Protein AF-A0AAD8YA93-F1 (afdb_monomer_lite)

Structure (mmCIF, N/CA/C/O backbone):
data_AF-A0AAD8YA93-F1
#
_entry.id   AF-A0AAD8YA93-F1
#
loop_
_atom_site.group_PDB
_atom_site.id
_atom_site.type_symbol
_atom_site.label_atom_id
_atom_site.label_alt_id
_atom_site.label_comp_id
_atom_site.label_asym_id
_atom_site.label_entity_id
_atom_site.label_seq_id
_atom_site.pdbx_PDB_ins_code
_atom_site.Cartn_x
_atom_site.Cartn_y
_atom_site.Cartn_z
_atom_site.occupancy
_atom_site.B_iso_or_equiv
_atom_site.auth_seq_id
_atom_site.auth_comp_id
_atom_site.auth_asym_id
_atom_site.auth_atom_id
_atom_site.pdbx_PDB_model_num
ATOM 1 N N . MET A 1 1 ? 34.749 14.451 62.183 1.00 48.16 1 MET A N 1
ATOM 2 C CA . MET A 1 1 ? 35.062 13.237 61.402 1.00 48.16 1 MET A CA 1
ATOM 3 C C . MET A 1 1 ? 34.647 13.497 59.965 1.00 48.16 1 MET A C 1
ATOM 5 O O . MET A 1 1 ? 33.471 13.397 59.648 1.00 48.16 1 MET A O 1
ATOM 9 N N . SER A 1 2 ? 35.586 13.964 59.143 1.00 39.59 2 SER A N 1
ATOM 10 C CA . SER A 1 2 ? 35.341 14.299 57.736 1.00 39.59 2 SER A CA 1
ATOM 11 C C . SER A 1 2 ? 35.401 13.023 56.903 1.00 39.59 2 SER A C 1
ATOM 13 O O . SER A 1 2 ? 36.435 12.362 56.870 1.00 39.59 2 SER A O 1
ATOM 15 N N . SER A 1 3 ? 34.284 12.655 56.278 1.00 48.72 3 SER A N 1
ATOM 16 C CA . SER A 1 3 ? 34.197 11.494 55.391 1.00 48.72 3 SER A CA 1
ATOM 17 C C . SER A 1 3 ? 34.572 11.928 53.973 1.00 48.72 3 SER A C 1
ATOM 19 O O . SER A 1 3 ? 33.834 12.672 53.328 1.00 48.72 3 SER A O 1
ATOM 21 N N . SER A 1 4 ? 35.762 11.520 53.527 1.00 51.19 4 SER A N 1
ATOM 22 C CA . SER A 1 4 ? 36.229 11.693 52.149 1.00 51.19 4 SER A CA 1
ATOM 23 C C . SER A 1 4 ? 35.486 10.737 51.223 1.00 51.19 4 SER A C 1
ATOM 25 O O . SER A 1 4 ? 35.558 9.520 51.386 1.00 51.19 4 SER A O 1
ATOM 27 N N . VAL A 1 5 ? 34.813 11.299 50.224 1.00 60.41 5 VAL A N 1
ATOM 28 C CA . VAL A 1 5 ? 34.250 10.566 49.086 1.00 60.41 5 VAL A CA 1
ATOM 29 C C . VAL A 1 5 ? 35.399 10.174 48.143 1.00 60.41 5 VAL A C 1
ATOM 31 O O . VAL A 1 5 ? 36.191 11.049 47.783 1.00 60.41 5 VAL A O 1
ATOM 34 N N . PRO A 1 6 ? 35.527 8.901 47.726 1.00 54.75 6 PRO A N 1
ATOM 35 C CA . PRO A 1 6 ? 36.576 8.494 46.803 1.00 54.75 6 PRO A CA 1
ATOM 36 C C . PRO A 1 6 ? 36.223 8.924 45.375 1.00 54.75 6 PRO A C 1
ATOM 38 O O . PRO A 1 6 ? 35.122 8.666 44.887 1.00 54.75 6 PRO A O 1
ATOM 41 N N . GLN A 1 7 ? 37.166 9.589 44.705 1.00 62.09 7 GLN A N 1
ATOM 42 C CA . GLN A 1 7 ? 37.051 9.904 43.283 1.00 62.09 7 GLN A CA 1
ATOM 43 C C . GLN A 1 7 ? 37.221 8.647 42.413 1.00 62.09 7 GLN A C 1
ATOM 45 O O . GLN A 1 7 ? 38.011 7.766 42.758 1.00 62.09 7 GLN A O 1
ATOM 50 N N . PRO A 1 8 ? 36.512 8.559 41.273 1.00 59.69 8 PRO A N 1
ATOM 51 C CA . PRO A 1 8 ? 36.650 7.450 40.342 1.00 59.69 8 PRO A CA 1
ATOM 52 C C . PRO A 1 8 ? 37.959 7.552 39.548 1.00 59.69 8 PRO A C 1
ATOM 54 O O . PRO A 1 8 ? 38.313 8.614 39.035 1.00 59.69 8 PRO A O 1
ATOM 57 N N . ASN A 1 9 ? 38.659 6.422 39.429 1.00 64.06 9 ASN A N 1
ATOM 58 C CA . ASN A 1 9 ? 39.886 6.303 38.645 1.00 64.06 9 ASN A CA 1
ATOM 59 C C . ASN A 1 9 ? 39.631 6.604 37.154 1.00 64.06 9 ASN A C 1
ATOM 61 O O . ASN A 1 9 ? 38.652 6.100 36.593 1.00 64.06 9 ASN A O 1
ATOM 65 N N . PRO A 1 10 ? 40.514 7.367 36.487 1.00 63.31 10 PRO A N 1
ATOM 66 C CA . PRO A 1 10 ? 40.422 7.601 35.053 1.00 63.31 10 PRO A CA 1
ATOM 67 C C . PRO A 1 10 ? 40.722 6.316 34.267 1.00 63.31 10 PRO A C 1
ATOM 69 O O . PRO A 1 10 ? 41.635 5.558 34.597 1.00 63.31 10 PRO A O 1
ATOM 72 N N . LEU A 1 11 ? 39.929 6.080 33.219 1.00 66.50 11 LEU A N 1
ATOM 73 C CA . LEU A 1 11 ? 40.090 4.955 32.297 1.00 66.50 11 LEU A CA 1
ATOM 74 C C . LEU A 1 11 ? 41.409 5.066 31.505 1.00 66.50 11 LEU A C 1
ATOM 76 O O . LEU A 1 11 ? 41.793 6.174 31.121 1.00 66.50 11 LEU A O 1
ATOM 80 N N . PRO A 1 12 ? 42.084 3.937 31.218 1.00 71.69 12 PRO A N 1
ATOM 81 C CA . PRO A 1 12 ? 43.308 3.932 30.426 1.00 71.69 12 PRO A CA 1
ATOM 82 C C . PRO A 1 12 ? 43.032 4.285 28.951 1.00 71.69 12 PRO A C 1
ATOM 84 O O . PRO A 1 12 ? 41.958 3.966 28.429 1.00 71.69 12 PRO A O 1
ATOM 87 N N . PRO A 1 13 ? 43.991 4.928 28.259 1.00 66.50 13 PRO A N 1
ATOM 88 C CA . PRO A 1 13 ? 43.839 5.310 26.861 1.00 66.50 13 PRO A CA 1
ATOM 89 C C . PRO A 1 13 ? 43.839 4.082 25.943 1.00 66.50 13 PRO A C 1
ATOM 91 O O . PRO A 1 13 ? 44.609 3.139 26.132 1.00 66.50 13 PRO A O 1
ATOM 94 N N . LEU A 1 14 ? 42.968 4.113 24.932 1.00 65.06 14 LEU A N 1
ATOM 95 C CA . LEU A 1 14 ? 42.901 3.098 23.882 1.00 65.06 14 LEU A CA 1
ATOM 96 C C . LEU A 1 14 ? 44.194 3.095 23.044 1.00 65.06 14 LEU A C 1
ATOM 98 O O . LEU A 1 14 ? 44.736 4.169 22.767 1.00 65.06 14 LEU A O 1
ATOM 102 N N . PRO A 1 15 ? 44.680 1.915 22.616 1.00 65.94 15 PRO A N 1
ATOM 103 C CA . PRO A 1 15 ? 45.866 1.817 21.776 1.00 65.94 15 PRO A CA 1
ATOM 104 C C . PRO A 1 15 ? 45.620 2.425 20.383 1.00 65.94 15 PRO A C 1
ATOM 106 O O . PRO A 1 15 ? 44.488 2.393 19.886 1.00 65.94 15 PRO A O 1
ATOM 109 N N . PRO A 1 16 ? 46.667 2.966 19.734 1.00 61.97 16 PRO A N 1
ATOM 110 C CA . PRO A 1 16 ? 46.553 3.551 18.407 1.00 61.97 16 PRO A CA 1
ATOM 111 C C . PRO A 1 16 ? 46.228 2.470 17.372 1.00 61.97 16 PRO A C 1
ATOM 113 O O . PRO A 1 16 ? 46.814 1.386 17.370 1.00 61.97 16 PRO A O 1
ATOM 116 N N . ILE A 1 17 ? 45.285 2.787 16.487 1.00 56.44 17 ILE A N 1
ATOM 117 C CA . ILE A 1 17 ? 44.934 1.975 15.321 1.00 56.44 17 ILE A CA 1
ATOM 118 C C . ILE A 1 17 ? 46.128 2.033 14.365 1.00 56.44 17 ILE A C 1
ATOM 120 O O . ILE A 1 17 ? 46.312 3.017 13.654 1.00 56.44 17 ILE A O 1
ATOM 124 N N . GLY A 1 18 ? 46.976 1.007 14.428 1.00 48.16 18 GLY A N 1
ATOM 125 C CA . GLY A 1 18 ? 48.058 0.786 13.477 1.00 48.16 18 GLY A CA 1
ATOM 126 C C . GLY A 1 18 ? 47.514 0.268 12.148 1.00 48.16 18 GLY A C 1
ATOM 127 O O . GLY A 1 18 ? 46.623 -0.584 12.123 1.00 48.16 18 GLY A O 1
ATOM 128 N N . ASP A 1 19 ? 48.066 0.812 11.068 1.00 52.47 19 ASP A N 1
ATOM 129 C CA . ASP A 1 19 ? 47.800 0.466 9.677 1.00 52.47 19 ASP A CA 1
ATOM 130 C C . ASP A 1 19 ? 47.866 -1.048 9.430 1.00 52.47 19 ASP A C 1
ATOM 132 O O . ASP A 1 19 ? 48.888 -1.700 9.658 1.00 52.47 19 ASP A O 1
ATOM 136 N N . LEU A 1 20 ? 46.762 -1.607 8.932 1.00 47.78 20 LEU A N 1
ATOM 137 C CA . LEU A 1 20 ? 46.720 -2.971 8.415 1.00 47.78 20 LEU A CA 1
ATOM 138 C C . LEU A 1 20 ? 47.219 -2.980 6.960 1.00 47.78 20 LEU A C 1
ATOM 140 O O . LEU A 1 20 ? 46.726 -2.191 6.149 1.00 47.78 20 LEU A O 1
ATOM 144 N N . PRO A 1 21 ? 48.155 -3.876 6.601 1.00 53.06 21 PRO A N 1
ATOM 145 C CA . PRO A 1 21 ? 48.673 -3.973 5.247 1.00 53.06 21 PRO A CA 1
ATOM 146 C C . PRO A 1 21 ? 47.636 -4.616 4.318 1.00 53.06 21 PRO A C 1
ATOM 148 O O . PRO A 1 21 ? 47.008 -5.624 4.649 1.00 53.06 21 PRO A O 1
ATOM 151 N N . MET A 1 22 ? 47.477 -4.029 3.133 1.00 52.06 22 MET A N 1
ATOM 152 C CA . MET A 1 22 ? 46.731 -4.611 2.016 1.00 52.06 22 MET A CA 1
ATOM 153 C C . MET A 1 22 ? 47.487 -5.837 1.481 1.00 52.06 22 MET A C 1
ATOM 155 O O . MET A 1 22 ? 48.681 -5.712 1.202 1.00 52.06 22 MET A O 1
ATOM 159 N N . PRO A 1 23 ? 46.843 -7.004 1.300 1.00 60.12 23 PRO A N 1
ATOM 160 C CA . PRO A 1 23 ? 47.469 -8.109 0.595 1.00 60.12 23 PRO A CA 1
ATOM 161 C C . PRO A 1 23 ? 47.441 -7.842 -0.912 1.00 60.12 23 PRO A C 1
ATOM 163 O O . PRO A 1 23 ? 46.383 -7.787 -1.544 1.00 60.12 23 PRO A O 1
ATOM 166 N N . ASP A 1 24 ? 48.640 -7.665 -1.451 1.00 44.91 24 ASP A N 1
ATOM 167 C CA . ASP A 1 24 ? 48.944 -7.629 -2.870 1.00 44.91 24 ASP A CA 1
ATOM 168 C C . ASP A 1 24 ? 48.951 -9.053 -3.455 1.00 44.91 24 ASP A C 1
ATOM 170 O O . ASP A 1 24 ? 49.469 -9.983 -2.845 1.00 44.91 24 ASP A O 1
ATOM 174 N N . SER A 1 25 ? 48.433 -9.166 -4.679 1.00 47.25 25 SER A N 1
ATOM 175 C CA . SER A 1 25 ? 48.810 -10.143 -5.712 1.00 47.25 25 SER A CA 1
ATOM 176 C C . SER A 1 25 ? 48.592 -11.660 -5.500 1.00 47.25 25 SER A C 1
ATOM 178 O O . SER A 1 25 ? 49.333 -12.355 -4.821 1.00 47.25 25 SER A O 1
ATOM 180 N N . LEU A 1 26 ? 47.611 -12.164 -6.263 1.00 48.44 26 LEU A N 1
ATOM 181 C CA . LEU A 1 26 ? 47.709 -13.280 -7.225 1.00 48.44 26 LEU A CA 1
ATOM 182 C C . LEU A 1 26 ? 48.516 -14.536 -6.834 1.00 48.44 26 LEU A C 1
ATOM 184 O O . LEU A 1 26 ? 49.726 -14.580 -7.028 1.00 48.44 26 LEU A O 1
ATOM 188 N N . GLU A 1 27 ? 47.802 -15.635 -6.569 1.00 43.59 27 GLU A N 1
ATOM 189 C CA . GLU A 1 27 ? 48.263 -16.969 -6.967 1.00 43.59 27 GLU A CA 1
ATOM 190 C C . GLU A 1 27 ? 47.240 -17.651 -7.881 1.00 43.59 27 GLU A C 1
ATOM 192 O O . GLU A 1 27 ? 46.066 -17.847 -7.562 1.00 43.59 27 GLU A O 1
ATOM 197 N N . VAL A 1 28 ? 47.737 -17.966 -9.073 1.00 52.00 28 VAL A N 1
ATOM 198 C CA . VAL A 1 28 ? 47.119 -18.769 -10.118 1.00 52.00 28 VAL A CA 1
ATOM 199 C C . VAL A 1 28 ? 47.397 -20.227 -9.763 1.00 52.00 28 VAL A C 1
ATOM 201 O O . VAL A 1 28 ? 48.546 -20.650 -9.842 1.00 52.00 28 VAL A O 1
ATOM 204 N N . MET A 1 29 ? 46.375 -21.007 -9.399 1.00 39.12 29 MET A N 1
ATOM 205 C CA . MET A 1 29 ? 46.500 -22.468 -9.371 1.00 39.12 29 MET A CA 1
ATOM 206 C C . MET A 1 29 ? 45.799 -23.090 -10.574 1.00 39.12 29 MET A C 1
ATOM 208 O O . MET A 1 29 ? 44.627 -22.851 -10.867 1.00 39.12 29 MET A O 1
ATOM 212 N N . THR A 1 30 ? 46.615 -23.850 -11.287 1.00 44.31 30 THR A N 1
ATOM 213 C CA . THR A 1 30 ? 46.387 -24.586 -12.517 1.00 44.31 30 THR A CA 1
ATOM 214 C C . THR A 1 30 ? 45.496 -25.810 -12.312 1.00 44.31 30 THR A C 1
ATOM 216 O O . THR A 1 30 ? 45.482 -26.444 -11.261 1.00 44.31 30 THR A O 1
ATOM 219 N N . VAL A 1 31 ? 44.758 -26.136 -13.373 1.00 49.53 31 VAL A N 1
ATOM 220 C CA . VAL A 1 31 ? 43.902 -27.317 -13.539 1.00 49.53 31 VAL A CA 1
ATOM 221 C C . VAL A 1 31 ? 44.705 -28.449 -14.189 1.00 49.53 31 VAL A C 1
ATOM 223 O O . VAL A 1 31 ? 45.409 -28.197 -15.164 1.00 49.53 31 VAL A O 1
ATOM 226 N N . THR A 1 32 ? 44.579 -29.677 -13.679 1.00 41.88 32 THR A N 1
ATOM 227 C CA . THR A 1 32 ? 44.842 -31.002 -14.312 1.00 41.88 32 THR A CA 1
ATOM 228 C C . THR A 1 32 ? 44.486 -32.050 -13.235 1.00 41.88 32 THR A C 1
ATOM 230 O O . THR A 1 32 ? 44.840 -31.830 -12.085 1.00 41.88 32 THR A O 1
ATOM 233 N N . GLU A 1 33 ? 43.749 -33.154 -13.393 1.00 40.31 33 GLU A N 1
ATOM 234 C CA . GLU A 1 33 ? 43.174 -33.966 -14.482 1.00 40.31 33 GLU A CA 1
ATOM 235 C C . GLU A 1 33 ? 41.968 -34.794 -13.910 1.00 40.31 33 GLU A C 1
ATOM 237 O O . GLU A 1 33 ? 41.704 -34.699 -12.708 1.00 40.31 33 GLU A O 1
ATOM 242 N N . PRO A 1 34 ? 41.221 -35.586 -14.720 1.00 57.91 34 PRO A N 1
ATOM 243 C CA . PRO A 1 34 ? 39.923 -36.183 -14.353 1.00 57.91 34 PRO A CA 1
ATOM 244 C C . PRO A 1 34 ? 39.851 -37.738 -14.258 1.00 57.91 34 PRO A C 1
ATOM 246 O O . PRO A 1 34 ? 40.729 -38.438 -14.748 1.00 57.91 34 PRO A O 1
ATOM 249 N N . VAL A 1 35 ? 38.682 -38.229 -13.779 1.00 38.72 35 VAL A N 1
ATOM 250 C CA . VAL A 1 35 ? 38.064 -39.597 -13.887 1.00 38.72 35 VAL A CA 1
ATOM 251 C C . VAL A 1 35 ? 38.726 -40.681 -12.990 1.00 38.72 35 VAL A C 1
ATOM 253 O O . VAL A 1 35 ? 39.940 -40.735 -12.909 1.00 38.72 35 VAL A O 1
ATOM 256 N N . ALA A 1 36 ? 38.068 -41.572 -12.226 1.00 37.66 36 ALA A N 1
ATOM 257 C CA . ALA A 1 36 ? 36.810 -42.323 -12.355 1.00 37.66 36 ALA A CA 1
ATOM 258 C C . ALA A 1 36 ? 36.316 -42.883 -10.988 1.00 37.66 36 ALA A C 1
ATOM 260 O O . ALA A 1 36 ? 37.048 -42.803 -10.004 1.00 37.66 36 ALA A O 1
ATOM 261 N N . LEU A 1 37 ? 35.163 -43.581 -11.023 1.00 34.81 37 LEU A N 1
ATOM 262 C CA . LEU A 1 37 ? 34.477 -44.426 -10.008 1.00 34.81 37 LEU A CA 1
ATOM 263 C C . LEU A 1 37 ? 33.315 -43.708 -9.293 1.00 34.81 37 LEU A C 1
ATOM 265 O O . LEU A 1 37 ? 33.528 -42.823 -8.476 1.00 34.81 37 LEU A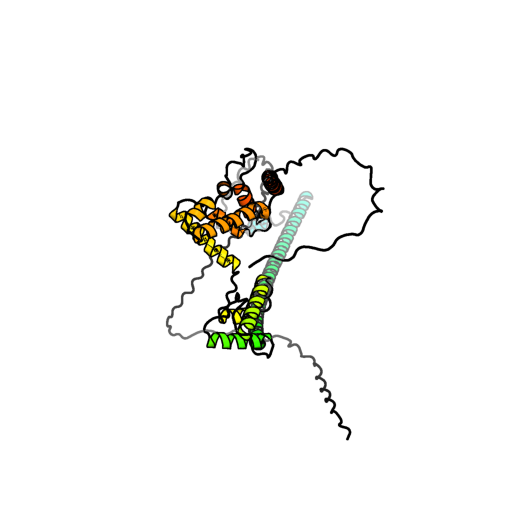 O 1
ATOM 269 N N . ASP A 1 38 ? 32.064 -43.853 -9.735 1.00 33.56 38 ASP A N 1
ATOM 270 C CA . ASP A 1 38 ? 31.166 -45.030 -9.742 1.00 33.56 38 ASP A CA 1
ATOM 271 C C . ASP A 1 38 ? 30.600 -45.379 -8.352 1.00 33.56 38 ASP A C 1
ATOM 273 O O . ASP A 1 38 ? 31.342 -45.754 -7.447 1.00 33.56 38 ASP A O 1
ATOM 277 N N . ALA A 1 39 ? 29.272 -45.225 -8.241 1.00 34.59 39 ALA A N 1
ATOM 278 C CA . ALA A 1 39 ? 28.306 -46.073 -7.530 1.00 34.59 39 ALA A CA 1
ATOM 279 C C . ALA A 1 39 ? 27.231 -45.291 -6.741 1.00 34.59 39 ALA A C 1
ATOM 281 O O . ALA A 1 39 ? 27.483 -44.691 -5.701 1.00 34.59 39 ALA A O 1
ATOM 282 N N . SER A 1 40 ? 25.998 -45.456 -7.230 1.00 36.34 40 SER A N 1
ATOM 283 C CA . SER A 1 40 ? 24.782 -45.763 -6.459 1.00 36.34 40 SER A CA 1
ATOM 284 C C . SER A 1 40 ? 24.068 -44.671 -5.642 1.00 36.34 40 SER A C 1
ATOM 286 O O . SER A 1 40 ? 24.546 -44.148 -4.642 1.00 36.34 40 SER A O 1
ATOM 288 N N . ALA A 1 41 ? 22.825 -44.432 -6.075 1.00 39.12 41 ALA A N 1
ATOM 289 C CA . ALA A 1 41 ? 21.753 -43.660 -5.442 1.00 39.12 41 ALA A CA 1
ATOM 290 C C . ALA A 1 41 ? 21.291 -44.261 -4.083 1.00 39.12 41 ALA A C 1
ATOM 292 O O . ALA A 1 41 ? 21.691 -45.381 -3.756 1.00 39.12 41 ALA A O 1
ATOM 293 N N . PRO A 1 42 ? 20.421 -43.576 -3.304 1.00 51.25 42 PRO A N 1
ATOM 294 C CA . PRO A 1 42 ? 18.991 -43.563 -3.638 1.00 51.25 42 PRO A CA 1
ATOM 295 C C . PRO A 1 42 ? 18.247 -42.222 -3.452 1.00 51.25 42 PRO A C 1
ATOM 297 O O . PRO A 1 42 ? 18.606 -41.344 -2.676 1.00 51.25 42 PRO A O 1
ATOM 300 N N . THR A 1 43 ? 17.165 -42.156 -4.224 1.00 40.12 43 THR A N 1
ATOM 301 C CA . THR A 1 43 ? 15.890 -41.431 -4.095 1.00 40.12 43 THR A CA 1
ATOM 302 C C . THR A 1 43 ? 15.469 -40.941 -2.705 1.00 40.12 43 THR A C 1
ATOM 304 O O . THR A 1 43 ? 15.309 -41.786 -1.839 1.00 40.12 43 THR A O 1
ATOM 307 N N . GLU A 1 44 ? 15.136 -39.645 -2.589 1.00 38.91 44 GLU A N 1
ATOM 308 C CA . GLU A 1 44 ? 13.892 -39.014 -2.063 1.00 38.91 44 GLU A CA 1
ATOM 309 C C . GLU A 1 44 ? 13.921 -37.551 -2.597 1.00 38.91 44 GLU A C 1
ATOM 311 O O . GLU A 1 44 ? 14.985 -36.953 -2.681 1.00 38.91 44 GLU A O 1
ATOM 316 N N . GLY A 1 45 ? 12.885 -36.881 -3.099 1.00 40.91 45 GLY A N 1
ATOM 317 C CA . GLY A 1 45 ? 11.458 -37.048 -2.888 1.00 40.91 45 GLY A CA 1
ATOM 318 C C . GLY A 1 45 ? 10.787 -35.767 -2.368 1.00 40.91 45 GLY A C 1
ATOM 319 O O . GLY A 1 45 ? 9.828 -35.900 -1.627 1.00 40.91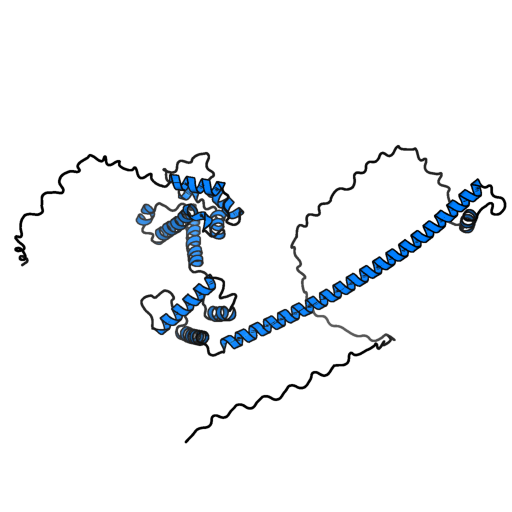 45 GLY A O 1
ATOM 320 N N . GLU A 1 46 ? 11.235 -34.546 -2.712 1.00 36.75 46 GLU A N 1
ATOM 321 C CA . GLU A 1 46 ? 10.508 -33.317 -2.338 1.00 36.75 46 GLU A CA 1
ATOM 322 C C . GLU A 1 46 ? 10.278 -32.364 -3.519 1.00 36.75 46 GLU A C 1
ATOM 324 O O . GLU A 1 46 ? 11.175 -31.725 -4.069 1.00 36.75 46 GLU A O 1
ATOM 329 N N . SER A 1 47 ? 9.004 -32.290 -3.897 1.00 40.34 47 SER A N 1
ATOM 330 C CA . SER A 1 47 ? 8.412 -31.381 -4.864 1.00 40.34 47 SER A CA 1
ATOM 331 C C . SER A 1 47 ? 8.216 -29.989 -4.255 1.00 40.34 47 SER A C 1
ATOM 333 O O . SER A 1 47 ? 7.344 -29.811 -3.400 1.00 40.34 47 SER A O 1
ATOM 335 N N . LEU A 1 48 ? 8.947 -28.985 -4.743 1.00 42.25 48 LEU A N 1
ATOM 336 C CA . LEU A 1 48 ? 8.603 -27.582 -4.516 1.00 42.25 48 LEU A CA 1
ATOM 337 C C . LEU A 1 48 ? 8.019 -26.989 -5.800 1.00 42.25 48 LEU A C 1
ATOM 339 O O . LEU A 1 48 ? 8.703 -26.774 -6.798 1.00 42.25 48 LEU A O 1
ATOM 343 N N . VAL A 1 49 ? 6.708 -26.789 -5.750 1.00 42.34 49 VAL A N 1
ATOM 344 C CA . VAL A 1 49 ? 5.865 -26.196 -6.785 1.00 42.34 49 VAL A CA 1
ATOM 345 C C . VAL A 1 49 ? 6.146 -24.694 -6.831 1.00 42.34 49 VAL A C 1
ATOM 347 O O . VAL A 1 49 ? 5.896 -23.986 -5.856 1.00 42.34 49 VAL A O 1
ATOM 350 N N . ASP A 1 50 ? 6.677 -24.207 -7.950 1.00 33.50 50 ASP A N 1
ATOM 351 C CA . ASP A 1 50 ? 6.919 -22.782 -8.177 1.00 33.50 50 ASP A CA 1
ATOM 352 C C . ASP A 1 50 ? 5.623 -22.132 -8.707 1.00 33.50 50 ASP A C 1
ATOM 354 O O . ASP A 1 50 ? 5.315 -22.157 -9.902 1.00 33.50 50 ASP A O 1
ATOM 358 N N . ASP A 1 51 ? 4.810 -21.600 -7.790 1.00 42.84 51 ASP A N 1
ATOM 359 C CA . ASP A 1 51 ? 3.628 -20.787 -8.090 1.00 42.84 51 ASP A CA 1
ATOM 360 C C . ASP A 1 51 ? 4.050 -19.332 -8.338 1.00 42.84 51 ASP A C 1
ATOM 362 O O . ASP A 1 51 ? 4.225 -18.529 -7.420 1.00 42.84 51 ASP A O 1
ATOM 366 N N . SER A 1 52 ? 4.216 -18.981 -9.613 1.00 36.47 52 SER A N 1
ATOM 367 C CA . SER A 1 52 ? 4.379 -17.597 -10.062 1.00 36.47 52 SER A CA 1
ATOM 368 C C . SER A 1 52 ? 3.200 -17.164 -10.934 1.00 36.47 52 SER A C 1
ATOM 370 O O . SER A 1 52 ? 3.334 -16.859 -12.121 1.00 36.47 52 SER A O 1
ATOM 372 N N . SER A 1 53 ? 2.013 -17.081 -10.327 1.00 39.66 53 SER A N 1
ATOM 373 C CA . SER A 1 53 ? 0.878 -16.353 -10.898 1.00 39.66 53 SER A CA 1
ATOM 374 C C . SER A 1 53 ? 0.994 -14.832 -10.708 1.00 39.66 53 SER A C 1
ATOM 376 O O . SER A 1 53 ? 0.838 -14.276 -9.625 1.00 39.66 53 SER A O 1
ATOM 378 N N . LYS A 1 54 ? 1.156 -14.151 -11.847 1.00 46.97 54 LYS A N 1
ATOM 379 C CA . LYS A 1 54 ? 0.413 -12.942 -12.252 1.00 46.97 54 LYS A CA 1
ATOM 380 C C . LYS A 1 54 ? 0.394 -11.755 -11.271 1.00 46.97 54 LYS A C 1
ATOM 382 O O . LYS A 1 54 ? -0.551 -11.553 -10.514 1.00 46.97 54 LYS A O 1
ATOM 387 N N . ARG A 1 55 ? 1.295 -10.793 -11.504 1.00 40.25 55 ARG A N 1
ATOM 388 C CA . ARG A 1 55 ? 0.938 -9.361 -11.429 1.00 40.25 55 ARG A CA 1
ATOM 389 C C . ARG A 1 55 ? 1.321 -8.662 -12.724 1.00 40.25 55 ARG A C 1
ATOM 391 O O . ARG A 1 55 ? 2.455 -8.245 -12.930 1.00 40.25 55 ARG A O 1
ATOM 398 N N . GLY A 1 56 ? 0.327 -8.559 -13.604 1.00 40.41 56 GLY A N 1
ATOM 399 C CA . GLY A 1 56 ? 0.386 -7.768 -14.821 1.00 40.41 56 GLY A CA 1
ATOM 400 C C . GLY A 1 56 ? 0.478 -6.284 -14.487 1.00 40.41 56 GLY A C 1
ATOM 401 O O . GLY A 1 56 ? -0.523 -5.641 -14.182 1.00 40.41 56 GLY A O 1
ATOM 402 N N . VAL A 1 57 ? 1.684 -5.732 -14.584 1.00 39.75 57 VAL A N 1
ATOM 403 C CA . VAL A 1 57 ? 1.882 -4.290 -14.720 1.00 39.75 57 VAL A CA 1
ATOM 404 C C . VAL A 1 57 ? 1.775 -3.970 -16.204 1.00 39.75 57 VAL A C 1
ATOM 406 O O . VAL A 1 57 ? 2.668 -4.252 -17.002 1.00 39.75 57 VAL A O 1
ATOM 409 N N . LYS A 1 58 ? 0.621 -3.410 -16.566 1.00 45.69 58 LYS A N 1
ATOM 410 C CA . LYS A 1 58 ? 0.240 -2.950 -17.901 1.00 45.69 58 LYS A CA 1
ATOM 411 C C . LYS A 1 58 ? 1.123 -1.754 -18.290 1.00 45.69 58 LYS A C 1
ATOM 413 O O . LYS A 1 58 ? 0.722 -0.601 -18.165 1.00 45.69 58 LYS A O 1
ATOM 418 N N . ARG A 1 59 ? 2.357 -2.018 -18.729 1.00 38.62 59 ARG A N 1
ATOM 419 C CA . ARG A 1 59 ? 3.209 -1.015 -19.379 1.00 38.62 59 ARG A CA 1
ATOM 420 C C . ARG A 1 59 ? 2.657 -0.769 -20.783 1.00 38.62 59 ARG A C 1
ATOM 422 O O . ARG A 1 59 ? 2.879 -1.559 -21.694 1.00 38.62 59 ARG A O 1
ATOM 429 N N . ARG A 1 60 ? 1.915 0.333 -20.931 1.00 41.81 60 ARG A N 1
ATOM 430 C CA . ARG A 1 60 ? 1.645 0.982 -22.219 1.00 41.81 60 ARG A CA 1
ATOM 431 C C . ARG A 1 60 ? 2.992 1.252 -22.899 1.00 41.81 60 ARG A C 1
ATOM 433 O O . ARG A 1 60 ? 3.688 2.189 -22.525 1.00 41.81 60 ARG A O 1
ATOM 440 N N . ARG A 1 61 ? 3.369 0.407 -23.861 1.00 37.50 61 ARG A N 1
ATOM 441 C CA . ARG A 1 61 ? 4.294 0.786 -24.930 1.00 37.50 61 ARG A CA 1
ATOM 442 C C . ARG A 1 61 ? 3.471 1.593 -25.925 1.00 37.50 61 ARG A C 1
ATOM 444 O O . ARG A 1 61 ? 2.620 1.034 -26.610 1.00 37.50 61 ARG A O 1
ATOM 451 N N . SER A 1 62 ? 3.680 2.902 -25.938 1.00 40.06 62 SER A N 1
ATOM 452 C CA . SER A 1 62 ? 3.430 3.726 -27.113 1.00 40.06 62 SER A CA 1
ATOM 453 C C . SER A 1 62 ? 4.318 3.175 -28.225 1.00 40.06 62 SER A C 1
ATOM 455 O O . SER A 1 62 ? 5.528 3.378 -28.240 1.00 40.06 62 SER A O 1
ATOM 457 N N . ASN A 1 63 ? 3.710 2.366 -29.085 1.00 38.69 63 ASN A N 1
ATOM 458 C CA . ASN A 1 63 ? 4.274 2.005 -30.370 1.00 38.69 63 ASN A CA 1
ATOM 459 C C . ASN A 1 63 ? 4.037 3.232 -31.256 1.00 38.69 63 ASN A C 1
ATOM 461 O O . ASN A 1 63 ? 2.984 3.360 -31.877 1.00 38.69 63 ASN A O 1
ATOM 465 N N . GLU A 1 64 ? 4.942 4.207 -31.179 1.00 40.31 64 GLU A N 1
ATOM 466 C CA . GLU A 1 64 ? 4.954 5.306 -32.134 1.00 40.31 64 GLU A CA 1
ATOM 467 C C . GLU A 1 64 ? 5.398 4.740 -33.478 1.00 40.31 64 GLU A C 1
ATOM 469 O O . GLU A 1 64 ? 6.563 4.422 -33.713 1.00 40.31 64 GLU A O 1
ATOM 474 N N . ASN A 1 65 ? 4.382 4.552 -34.317 1.00 44.25 65 ASN A N 1
ATOM 475 C CA . ASN A 1 65 ? 4.433 4.567 -35.765 1.00 44.25 65 ASN A CA 1
ATOM 476 C C . ASN A 1 65 ? 5.488 5.557 -36.281 1.00 44.25 65 ASN A C 1
ATOM 478 O O . ASN A 1 65 ? 5.236 6.755 -36.371 1.00 44.25 65 ASN A O 1
ATOM 482 N N . LEU A 1 66 ? 6.631 5.022 -36.695 1.00 44.75 66 LEU A N 1
ATOM 483 C CA . LEU A 1 66 ? 7.535 5.634 -37.666 1.00 44.75 66 LEU A CA 1
ATOM 484 C C . LEU A 1 66 ? 7.809 4.613 -38.775 1.00 44.75 66 LEU A C 1
ATOM 486 O O . LEU A 1 66 ? 8.926 4.163 -38.999 1.00 44.75 66 LEU A O 1
ATOM 490 N N . SER A 1 67 ? 6.735 4.222 -39.453 1.00 41.44 67 SER A N 1
ATOM 491 C CA . SER A 1 67 ? 6.773 3.611 -40.779 1.00 41.44 67 SER A CA 1
ATOM 492 C C . SER A 1 67 ? 5.740 4.329 -41.641 1.00 41.44 67 SER A C 1
ATOM 494 O O . SER A 1 67 ? 4.632 3.842 -41.824 1.00 41.44 67 SER A O 1
ATOM 496 N N . ASN A 1 68 ? 6.075 5.545 -42.066 1.00 44.44 68 ASN A N 1
ATOM 497 C CA . ASN A 1 68 ? 5.432 6.210 -43.195 1.00 44.44 68 ASN A CA 1
ATOM 498 C C . ASN A 1 68 ? 6.430 7.221 -43.768 1.00 44.44 68 ASN A C 1
ATOM 500 O O . ASN A 1 68 ? 6.380 8.416 -43.495 1.00 44.44 68 ASN A O 1
ATOM 504 N N . ILE A 1 69 ? 7.398 6.698 -44.518 1.00 46.78 69 ILE A N 1
ATOM 505 C CA . ILE A 1 69 ? 8.036 7.437 -45.606 1.00 46.78 69 ILE A CA 1
ATOM 506 C C . ILE A 1 69 ? 7.655 6.660 -46.865 1.00 46.78 69 ILE A C 1
ATOM 508 O O . ILE A 1 69 ? 8.395 5.807 -47.344 1.00 46.78 69 ILE A O 1
ATOM 512 N N . GLU A 1 70 ? 6.431 6.902 -47.330 1.00 48.62 70 GLU A N 1
ATOM 513 C CA . GLU A 1 70 ? 6.041 6.661 -48.715 1.00 48.62 70 GLU A CA 1
ATOM 514 C C . GLU A 1 70 ? 6.740 7.736 -49.557 1.00 48.62 70 GLU A C 1
ATOM 516 O O . GLU A 1 70 ? 6.264 8.861 -49.693 1.00 48.62 70 GLU A O 1
ATOM 521 N N . GLY A 1 71 ? 7.939 7.418 -50.045 1.00 41.84 71 GLY A N 1
ATOM 522 C CA . GLY A 1 71 ? 8.603 8.150 -51.119 1.00 41.84 71 GLY A CA 1
ATOM 523 C C . GLY A 1 71 ? 8.502 7.301 -52.378 1.00 41.84 71 GLY A C 1
ATOM 524 O O . GLY A 1 71 ? 9.040 6.198 -52.403 1.00 41.84 71 GLY A O 1
ATOM 525 N N . GLY A 1 72 ? 7.750 7.783 -53.369 1.00 44.94 72 GLY A N 1
ATOM 526 C CA . GLY A 1 72 ? 7.361 7.047 -54.569 1.00 44.94 72 GLY A CA 1
ATOM 527 C C . GLY A 1 72 ? 8.513 6.335 -55.280 1.00 44.94 72 GLY A C 1
ATOM 528 O O . GLY A 1 72 ? 9.487 6.958 -55.695 1.00 44.94 72 GLY A O 1
ATOM 529 N N . GLN A 1 73 ? 8.356 5.022 -55.456 1.00 42.03 73 GLN A N 1
ATOM 530 C CA . GLN A 1 73 ? 9.072 4.262 -56.472 1.00 42.03 73 GLN A CA 1
ATOM 531 C C . GLN A 1 73 ? 8.381 4.510 -57.815 1.00 42.03 73 GLN A C 1
ATOM 533 O O . GLN A 1 73 ? 7.343 3.919 -58.107 1.00 42.03 73 GLN A O 1
ATOM 538 N N . GLU A 1 74 ? 8.973 5.370 -58.641 1.00 47.41 74 GLU A N 1
ATOM 539 C CA . GLU A 1 74 ? 8.889 5.185 -60.087 1.00 47.41 74 GLU A CA 1
ATOM 540 C C . GLU A 1 74 ? 9.444 3.788 -60.389 1.00 47.41 74 GLU A C 1
ATOM 542 O O . GLU A 1 74 ? 10.615 3.491 -60.139 1.00 47.41 74 GLU A O 1
ATOM 547 N N . SER A 1 75 ? 8.571 2.899 -60.857 1.00 49.09 75 SER A N 1
ATOM 548 C CA . SER A 1 75 ? 8.921 1.568 -61.330 1.00 49.09 75 SER A CA 1
ATOM 549 C C . SER A 1 75 ? 9.704 1.697 -62.636 1.00 49.09 75 SER A C 1
ATOM 551 O O . SER A 1 75 ? 9.148 1.570 -63.726 1.00 49.09 75 SER A O 1
ATOM 553 N N . ALA A 1 76 ? 11.001 1.982 -62.526 1.00 50.62 76 ALA A N 1
ATOM 554 C CA . ALA A 1 76 ? 11.939 1.607 -63.567 1.00 50.62 76 ALA A CA 1
ATOM 555 C C . ALA A 1 76 ? 11.904 0.078 -63.653 1.00 50.62 76 ALA A C 1
ATOM 557 O O . ALA A 1 76 ? 12.165 -0.608 -62.662 1.00 50.62 76 ALA A O 1
ATOM 558 N N . ASP A 1 77 ? 11.509 -0.423 -64.817 1.00 55.34 77 ASP A N 1
ATOM 559 C CA . ASP A 1 77 ? 11.471 -1.830 -65.191 1.00 55.34 77 ASP A CA 1
ATOM 560 C C . ASP A 1 77 ? 12.898 -2.403 -65.127 1.00 55.34 77 ASP A C 1
ATOM 562 O O . ASP A 1 77 ? 13.644 -2.426 -66.106 1.00 55.34 77 ASP A O 1
ATOM 566 N N . TYR A 1 78 ? 13.335 -2.767 -63.919 1.00 50.03 78 TYR A N 1
ATOM 567 C CA . TYR A 1 78 ? 14.547 -3.541 -63.704 1.00 50.03 78 TYR A CA 1
ATOM 568 C C . TYR A 1 78 ? 14.224 -4.963 -64.145 1.00 50.03 78 TYR A C 1
ATOM 570 O O . TYR A 1 78 ? 13.804 -5.797 -63.347 1.00 50.03 78 TYR A O 1
ATOM 578 N N . SER A 1 79 ? 14.407 -5.222 -65.439 1.00 67.62 79 SER A N 1
ATOM 579 C CA . SER A 1 79 ? 14.583 -6.583 -65.930 1.00 67.62 79 SER A CA 1
ATOM 580 C C . SER A 1 79 ? 15.620 -7.258 -65.037 1.00 67.62 79 SER A C 1
ATOM 582 O O . SER A 1 79 ? 16.730 -6.732 -64.896 1.00 67.62 79 SER A O 1
ATOM 584 N N . ASP A 1 80 ? 15.236 -8.367 -64.398 1.00 58.69 80 ASP A N 1
ATOM 585 C CA . ASP A 1 80 ? 16.145 -9.156 -63.573 1.00 58.69 80 ASP A CA 1
ATOM 586 C C . ASP A 1 80 ? 17.439 -9.360 -64.372 1.00 58.69 80 ASP A C 1
ATOM 588 O O . ASP A 1 80 ? 17.375 -9.823 -65.521 1.00 58.69 80 ASP A O 1
ATOM 592 N N . PRO A 1 81 ? 18.605 -8.946 -63.838 1.00 63.03 81 PRO A N 1
ATOM 593 C CA . PRO A 1 81 ? 19.852 -9.099 -64.561 1.00 63.03 81 PRO A CA 1
ATOM 594 C C . PRO A 1 81 ? 19.989 -10.575 -64.942 1.00 63.03 81 PRO A C 1
ATOM 596 O O . PRO A 1 81 ? 19.674 -11.436 -64.116 1.00 63.03 81 PRO A O 1
ATOM 599 N N . PRO A 1 82 ? 20.406 -10.879 -66.185 1.00 68.56 82 PRO A N 1
ATOM 600 C CA . PRO A 1 82 ? 20.416 -12.239 -66.696 1.00 68.56 82 PRO A CA 1
ATOM 601 C C . PRO A 1 82 ? 21.128 -13.138 -65.692 1.00 68.56 82 PRO A C 1
ATOM 603 O O . PRO A 1 82 ? 22.296 -12.911 -65.365 1.00 68.56 82 PRO A O 1
ATOM 606 N N . VAL A 1 83 ? 20.392 -14.118 -65.164 1.00 61.34 83 VAL A N 1
ATOM 607 C CA . VAL A 1 83 ? 20.914 -15.099 -64.216 1.00 61.34 83 VAL A CA 1
ATOM 608 C C . VAL A 1 83 ? 21.904 -15.957 -64.989 1.00 61.34 83 VAL A C 1
ATOM 610 O O . VAL A 1 83 ? 21.543 -16.935 -65.639 1.00 61.34 83 VAL A O 1
ATOM 613 N N . VAL A 1 84 ? 23.166 -15.535 -64.992 1.00 72.75 84 VAL A N 1
ATOM 614 C CA . VAL A 1 84 ? 24.266 -16.344 -65.502 1.00 72.75 84 VAL A CA 1
ATOM 615 C C . VAL A 1 84 ? 24.339 -17.556 -64.583 1.00 72.75 84 VAL A C 1
ATOM 617 O O . VAL A 1 84 ? 24.555 -17.401 -63.382 1.00 72.75 84 VAL A O 1
ATOM 620 N N . ALA A 1 85 ? 24.097 -18.749 -65.126 1.00 68.00 85 ALA A N 1
ATOM 621 C CA . ALA A 1 85 ? 24.282 -19.999 -64.404 1.00 68.00 85 ALA A CA 1
ATOM 622 C C . ALA A 1 85 ? 25.776 -20.137 -64.088 1.00 68.00 85 ALA A C 1
ATOM 624 O O . ALA A 1 85 ? 26.571 -20.518 -64.944 1.00 68.00 85 ALA A O 1
ATOM 625 N N . ILE A 1 86 ? 26.164 -19.720 -62.885 1.00 73.56 86 ILE A N 1
ATOM 626 C CA . ILE A 1 86 ? 27.524 -19.888 -62.386 1.00 73.56 86 ILE A CA 1
ATOM 627 C C . ILE A 1 86 ? 27.643 -21.353 -61.984 1.00 73.56 86 ILE A C 1
ATOM 629 O O . ILE A 1 86 ? 26.903 -21.821 -61.121 1.00 73.56 86 ILE A O 1
ATOM 633 N N . ASP A 1 87 ? 28.554 -22.071 -62.631 1.00 78.50 87 ASP A N 1
ATOM 634 C CA . ASP A 1 87 ? 28.928 -23.415 -62.216 1.00 78.50 87 ASP A CA 1
ATOM 635 C C . ASP A 1 87 ? 29.618 -23.326 -60.846 1.00 78.50 87 ASP A C 1
ATOM 637 O O . ASP A 1 87 ? 30.715 -22.774 -60.719 1.00 78.50 87 ASP A O 1
ATOM 641 N N . GLU A 1 88 ? 28.935 -23.814 -59.806 1.00 80.88 88 GLU A N 1
ATOM 642 C CA . GLU A 1 88 ? 29.410 -23.797 -58.417 1.00 80.88 88 GLU A CA 1
ATOM 643 C C . GLU A 1 88 ? 30.600 -24.748 -58.185 1.00 80.88 88 GLU A C 1
ATOM 645 O O . GLU A 1 88 ? 31.203 -24.716 -57.111 1.00 80.88 88 GLU A O 1
ATOM 650 N N . SER A 1 89 ? 30.951 -25.588 -59.168 1.00 84.88 89 SER A N 1
ATOM 651 C CA . SER A 1 89 ? 32.052 -26.549 -59.058 1.00 84.88 89 SER A CA 1
ATOM 652 C C . SER A 1 89 ? 33.435 -25.980 -59.411 1.00 84.88 89 SER A C 1
ATOM 654 O O . SER A 1 89 ? 34.446 -26.581 -59.041 1.00 84.88 89 SER A O 1
ATOM 656 N N . GLU A 1 90 ? 33.509 -24.810 -60.059 1.00 84.50 90 GLU A N 1
ATOM 657 C CA . GLU A 1 90 ? 34.771 -24.171 -60.454 1.00 84.50 90 GLU A CA 1
ATOM 658 C C . GLU A 1 90 ? 35.194 -23.039 -59.495 1.00 84.50 90 GLU A C 1
ATOM 660 O O . GLU A 1 90 ? 34.408 -22.169 -59.116 1.00 84.50 90 GLU A O 1
ATOM 665 N N . ASP A 1 91 ? 36.476 -23.013 -59.107 1.00 82.88 91 ASP A N 1
ATOM 666 C CA . ASP A 1 91 ? 37.032 -21.964 -58.243 1.00 82.88 91 ASP A CA 1
ATOM 667 C C . ASP A 1 91 ? 37.315 -20.669 -59.030 1.00 82.88 91 ASP A C 1
ATOM 669 O O . ASP A 1 91 ? 38.398 -20.446 -59.580 1.00 82.88 91 ASP A O 1
ATOM 673 N N . HIS A 1 92 ? 36.336 -19.764 -59.039 1.00 83.12 92 HIS A N 1
ATOM 674 C CA . HIS A 1 92 ? 36.419 -18.454 -59.702 1.00 83.12 92 HIS A CA 1
ATOM 675 C C . HIS A 1 92 ? 37.279 -17.412 -58.955 1.00 83.12 92 HIS A C 1
ATOM 677 O O . HIS A 1 92 ? 37.306 -16.233 -59.332 1.00 83.12 92 HIS A O 1
ATOM 683 N N . SER A 1 93 ? 38.008 -17.795 -57.898 1.00 82.44 93 SER A N 1
ATOM 684 C CA . SER A 1 93 ? 38.797 -16.862 -57.075 1.00 82.44 93 SER A CA 1
ATOM 685 C C . SER A 1 93 ? 39.880 -16.121 -57.867 1.00 82.44 93 SER A C 1
ATOM 687 O O . SER A 1 93 ? 40.093 -14.922 -57.651 1.00 82.44 93 SER A O 1
ATOM 689 N N . ASN A 1 94 ? 40.525 -16.795 -58.825 1.00 82.06 94 ASN A N 1
ATOM 690 C CA . ASN A 1 94 ? 41.554 -16.198 -59.684 1.00 82.06 94 ASN A CA 1
ATOM 691 C C . ASN A 1 94 ? 40.971 -15.146 -60.633 1.00 82.06 94 ASN A C 1
ATOM 693 O O . ASN A 1 94 ? 41.538 -14.061 -60.786 1.00 82.06 94 ASN A O 1
ATOM 697 N N . LEU A 1 95 ? 39.799 -15.425 -61.208 1.00 78.56 95 LEU A N 1
ATOM 698 C CA . LEU A 1 95 ? 39.092 -14.495 -62.082 1.00 78.56 95 LEU A CA 1
ATOM 699 C C . LEU A 1 95 ? 38.638 -13.254 -61.297 1.00 78.56 95 LEU A C 1
ATOM 701 O O . LEU A 1 95 ? 38.892 -12.119 -61.702 1.00 78.56 95 LEU A O 1
ATOM 705 N N . ALA A 1 96 ? 38.071 -13.450 -60.105 1.00 77.25 96 ALA A N 1
ATOM 706 C CA . ALA A 1 96 ? 37.699 -12.355 -59.212 1.00 77.25 96 ALA A CA 1
ATOM 707 C C . ALA A 1 96 ? 38.909 -11.522 -58.741 1.00 77.25 96 ALA A C 1
ATOM 709 O O . ALA A 1 96 ? 38.765 -10.333 -58.442 1.00 77.25 96 ALA A O 1
ATOM 710 N N . HIS A 1 97 ? 40.101 -12.120 -58.648 1.00 79.94 97 HIS A N 1
ATOM 711 C CA . HIS A 1 97 ? 41.339 -11.402 -58.351 1.00 79.94 97 HIS A CA 1
ATOM 712 C C . HIS A 1 97 ? 41.829 -10.582 -59.555 1.00 79.94 97 HIS A C 1
ATOM 714 O O . HIS A 1 97 ? 42.230 -9.429 -59.378 1.00 79.94 97 HIS A O 1
ATOM 720 N N . ALA A 1 98 ? 41.719 -11.124 -60.771 1.00 81.38 98 ALA A N 1
ATOM 721 C CA . ALA A 1 98 ? 42.069 -10.424 -62.006 1.00 81.38 98 ALA A CA 1
ATOM 722 C C . ALA A 1 98 ? 41.251 -9.130 -62.187 1.00 81.38 98 ALA A C 1
ATOM 724 O O . ALA A 1 98 ? 41.821 -8.082 -62.481 1.00 81.38 98 ALA A O 1
ATOM 725 N N . PHE A 1 99 ? 39.948 -9.149 -61.878 1.00 76.81 99 PHE A N 1
ATOM 726 C CA . PHE A 1 99 ? 39.096 -7.948 -61.932 1.00 76.81 99 PHE A CA 1
ATOM 727 C C . PHE A 1 99 ? 39.392 -6.899 -60.843 1.00 76.81 99 PHE A C 1
ATOM 729 O O . PHE A 1 99 ? 38.992 -5.738 -60.964 1.00 76.81 99 PHE A O 1
ATOM 736 N N . LYS A 1 100 ? 40.103 -7.269 -59.770 1.00 80.38 100 LYS A N 1
ATOM 737 C CA . LYS A 1 100 ? 40.540 -6.318 -58.729 1.00 80.38 100 LYS A CA 1
ATOM 738 C C . LYS A 1 100 ? 41.826 -5.596 -59.124 1.00 80.38 100 LYS A C 1
ATOM 740 O O . LYS A 1 100 ? 42.038 -4.453 -58.707 1.00 80.38 100 LYS A O 1
ATOM 745 N N . GLN A 1 101 ? 42.671 -6.227 -59.935 1.00 85.44 101 GLN A N 1
ATOM 746 C CA . GLN A 1 101 ? 43.877 -5.594 -60.453 1.00 85.44 101 GLN A CA 1
ATOM 747 C C . GLN A 1 101 ? 43.519 -4.509 -61.480 1.00 85.44 101 GLN A C 1
ATOM 749 O O . GLN A 1 101 ? 42.450 -4.518 -62.090 1.00 85.44 101 GLN A O 1
ATOM 754 N N . ARG A 1 102 ? 44.375 -3.491 -61.605 1.00 88.38 102 ARG A N 1
ATOM 755 C CA . ARG A 1 102 ? 44.211 -2.469 -62.646 1.00 88.38 102 ARG A CA 1
ATOM 756 C C . ARG A 1 102 ? 44.572 -3.124 -63.982 1.00 88.38 102 ARG A C 1
ATOM 758 O O . ARG A 1 102 ? 45.676 -3.644 -64.103 1.00 88.38 102 ARG A O 1
ATOM 765 N N . LEU A 1 103 ? 43.663 -3.099 -64.956 1.00 88.38 103 LEU A N 1
ATOM 766 C CA . LEU A 1 103 ? 43.867 -3.732 -66.268 1.00 88.38 103 LEU A CA 1
ATOM 767 C C . LEU A 1 103 ? 44.966 -3.030 -67.084 1.00 88.38 103 LEU A C 1
ATOM 769 O O . LEU A 1 103 ? 45.680 -3.684 -67.835 1.00 88.38 103 LEU A O 1
ATOM 773 N N . PHE A 1 104 ? 45.150 -1.719 -66.883 1.00 88.94 104 PHE A N 1
ATOM 774 C CA . PHE A 1 104 ? 46.169 -0.911 -67.562 1.00 88.94 104 PHE A CA 1
ATOM 775 C C . PHE A 1 104 ? 47.005 -0.122 -66.540 1.00 88.94 104 PHE A C 1
ATOM 777 O O . PHE A 1 104 ? 46.694 1.029 -66.247 1.00 88.94 104 PHE A O 1
ATOM 784 N N . PRO A 1 105 ? 48.036 -0.727 -65.925 1.00 80.50 105 PRO A N 1
ATOM 785 C CA . PRO A 1 105 ? 48.794 -0.078 -64.855 1.00 80.50 105 PRO A CA 1
ATOM 786 C C . PRO A 1 105 ? 49.846 0.932 -65.339 1.00 80.50 105 PRO A C 1
ATOM 788 O O . PRO A 1 105 ? 50.268 1.758 -64.534 1.00 80.50 105 PRO A O 1
ATOM 791 N N . LYS A 1 106 ? 50.294 0.858 -66.602 1.00 85.88 106 LYS A N 1
ATOM 792 C CA . LYS A 1 106 ? 51.404 1.678 -67.128 1.00 85.88 106 LYS A CA 1
ATOM 793 C C . LYS A 1 106 ? 50.961 2.766 -68.116 1.00 85.88 106 LYS A C 1
ATOM 795 O O . LYS A 1 106 ? 51.437 3.884 -67.992 1.00 85.88 106 LYS A O 1
ATOM 800 N N . ASP A 1 107 ? 49.988 2.476 -68.984 1.00 86.25 107 ASP A N 1
ATOM 801 C CA . ASP A 1 107 ? 49.577 3.369 -70.084 1.00 86.25 107 ASP A CA 1
ATOM 802 C C . ASP A 1 107 ? 48.066 3.673 -70.046 1.00 86.25 107 ASP A C 1
ATOM 804 O O . ASP A 1 107 ? 47.342 3.489 -71.023 1.00 86.25 107 ASP A O 1
ATOM 808 N N . CYS A 1 108 ? 47.545 4.063 -68.879 1.00 87.62 108 CYS A N 1
ATOM 809 C CA . CYS A 1 108 ? 46.135 4.440 -68.746 1.00 87.62 108 CYS A CA 1
ATOM 810 C C . CYS A 1 108 ? 45.904 5.917 -69.099 1.00 87.62 108 CYS A C 1
ATOM 812 O O . CYS A 1 108 ? 46.719 6.772 -68.768 1.00 87.62 108 CYS A O 1
ATOM 814 N N . SER A 1 109 ? 44.773 6.220 -69.744 1.00 94.25 109 SER A N 1
ATOM 815 C CA . SER A 1 109 ? 44.337 7.603 -69.970 1.00 94.25 109 SER A CA 1
ATOM 816 C C . SER A 1 109 ? 44.061 8.325 -68.644 1.00 94.25 109 SER A C 1
ATOM 818 O O . SER A 1 109 ? 43.698 7.684 -67.654 1.00 94.25 109 SER A O 1
ATOM 820 N N . ASP A 1 110 ? 44.157 9.658 -68.618 1.00 91.94 110 ASP A N 1
ATOM 821 C CA . ASP A 1 110 ? 43.914 10.470 -67.408 1.00 91.94 110 ASP A CA 1
ATOM 822 C C . ASP A 1 110 ? 42.549 10.186 -66.760 1.00 91.94 110 ASP A C 1
ATOM 824 O O . ASP A 1 110 ? 42.424 10.075 -65.534 1.00 91.94 110 ASP A O 1
ATOM 828 N N . THR A 1 111 ? 41.522 9.988 -67.590 1.00 92.81 111 THR A N 1
ATOM 829 C CA . THR A 1 111 ? 40.178 9.601 -67.148 1.00 92.81 111 THR A CA 1
ATOM 830 C C . THR A 1 111 ? 40.187 8.250 -66.430 1.00 92.81 111 THR A C 1
ATOM 832 O O . THR A 1 111 ? 39.585 8.114 -65.363 1.00 92.81 111 THR A O 1
ATOM 835 N N . LEU A 1 112 ? 40.899 7.255 -66.970 1.00 89.69 112 LEU A N 1
ATOM 836 C CA . LEU A 1 112 ? 40.993 5.925 -66.369 1.00 89.69 112 LEU A CA 1
ATOM 837 C C . LEU A 1 112 ? 41.858 5.933 -65.097 1.00 89.69 112 LEU A C 1
ATOM 839 O O . LEU A 1 112 ? 41.531 5.245 -64.131 1.00 89.69 112 LEU A O 1
ATOM 843 N N . SER A 1 113 ? 42.909 6.757 -65.054 1.00 90.44 113 SER A N 1
ATOM 844 C CA . SER A 1 113 ? 43.733 6.980 -63.859 1.00 90.44 113 SER A CA 1
ATOM 845 C C . SER A 1 113 ? 42.908 7.564 -62.707 1.00 90.44 113 SER A C 1
ATOM 847 O O . SER A 1 113 ? 42.935 7.040 -61.590 1.00 90.44 113 SER A O 1
ATOM 849 N N . THR A 1 114 ? 42.082 8.577 -62.992 1.00 91.50 114 THR A N 1
ATOM 850 C CA . THR A 1 114 ? 41.164 9.170 -62.005 1.00 91.50 114 THR A CA 1
ATOM 851 C C . THR A 1 114 ? 40.129 8.152 -61.527 1.00 91.50 114 THR A C 1
ATOM 853 O O . THR A 1 114 ? 39.888 8.039 -60.323 1.00 91.50 114 THR A O 1
ATOM 856 N N . ALA A 1 115 ? 39.568 7.348 -62.436 1.00 90.94 115 ALA A N 1
ATOM 857 C CA . ALA A 1 115 ? 38.633 6.284 -62.075 1.00 90.94 115 ALA A CA 1
ATOM 858 C C . ALA A 1 115 ? 39.284 5.214 -61.177 1.00 90.94 115 ALA A C 1
ATOM 860 O O . ALA A 1 115 ? 38.698 4.814 -60.168 1.00 90.94 115 ALA A O 1
ATOM 861 N N . TYR A 1 116 ? 40.515 4.779 -61.477 1.00 91.50 116 TYR A N 1
ATOM 862 C CA . TYR A 1 116 ? 41.253 3.854 -60.611 1.00 91.50 116 TYR A CA 1
ATOM 863 C C . TYR A 1 116 ? 41.579 4.463 -59.249 1.00 91.50 116 TYR A C 1
ATOM 865 O O . TYR A 1 116 ? 41.462 3.767 -58.241 1.00 91.50 116 TYR A O 1
ATOM 873 N N . PHE A 1 117 ? 41.944 5.744 -59.193 1.00 92.75 117 PHE A N 1
ATOM 874 C CA . PHE A 1 117 ? 42.178 6.439 -57.930 1.00 92.75 117 PHE A CA 1
ATOM 875 C C . PHE A 1 117 ? 40.913 6.473 -57.060 1.00 92.75 117 PHE A C 1
ATOM 877 O O . PHE A 1 117 ? 40.968 6.092 -55.893 1.00 92.75 117 PHE A O 1
ATOM 884 N N . GLN A 1 118 ? 39.758 6.840 -57.628 1.00 94.44 118 GLN A N 1
ATOM 885 C CA . GLN A 1 118 ? 38.475 6.834 -56.913 1.00 94.44 118 GLN A CA 1
ATOM 886 C C . GLN A 1 118 ? 38.068 5.424 -56.461 1.00 94.44 118 GLN A C 1
ATOM 888 O O . GLN A 1 118 ? 37.627 5.228 -55.326 1.00 94.44 118 GLN A O 1
ATOM 893 N N . ARG A 1 119 ? 38.262 4.410 -57.313 1.00 92.56 119 ARG A N 1
ATOM 894 C CA . ARG A 1 119 ? 38.025 3.004 -56.957 1.00 92.56 119 ARG A CA 1
ATOM 895 C C . ARG A 1 119 ? 38.904 2.568 -55.785 1.00 92.56 119 ARG A C 1
ATOM 897 O O . ARG A 1 119 ? 38.421 1.954 -54.841 1.00 92.56 119 ARG A O 1
ATOM 904 N N . ASP A 1 120 ? 40.192 2.881 -55.818 1.00 91.06 120 ASP A N 1
ATOM 905 C CA . ASP A 1 120 ? 41.104 2.467 -54.756 1.00 91.06 120 ASP A CA 1
ATOM 906 C C . ASP A 1 120 ? 40.826 3.245 -53.454 1.00 91.06 120 ASP A C 1
ATOM 908 O O . ASP A 1 120 ? 40.846 2.648 -52.376 1.00 91.06 120 ASP A O 1
ATOM 912 N N . ALA A 1 121 ? 40.456 4.529 -53.541 1.00 95.44 121 ALA A N 1
ATOM 913 C CA . ALA A 1 121 ? 40.003 5.329 -52.401 1.00 95.44 121 ALA A CA 1
ATOM 914 C C . ALA A 1 121 ? 38.744 4.735 -51.742 1.00 95.44 121 ALA A C 1
ATOM 916 O O . ALA A 1 121 ? 38.736 4.505 -50.532 1.00 95.44 121 ALA A O 1
ATOM 917 N N . THR A 1 122 ? 37.721 4.387 -52.531 1.00 94.31 122 THR A N 1
ATOM 918 C CA . THR A 1 122 ? 36.495 3.737 -52.023 1.00 94.31 122 THR A CA 1
ATOM 919 C C . THR A 1 122 ? 36.772 2.348 -51.431 1.00 94.31 122 THR A C 1
ATOM 921 O O . THR A 1 122 ? 36.173 1.962 -50.424 1.00 94.31 122 THR A O 1
ATOM 924 N N . VAL A 1 123 ? 37.728 1.590 -51.984 1.00 92.75 123 VAL A N 1
ATOM 925 C CA . VAL A 1 123 ? 38.184 0.317 -51.396 1.00 92.75 123 VAL A CA 1
ATOM 926 C C . VAL A 1 123 ? 38.853 0.534 -50.034 1.00 92.75 123 VAL A C 1
ATOM 928 O O . VAL A 1 123 ? 38.569 -0.223 -49.097 1.00 92.75 123 VAL A O 1
ATOM 931 N N . GLN A 1 124 ? 39.709 1.551 -49.888 1.00 95.56 124 GLN A N 1
ATOM 932 C CA . GLN A 1 124 ? 40.334 1.880 -48.601 1.00 95.56 124 GLN A CA 1
ATOM 933 C C . GLN A 1 124 ? 39.308 2.365 -47.574 1.00 95.56 124 GLN A C 1
ATOM 935 O O . GLN A 1 124 ? 39.324 1.888 -46.440 1.00 95.56 124 GLN A O 1
ATOM 940 N N . GLU A 1 125 ? 38.368 3.223 -47.968 1.00 96.94 125 GLU A N 1
ATOM 941 C CA . GLU A 1 125 ? 37.271 3.668 -47.104 1.00 96.94 125 GLU A CA 1
ATOM 942 C C . GLU A 1 125 ? 36.443 2.472 -46.611 1.00 96.94 125 GLU A C 1
ATOM 944 O O . GLU A 1 125 ? 36.216 2.301 -45.412 1.00 96.94 125 GLU A O 1
ATOM 949 N N . ARG A 1 126 ? 36.084 1.544 -47.508 1.00 96.25 126 ARG A N 1
ATOM 950 C CA . ARG A 1 126 ? 35.380 0.311 -47.131 1.00 96.25 126 ARG A CA 1
ATOM 951 C C . ARG A 1 126 ? 36.192 -0.543 -46.156 1.00 96.25 126 ARG A C 1
ATOM 953 O O . ARG A 1 126 ? 35.617 -1.177 -45.265 1.00 96.25 126 ARG A O 1
ATOM 960 N N . LYS A 1 127 ? 37.518 -0.597 -46.310 1.00 97.00 127 LYS A N 1
ATOM 961 C CA . LYS A 1 127 ? 38.415 -1.300 -45.381 1.00 97.00 127 LYS A CA 1
ATOM 962 C C . LYS A 1 127 ? 38.420 -0.627 -44.005 1.00 97.00 127 LYS A C 1
ATOM 964 O O . LYS A 1 127 ? 38.273 -1.339 -43.010 1.00 97.00 127 LYS A O 1
ATOM 969 N N . GLN A 1 128 ? 38.503 0.702 -43.950 1.00 97.62 128 GLN A N 1
ATOM 970 C CA . GLN A 1 128 ? 38.422 1.481 -42.710 1.00 97.62 128 GLN A CA 1
ATOM 971 C C . GLN A 1 128 ? 37.066 1.296 -42.018 1.00 97.62 128 GLN A C 1
ATOM 973 O O . GLN A 1 128 ? 37.021 0.953 -40.841 1.00 97.62 128 GLN A O 1
ATOM 978 N N . LEU A 1 129 ? 35.950 1.384 -42.749 1.00 97.25 129 LEU A N 1
ATOM 979 C CA . LEU A 1 129 ? 34.609 1.139 -42.205 1.00 97.25 129 LEU A CA 1
ATOM 980 C C . LEU A 1 129 ? 34.464 -0.273 -41.624 1.00 97.25 129 LEU A C 1
ATOM 982 O O . LEU A 1 129 ? 33.867 -0.456 -40.563 1.00 97.25 129 LEU A O 1
ATOM 986 N N . ARG A 1 130 ? 35.043 -1.291 -42.277 1.00 97.06 130 ARG A N 1
ATOM 987 C CA . ARG A 1 130 ? 35.071 -2.664 -41.743 1.00 97.06 130 ARG A CA 1
ATOM 988 C C . ARG A 1 130 ? 35.887 -2.765 -40.454 1.00 97.06 130 ARG A C 1
ATOM 990 O O . ARG A 1 130 ? 35.480 -3.502 -39.559 1.00 97.06 130 ARG A O 1
ATOM 997 N N . GLN A 1 131 ? 37.012 -2.059 -40.354 1.00 97.94 131 GLN A N 1
ATOM 998 C CA . GLN A 1 131 ? 37.815 -2.004 -39.130 1.00 97.94 131 GLN A CA 1
ATOM 999 C C . GLN A 1 131 ? 37.057 -1.289 -38.007 1.00 97.94 131 GLN A C 1
ATOM 1001 O O . GLN A 1 131 ? 36.891 -1.873 -36.939 1.00 97.94 131 GLN A O 1
ATOM 1006 N N . ASN A 1 132 ? 36.486 -0.114 -38.278 1.00 97.56 132 ASN A N 1
ATOM 1007 C CA . ASN A 1 132 ? 35.675 0.642 -37.322 1.00 97.56 132 ASN A CA 1
ATOM 1008 C C . ASN A 1 132 ? 34.487 -0.184 -36.822 1.00 97.56 132 ASN A C 1
ATOM 1010 O O . ASN A 1 132 ? 34.255 -0.272 -35.621 1.00 97.56 132 ASN A O 1
ATOM 1014 N N . LYS A 1 133 ? 33.787 -0.887 -37.722 1.00 98.06 133 LYS A N 1
ATOM 1015 C CA . LYS A 1 133 ? 32.715 -1.816 -37.343 1.00 98.06 133 LYS A CA 1
ATOM 1016 C C . LYS A 1 133 ? 33.209 -2.896 -36.377 1.00 98.06 133 LYS A C 1
ATOM 1018 O O . LYS A 1 133 ? 32.514 -3.201 -35.415 1.00 98.06 133 LYS A O 1
ATOM 1023 N N . ARG A 1 134 ? 34.380 -3.499 -36.621 1.00 98.19 134 ARG A N 1
ATOM 1024 C CA . ARG A 1 134 ? 34.947 -4.527 -35.727 1.00 98.19 134 ARG A CA 1
ATOM 1025 C C . ARG A 1 134 ? 35.293 -3.955 -34.354 1.00 98.19 134 ARG A C 1
ATOM 1027 O O . ARG A 1 134 ? 34.983 -4.606 -33.363 1.00 98.19 134 ARG A O 1
ATOM 1034 N N . ILE A 1 135 ? 35.879 -2.757 -34.309 1.00 98.19 135 ILE A N 1
ATOM 1035 C CA . ILE A 1 135 ? 36.196 -2.049 -33.060 1.00 98.19 135 ILE A CA 1
ATOM 1036 C C . ILE A 1 135 ? 34.909 -1.808 -32.268 1.00 98.19 135 ILE A C 1
ATOM 1038 O O . ILE A 1 135 ? 34.776 -2.305 -31.158 1.00 98.19 135 ILE A O 1
ATOM 1042 N N . VAL A 1 136 ? 33.901 -1.190 -32.890 1.00 97.81 136 VAL A N 1
ATOM 1043 C CA . VAL A 1 136 ? 32.610 -0.905 -32.241 1.00 97.81 136 VAL A CA 1
ATOM 1044 C C . VAL A 1 136 ? 31.916 -2.180 -31.746 1.00 97.81 136 VAL A C 1
ATOM 1046 O O . VAL A 1 136 ? 31.336 -2.191 -30.662 1.00 97.81 136 VAL A O 1
ATOM 1049 N N . LEU A 1 137 ? 31.973 -3.279 -32.505 1.00 98.00 137 LEU A N 1
ATOM 1050 C CA . LEU A 1 137 ? 31.415 -4.563 -32.064 1.00 98.00 137 LEU A CA 1
ATOM 1051 C C . LEU A 1 137 ? 32.166 -5.145 -30.858 1.00 98.00 137 LEU A C 1
ATOM 1053 O O . LEU A 1 137 ? 31.532 -5.723 -29.972 1.00 98.00 137 LEU A O 1
ATOM 1057 N N . SER A 1 138 ? 33.490 -4.992 -30.816 1.00 98.38 138 SER A N 1
ATOM 1058 C CA . SER A 1 138 ? 34.311 -5.380 -29.668 1.00 98.38 138 SER A CA 1
ATOM 1059 C C . SER A 1 138 ? 33.965 -4.544 -28.433 1.00 98.38 138 SER A C 1
ATOM 1061 O O . SER A 1 138 ? 33.731 -5.105 -27.363 1.00 98.38 138 SER A O 1
ATOM 1063 N N . ASP A 1 139 ? 33.832 -3.227 -28.592 1.00 98.12 139 ASP A N 1
ATOM 1064 C CA . ASP A 1 139 ? 33.477 -2.306 -27.509 1.00 98.12 139 ASP A CA 1
ATOM 1065 C C . ASP A 1 139 ? 32.081 -2.601 -26.950 1.00 98.12 139 ASP A C 1
ATOM 1067 O O . ASP A 1 139 ? 31.885 -2.647 -25.736 1.00 98.12 139 ASP A O 1
ATOM 1071 N N . LEU A 1 140 ? 31.107 -2.886 -27.823 1.00 98.31 140 LEU A N 1
ATOM 1072 C CA . LEU A 1 140 ? 29.760 -3.298 -27.416 1.00 98.31 140 LEU A CA 1
ATOM 1073 C C . LEU A 1 140 ? 29.815 -4.581 -26.579 1.00 98.31 140 LEU A C 1
ATOM 1075 O O . LEU A 1 140 ? 29.161 -4.675 -25.537 1.00 98.31 140 LEU A O 1
ATOM 1079 N N . LYS A 1 141 ? 30.613 -5.567 -27.004 1.00 98.44 141 LYS A N 1
ATOM 1080 C CA . LYS A 1 141 ? 30.795 -6.812 -26.251 1.00 98.44 141 LYS A CA 1
ATOM 1081 C C . LYS A 1 141 ? 31.393 -6.539 -24.866 1.00 98.44 141 LYS A C 1
ATOM 1083 O O . LYS A 1 141 ? 30.835 -7.017 -23.879 1.00 98.44 141 LYS A O 1
ATOM 1088 N N . ALA A 1 142 ? 32.439 -5.716 -24.782 1.00 98.25 142 ALA A N 1
ATOM 1089 C CA . ALA A 1 142 ? 33.063 -5.332 -23.516 1.00 98.25 142 ALA A CA 1
ATOM 1090 C C . ALA A 1 142 ? 32.082 -4.596 -22.583 1.00 98.25 142 ALA A C 1
ATOM 1092 O O . ALA A 1 142 ? 31.958 -4.940 -21.408 1.00 98.25 142 ALA A O 1
ATOM 1093 N N . LEU A 1 143 ? 31.307 -3.641 -23.108 1.00 98.44 143 LEU A N 1
ATOM 1094 C CA . LEU A 1 143 ? 30.259 -2.935 -22.359 1.00 98.44 143 LEU A CA 1
ATOM 1095 C C . LEU A 1 143 ? 29.188 -3.890 -21.823 1.00 98.44 143 LEU A C 1
ATOM 1097 O O . LEU A 1 143 ? 28.731 -3.756 -20.686 1.00 98.44 143 LEU A O 1
ATOM 1101 N N . ARG A 1 144 ? 28.790 -4.884 -22.621 1.00 98.38 144 ARG A N 1
ATOM 1102 C CA . ARG A 1 144 ? 27.815 -5.895 -22.205 1.00 98.38 144 ARG A CA 1
ATOM 1103 C C . ARG A 1 144 ? 28.355 -6.764 -21.067 1.00 98.38 144 ARG A C 1
ATOM 1105 O O . ARG A 1 144 ? 27.618 -7.049 -20.123 1.00 98.38 144 ARG A O 1
ATOM 1112 N N . GLU A 1 145 ? 29.620 -7.160 -21.131 1.00 98.50 145 GLU A N 1
ATOM 1113 C CA . GLU A 1 145 ? 30.288 -7.914 -20.065 1.00 98.50 145 GLU A CA 1
ATOM 1114 C C . GLU A 1 145 ? 30.394 -7.089 -18.775 1.00 98.50 145 GLU A C 1
ATOM 1116 O O . GLU A 1 145 ? 30.005 -7.572 -17.708 1.00 98.50 145 GLU A O 1
ATOM 1121 N N . GLN A 1 146 ? 30.794 -5.816 -18.871 1.00 98.31 146 GLN A N 1
ATOM 1122 C CA . GLN A 1 146 ? 30.818 -4.891 -17.731 1.00 98.31 146 GLN A CA 1
ATOM 1123 C C . GLN A 1 146 ? 29.432 -4.717 -17.099 1.00 98.31 146 GLN A C 1
ATOM 1125 O O . GLN A 1 146 ? 29.292 -4.756 -15.874 1.00 98.31 146 GLN A O 1
ATOM 1130 N N . PHE A 1 147 ? 28.386 -4.581 -17.919 1.00 98.69 147 PHE A N 1
ATOM 1131 C CA . PHE A 1 147 ? 27.011 -4.498 -17.433 1.00 98.69 147 PHE A CA 1
ATOM 1132 C C . PHE A 1 147 ? 26.607 -5.753 -16.649 1.00 98.69 147 PHE A C 1
ATOM 1134 O O . PHE A 1 147 ? 26.034 -5.647 -15.562 1.00 98.69 147 PHE A O 1
ATOM 1141 N N . TYR A 1 148 ? 26.921 -6.950 -17.155 1.00 98.50 148 TYR A N 1
ATOM 1142 C CA . TYR A 1 148 ? 26.626 -8.191 -16.437 1.00 98.50 148 TYR A CA 1
ATOM 1143 C C . TYR A 1 148 ? 27.440 -8.334 -15.148 1.00 98.50 148 TYR A C 1
ATOM 1145 O O . TYR A 1 148 ? 26.885 -8.778 -14.140 1.00 98.50 148 TYR A O 1
ATOM 1153 N N . ALA A 1 149 ? 28.705 -7.909 -15.143 1.00 98.56 149 ALA A N 1
ATOM 1154 C CA . ALA A 1 149 ? 29.530 -7.880 -13.940 1.00 98.56 149 ALA A CA 1
ATOM 1155 C C . ALA A 1 149 ? 28.912 -6.971 -12.865 1.00 98.56 149 ALA A C 1
ATOM 1157 O O . ALA A 1 149 ? 28.670 -7.419 -11.742 1.00 98.56 149 ALA A O 1
ATOM 1158 N N . LYS A 1 150 ? 28.531 -5.738 -13.229 1.00 98.50 150 LYS A N 1
ATOM 1159 C CA . LYS A 1 150 ? 27.864 -4.794 -12.316 1.00 98.50 150 LYS A CA 1
ATOM 1160 C C . LYS A 1 150 ? 26.502 -5.294 -11.842 1.00 98.50 150 LYS A C 1
ATOM 1162 O O . LYS A 1 150 ? 26.153 -5.143 -10.673 1.00 98.50 150 LYS A O 1
ATOM 1167 N N . LYS A 1 151 ? 25.740 -5.958 -12.713 1.00 98.50 151 LYS A N 1
ATOM 1168 C CA . LYS A 1 151 ? 24.482 -6.609 -12.331 1.00 98.50 151 LYS A CA 1
ATOM 1169 C C . LYS A 1 151 ? 24.708 -7.707 -11.285 1.00 98.50 151 LYS A C 1
ATOM 1171 O O . LYS A 1 151 ? 23.933 -7.798 -10.335 1.00 98.50 151 LYS A O 1
ATOM 1176 N N . LYS A 1 152 ? 25.751 -8.530 -11.436 1.00 98.62 152 LYS A N 1
ATOM 1177 C CA . LYS A 1 152 ? 26.109 -9.577 -10.464 1.00 98.62 152 LYS A CA 1
ATOM 1178 C C . LYS A 1 152 ? 26.525 -8.970 -9.121 1.00 98.62 152 LYS A C 1
ATOM 1180 O O . LYS A 1 152 ? 26.053 -9.428 -8.085 1.00 98.62 152 LYS A O 1
ATOM 1185 N N . GLU A 1 153 ? 27.325 -7.907 -9.143 1.00 98.44 153 GLU A N 1
ATOM 1186 C CA . GLU A 1 153 ? 27.730 -7.151 -7.950 1.00 98.44 153 GLU A CA 1
ATOM 1187 C C . GLU A 1 153 ? 26.510 -6.615 -7.175 1.00 98.44 153 GLU A C 1
ATOM 1189 O O . GLU A 1 153 ? 26.381 -6.835 -5.971 1.00 98.44 153 GLU A O 1
ATOM 1194 N N . LEU A 1 154 ? 25.545 -6.011 -7.879 1.00 98.44 154 LEU A N 1
ATOM 1195 C CA . LEU A 1 154 ? 24.285 -5.539 -7.290 1.00 98.44 154 LEU A CA 1
ATOM 1196 C C . LEU A 1 154 ? 23.462 -6.660 -6.649 1.00 98.44 154 LEU A C 1
ATOM 1198 O O . LEU A 1 154 ? 22.862 -6.455 -5.593 1.00 98.44 154 LEU A O 1
ATOM 1202 N N . LEU A 1 155 ? 23.425 -7.846 -7.261 1.00 98.19 155 LEU A N 1
ATOM 1203 C CA . LEU A 1 155 ? 22.725 -8.996 -6.685 1.00 98.19 155 LEU A CA 1
ATOM 1204 C C . LEU A 1 155 ? 23.373 -9.453 -5.374 1.00 98.19 155 LEU A C 1
ATOM 1206 O O . LEU A 1 155 ? 22.657 -9.712 -4.407 1.00 98.19 155 LEU A O 1
ATOM 1210 N N . VAL A 1 156 ? 24.706 -9.494 -5.314 1.00 98.38 156 VAL A N 1
ATOM 1211 C CA . VAL A 1 156 ? 25.445 -9.829 -4.086 1.00 98.38 156 VAL A CA 1
ATOM 1212 C C . VAL A 1 156 ? 25.183 -8.789 -2.994 1.00 98.38 156 VAL A C 1
ATOM 1214 O O . VAL A 1 156 ? 24.838 -9.156 -1.868 1.00 98.38 156 VAL A O 1
ATOM 1217 N N . MET A 1 157 ? 25.250 -7.495 -3.327 1.00 98.19 157 MET A N 1
ATOM 1218 C CA . MET A 1 157 ? 24.941 -6.416 -2.382 1.00 98.19 157 MET A CA 1
ATOM 1219 C C . MET A 1 157 ? 23.507 -6.504 -1.847 1.00 98.19 157 MET A C 1
ATOM 1221 O O . MET A 1 157 ? 23.286 -6.360 -0.646 1.00 98.19 157 MET A O 1
ATOM 1225 N N . ASN A 1 158 ? 22.525 -6.800 -2.702 1.00 98.12 158 ASN A N 1
ATOM 1226 C CA . ASN A 1 158 ? 21.131 -6.949 -2.283 1.00 98.12 158 ASN A CA 1
ATOM 1227 C C . ASN A 1 158 ? 20.946 -8.141 -1.328 1.00 98.12 158 ASN A C 1
ATOM 1229 O O . ASN A 1 158 ? 20.280 -8.020 -0.300 1.00 98.12 158 ASN A O 1
ATOM 1233 N N . SER A 1 159 ? 21.587 -9.277 -1.610 1.00 98.12 159 SER A N 1
ATOM 1234 C CA . SER A 1 159 ? 21.588 -10.429 -0.701 1.00 98.12 159 SER A CA 1
ATOM 1235 C C . SER A 1 159 ? 22.198 -10.084 0.662 1.00 98.12 159 SER A C 1
ATOM 1237 O O . SER A 1 159 ? 21.623 -10.434 1.694 1.00 98.12 159 SER A O 1
ATOM 1239 N N . SER A 1 160 ? 23.300 -9.326 0.681 1.00 98.19 160 SER A N 1
ATOM 1240 C CA . SER A 1 160 ? 23.916 -8.827 1.919 1.00 98.19 160 SER A CA 1
ATOM 1241 C C . SER A 1 160 ? 22.986 -7.881 2.692 1.00 98.19 160 SER A C 1
ATOM 1243 O O . SER A 1 160 ? 22.774 -8.057 3.893 1.00 98.19 160 SER A O 1
ATOM 1245 N N . LEU A 1 161 ? 22.329 -6.936 2.009 1.00 97.94 161 LEU A N 1
ATOM 1246 C CA . LEU A 1 161 ? 21.348 -6.033 2.623 1.00 97.94 161 LEU A CA 1
ATOM 1247 C C . LEU A 1 161 ? 20.161 -6.788 3.228 1.00 97.94 161 LEU A C 1
ATOM 1249 O O . LEU A 1 161 ? 19.742 -6.473 4.342 1.00 97.94 161 LEU A O 1
ATOM 1253 N N . LYS A 1 162 ? 19.644 -7.814 2.546 1.00 97.75 162 LYS A N 1
ATOM 1254 C CA . LYS A 1 162 ? 18.582 -8.676 3.087 1.00 97.75 162 LYS A CA 1
ATOM 1255 C C . LYS A 1 162 ? 19.043 -9.433 4.330 1.00 97.75 162 LYS A C 1
ATOM 1257 O O . LYS A 1 162 ? 18.309 -9.484 5.316 1.00 97.75 162 LYS A O 1
ATOM 1262 N N . ALA A 1 163 ? 20.258 -9.982 4.314 1.00 97.44 163 ALA A N 1
ATOM 1263 C CA . ALA A 1 163 ? 20.831 -10.660 5.473 1.00 97.44 163 ALA A CA 1
ATOM 1264 C C . ALA A 1 163 ? 20.996 -9.700 6.664 1.00 97.44 163 ALA A C 1
ATOM 1266 O O . ALA A 1 163 ? 20.610 -10.036 7.784 1.00 97.44 163 ALA A O 1
ATOM 1267 N N . ASN A 1 164 ? 21.487 -8.483 6.425 1.00 97.69 164 ASN A N 1
ATOM 1268 C CA . ASN A 1 164 ? 21.626 -7.452 7.454 1.00 97.69 164 ASN A CA 1
ATOM 1269 C C . ASN A 1 164 ? 20.272 -6.969 7.977 1.00 97.69 164 ASN A C 1
ATOM 1271 O O . ASN A 1 164 ? 20.107 -6.827 9.184 1.00 97.69 164 ASN A O 1
ATOM 1275 N N . SER A 1 165 ? 19.277 -6.793 7.106 1.00 96.81 165 SER A N 1
ATOM 1276 C CA . SER A 1 165 ? 17.906 -6.469 7.509 1.00 96.81 165 SER A CA 1
ATOM 1277 C C . SER A 1 165 ? 17.307 -7.562 8.400 1.00 96.81 165 SER A C 1
ATOM 1279 O O . SER A 1 165 ? 16.716 -7.254 9.434 1.00 96.81 165 SER A O 1
ATOM 1281 N N . LYS A 1 166 ? 17.538 -8.843 8.077 1.00 96.88 166 LYS A N 1
ATOM 1282 C CA . LYS A 1 166 ? 17.126 -9.973 8.924 1.00 96.88 166 LYS A CA 1
ATOM 1283 C C . LYS A 1 166 ? 17.835 -9.955 10.281 1.00 96.88 166 LYS A C 1
ATOM 1285 O O . LYS A 1 166 ? 17.175 -10.126 11.304 1.00 96.88 166 LYS A O 1
ATOM 1290 N N . LYS A 1 167 ? 19.153 -9.715 10.305 1.00 97.44 167 LYS A N 1
ATOM 1291 C CA . LYS A 1 167 ? 19.925 -9.568 11.552 1.00 97.44 167 LYS A CA 1
ATOM 1292 C C . LYS A 1 167 ? 19.385 -8.419 12.402 1.00 97.44 167 LYS A C 1
ATOM 1294 O O . LYS A 1 167 ? 19.139 -8.616 13.585 1.00 97.44 167 LYS A O 1
ATOM 1299 N N . LEU A 1 168 ? 19.147 -7.255 11.798 1.00 96.12 168 LEU A N 1
ATOM 1300 C CA . LEU A 1 168 ? 18.573 -6.090 12.470 1.00 96.12 168 LEU A CA 1
ATOM 1301 C C . LEU A 1 168 ? 17.180 -6.397 13.028 1.00 96.12 168 LEU A C 1
ATOM 1303 O O . LEU A 1 168 ? 16.898 -6.066 14.171 1.00 96.12 168 LEU A O 1
ATOM 1307 N N . GLY A 1 169 ? 16.329 -7.087 12.265 1.00 93.56 169 GLY A N 1
ATOM 1308 C CA . GLY A 1 169 ? 15.027 -7.553 12.745 1.00 93.56 169 GLY A CA 1
ATOM 1309 C C . GLY A 1 169 ? 15.140 -8.485 13.957 1.00 93.56 169 GLY A C 1
ATOM 1310 O O . GLY A 1 169 ? 14.383 -8.336 14.915 1.00 93.56 169 GLY A O 1
ATOM 1311 N N . GLY A 1 170 ? 16.116 -9.399 13.952 1.00 94.31 170 GLY A N 1
ATOM 1312 C CA . GLY A 1 170 ? 16.418 -10.267 15.093 1.00 94.31 170 GLY A CA 1
ATOM 1313 C C . GLY A 1 170 ? 16.884 -9.489 16.327 1.00 94.31 170 GLY A C 1
ATOM 1314 O O . GLY A 1 170 ? 16.372 -9.713 17.422 1.00 94.31 170 GLY A O 1
ATOM 1315 N N . TRP A 1 171 ? 17.796 -8.529 16.151 1.00 96.19 171 TRP A N 1
ATOM 1316 C CA . TRP A 1 171 ? 18.253 -7.656 17.235 1.00 96.19 171 TRP A CA 1
ATOM 1317 C C . TRP A 1 171 ? 17.137 -6.770 17.779 1.00 96.19 171 TRP A C 1
ATOM 1319 O O . TRP A 1 171 ? 17.000 -6.674 18.991 1.00 96.19 171 TRP A O 1
ATOM 1329 N N . ASN A 1 172 ? 16.293 -6.195 16.921 1.00 93.25 172 ASN A N 1
ATOM 1330 C CA . ASN A 1 172 ? 15.132 -5.414 17.348 1.00 93.25 172 ASN A CA 1
ATOM 1331 C C . ASN A 1 172 ? 14.189 -6.251 18.216 1.00 93.25 172 ASN A C 1
ATOM 1333 O O . ASN A 1 172 ? 13.721 -5.773 19.244 1.00 93.25 172 ASN A O 1
ATOM 1337 N N . ARG A 1 173 ? 13.947 -7.515 17.844 1.00 92.81 173 ARG A N 1
ATOM 1338 C CA . ARG A 1 173 ? 13.149 -8.431 18.666 1.00 92.81 173 ARG A CA 1
ATOM 1339 C C . ARG A 1 173 ? 13.810 -8.696 20.018 1.00 92.81 173 ARG A C 1
ATOM 1341 O O . ARG A 1 173 ? 13.144 -8.578 21.034 1.00 92.81 173 ARG A O 1
ATOM 1348 N N . LYS A 1 174 ? 15.122 -8.941 20.039 1.00 94.75 174 LYS A N 1
ATOM 1349 C CA . LYS A 1 174 ? 15.868 -9.134 21.289 1.00 94.75 174 LYS A CA 1
ATOM 1350 C C . LYS A 1 174 ? 15.841 -7.895 22.189 1.00 94.75 174 LYS A C 1
ATOM 1352 O O . LYS A 1 174 ? 15.662 -8.027 23.391 1.00 94.75 174 LYS A O 1
ATOM 1357 N N . VAL A 1 175 ? 15.987 -6.698 21.619 1.00 94.19 175 VAL A N 1
ATOM 1358 C CA . VAL A 1 175 ? 15.852 -5.430 22.355 1.00 94.19 175 VAL A CA 1
ATOM 1359 C C . VAL A 1 175 ? 14.451 -5.305 22.940 1.00 94.19 175 VAL A C 1
ATOM 1361 O O . VAL A 1 175 ? 14.313 -4.939 24.098 1.00 94.19 175 VAL A O 1
ATOM 1364 N N . PHE A 1 176 ? 13.414 -5.656 22.183 1.00 93.50 176 PHE A N 1
ATOM 1365 C CA . PHE A 1 176 ? 12.045 -5.645 22.687 1.00 93.50 176 PHE A CA 1
ATOM 1366 C C . PHE A 1 176 ? 11.803 -6.641 23.825 1.00 93.50 176 PHE A C 1
ATOM 1368 O O . PHE A 1 176 ? 11.097 -6.304 24.772 1.00 93.50 176 PHE A O 1
ATOM 1375 N N . ASP A 1 177 ? 12.387 -7.836 23.750 1.00 92.06 177 ASP A N 1
ATOM 1376 C CA . ASP A 1 177 ? 12.298 -8.831 24.821 1.00 92.06 177 ASP A CA 1
ATOM 1377 C C . ASP A 1 177 ? 12.988 -8.316 26.097 1.00 92.06 177 ASP A C 1
ATOM 1379 O O . ASP A 1 177 ? 12.432 -8.429 27.187 1.00 92.06 177 ASP A O 1
ATOM 1383 N N . LEU A 1 178 ? 14.154 -7.671 25.957 1.00 94.19 178 LEU A N 1
ATOM 1384 C CA . LEU A 1 178 ? 14.849 -7.009 27.067 1.00 94.19 178 LEU A CA 1
ATOM 1385 C C . LEU A 1 178 ? 14.035 -5.833 27.627 1.00 94.19 178 LEU A C 1
ATOM 1387 O O . LEU A 1 178 ? 13.868 -5.725 28.837 1.00 94.19 178 LEU A O 1
ATOM 1391 N N . GLU A 1 179 ? 13.445 -4.995 26.770 1.00 93.38 179 GLU A N 1
ATOM 1392 C CA . GLU A 1 179 ? 12.578 -3.888 27.195 1.00 93.38 179 GLU A CA 1
ATOM 1393 C C . GLU A 1 179 ? 11.371 -4.355 28.018 1.00 93.38 179 GLU A C 1
ATOM 1395 O O . GLU A 1 179 ? 10.867 -3.576 28.826 1.00 93.38 179 GLU A O 1
ATOM 1400 N N . LEU A 1 180 ? 10.882 -5.584 27.817 1.00 92.06 180 LEU A N 1
ATOM 1401 C CA . LEU A 1 180 ? 9.803 -6.173 28.616 1.00 92.06 180 LEU A CA 1
ATOM 1402 C C . LEU A 1 180 ? 10.282 -6.721 29.969 1.00 92.06 180 LEU A C 1
ATOM 1404 O O . LEU A 1 180 ? 9.464 -6.857 30.876 1.00 92.06 180 LEU A O 1
ATOM 1408 N N . GLN A 1 181 ? 11.575 -7.017 30.107 1.00 91.25 181 GLN A N 1
ATOM 1409 C CA . GLN A 1 181 ? 12.192 -7.496 31.351 1.00 91.25 181 GLN A CA 1
ATOM 1410 C C . GLN A 1 181 ? 12.654 -6.351 32.258 1.00 91.25 181 GLN A C 1
ATOM 1412 O O . GLN A 1 181 ? 12.731 -6.522 33.471 1.00 91.25 181 GLN A O 1
ATOM 1417 N N . GLU A 1 182 ? 12.951 -5.184 31.684 1.00 93.56 182 GLU A N 1
ATOM 1418 C CA . GLU A 1 182 ? 13.396 -4.012 32.436 1.00 93.56 182 GLU A CA 1
ATOM 1419 C C . GLU A 1 182 ? 12.368 -3.555 33.482 1.00 93.56 182 GLU A C 1
ATOM 1421 O O . GLU A 1 182 ? 11.156 -3.543 33.245 1.00 93.56 182 GLU A O 1
ATOM 1426 N N . SER A 1 183 ? 12.849 -3.100 34.637 1.00 92.19 183 SER A N 1
ATOM 1427 C CA . SER A 1 183 ? 11.977 -2.541 35.671 1.00 92.19 183 SER A CA 1
ATOM 1428 C C . SER A 1 183 ? 11.481 -1.166 35.228 1.00 92.19 183 SER A C 1
ATOM 1430 O O . SER A 1 183 ? 12.232 -0.189 35.180 1.00 92.19 183 SER A O 1
ATOM 1432 N N . CYS A 1 184 ? 10.209 -1.075 34.836 1.00 92.19 184 CYS A N 1
ATOM 1433 C CA . CYS A 1 184 ? 9.601 0.200 34.486 1.00 92.19 184 CYS A CA 1
ATOM 1434 C C . CYS A 1 184 ? 8.104 0.234 34.820 1.00 92.19 184 CYS A C 1
ATOM 1436 O O . CYS A 1 184 ? 7.428 -0.792 34.721 1.00 92.19 184 CYS A O 1
ATOM 1438 N N . PRO A 1 185 ? 7.518 1.429 35.050 1.00 93.06 185 PRO A N 1
ATOM 1439 C CA . PRO A 1 185 ? 6.115 1.554 35.462 1.00 93.06 185 PRO A CA 1
ATOM 1440 C C . PRO A 1 185 ? 5.090 0.956 34.488 1.00 93.06 185 PRO A C 1
ATOM 1442 O O . PRO A 1 185 ? 3.923 0.783 34.840 1.00 93.06 185 PRO A O 1
ATOM 1445 N N . TRP A 1 186 ? 5.473 0.730 33.226 1.00 92.81 186 TRP A N 1
ATOM 1446 C CA . TRP A 1 186 ? 4.617 0.058 32.249 1.00 92.81 186 TRP A CA 1
ATOM 1447 C C . TRP A 1 186 ? 4.686 -1.467 32.406 1.00 92.81 186 TRP A C 1
ATOM 1449 O O . TRP A 1 186 ? 3.631 -2.096 32.397 1.00 92.81 186 TRP A O 1
ATOM 1459 N N . ASN A 1 187 ? 5.884 -2.034 32.593 1.00 93.75 187 ASN A N 1
ATOM 1460 C CA . ASN A 1 187 ? 6.076 -3.468 32.822 1.00 93.75 187 ASN A CA 1
ATOM 1461 C C . ASN A 1 187 ? 5.490 -3.886 34.176 1.00 93.75 187 ASN A C 1
ATOM 1463 O O . ASN A 1 187 ? 4.812 -4.902 34.234 1.00 93.75 187 ASN A O 1
ATOM 1467 N N . ASP A 1 188 ? 5.594 -3.048 35.214 1.00 93.94 188 ASP A N 1
ATOM 1468 C CA . ASP A 1 188 ? 4.962 -3.312 36.517 1.00 93.94 188 ASP A CA 1
ATOM 1469 C C . ASP A 1 188 ? 3.435 -3.436 36.395 1.00 93.94 188 ASP A C 1
ATOM 1471 O O . ASP A 1 188 ? 2.804 -4.303 36.997 1.00 93.94 188 ASP A O 1
ATOM 1475 N N . LYS A 1 189 ? 2.812 -2.564 35.588 1.00 93.38 189 LYS A N 1
ATOM 1476 C CA . LYS A 1 189 ? 1.366 -2.613 35.313 1.00 93.38 189 LYS A CA 1
ATOM 1477 C C . LYS A 1 189 ? 0.991 -3.799 34.437 1.00 93.38 189 LYS A C 1
ATOM 1479 O O . LYS A 1 189 ? -0.088 -4.354 34.624 1.00 93.38 189 LYS A O 1
ATOM 1484 N N . LEU A 1 190 ? 1.851 -4.166 33.486 1.00 92.94 190 LEU A N 1
ATOM 1485 C CA . LEU A 1 190 ? 1.667 -5.372 32.688 1.00 92.94 190 LEU A CA 1
ATOM 1486 C C . LEU A 1 190 ? 1.723 -6.611 33.585 1.00 92.94 190 LEU A C 1
ATOM 1488 O O . LEU A 1 190 ? 0.848 -7.455 33.459 1.00 92.94 190 LEU A O 1
ATOM 1492 N N . GLN A 1 191 ? 2.683 -6.697 34.508 1.00 92.94 191 GLN A N 1
ATOM 1493 C CA . GLN A 1 191 ? 2.805 -7.824 35.430 1.00 92.94 191 GLN A CA 1
ATOM 1494 C C . GLN A 1 191 ? 1.569 -7.941 36.323 1.00 92.94 191 GLN A C 1
ATOM 1496 O O . GLN A 1 191 ? 0.922 -8.979 36.318 1.00 92.94 191 GLN A O 1
ATOM 1501 N N . LYS A 1 192 ? 1.135 -6.837 36.944 1.00 93.06 192 LYS A N 1
ATOM 1502 C CA . LYS A 1 192 ? -0.124 -6.804 37.709 1.00 93.06 192 LYS A CA 1
ATOM 1503 C C . LYS A 1 192 ? -1.338 -7.225 36.880 1.00 93.06 192 LYS A C 1
ATOM 1505 O O . LYS A 1 192 ? -2.263 -7.838 37.402 1.00 93.06 192 LYS A O 1
ATOM 1510 N N . LEU A 1 193 ? -1.359 -6.888 35.587 1.00 91.50 193 LEU A N 1
ATOM 1511 C CA . LEU A 1 193 ? -2.408 -7.348 34.681 1.00 91.50 193 LEU A CA 1
ATOM 1512 C C . LEU A 1 193 ? -2.309 -8.855 34.411 1.00 91.50 193 LEU A C 1
ATOM 1514 O O . LEU A 1 193 ? -3.348 -9.506 34.365 1.00 91.50 193 LEU A O 1
ATOM 1518 N N . ARG A 1 194 ? -1.100 -9.410 34.240 1.00 92.38 194 ARG A N 1
ATOM 1519 C CA . ARG A 1 194 ? -0.883 -10.860 34.098 1.00 92.38 194 ARG A CA 1
ATOM 1520 C C . ARG A 1 194 ? -1.380 -11.601 35.336 1.00 92.38 194 ARG A C 1
ATOM 1522 O O . ARG A 1 194 ? -2.136 -12.554 35.184 1.00 92.38 194 ARG A O 1
ATOM 1529 N N . ASP A 1 195 ? -1.028 -11.112 36.520 1.00 92.69 195 ASP A N 1
ATOM 1530 C CA . ASP A 1 195 ? -1.437 -11.698 37.799 1.00 92.69 195 ASP A CA 1
ATOM 1531 C C . ASP A 1 195 ? -2.971 -11.664 37.938 1.00 92.69 195 ASP A C 1
ATOM 1533 O O . ASP A 1 195 ? -3.605 -12.696 38.144 1.00 92.69 195 ASP A O 1
ATOM 1537 N N . TYR A 1 196 ? -3.594 -10.508 37.672 1.00 90.69 196 TYR A N 1
ATOM 1538 C CA . TYR A 1 196 ? -5.054 -10.360 37.696 1.00 90.69 196 TYR A CA 1
ATOM 1539 C C . TYR A 1 196 ? -5.771 -11.293 36.708 1.00 90.69 196 TYR A C 1
ATOM 1541 O O . TYR A 1 196 ? -6.811 -11.866 37.040 1.00 90.69 196 TYR A O 1
ATOM 1549 N N . VAL A 1 197 ? -5.254 -11.430 35.480 1.00 91.38 197 VAL A N 1
ATOM 1550 C CA . VAL A 1 197 ? -5.823 -12.330 34.463 1.00 91.38 197 VAL A CA 1
ATOM 1551 C C . VAL A 1 197 ? -5.639 -13.793 34.869 1.00 91.38 197 VAL A C 1
ATOM 1553 O O . VAL A 1 197 ? -6.538 -14.591 34.618 1.00 91.38 197 VAL A O 1
ATOM 1556 N N . GLY A 1 198 ? -4.529 -14.137 35.527 1.00 89.94 198 GLY A N 1
ATOM 1557 C CA . GLY A 1 198 ? -4.298 -15.465 36.095 1.00 89.94 198 GLY A CA 1
ATOM 1558 C C . GLY A 1 198 ? -5.300 -15.824 37.195 1.00 89.94 198 GLY A C 1
ATOM 1559 O O . GLY A 1 198 ? -5.822 -16.934 37.202 1.00 89.94 198 GLY A O 1
ATOM 1560 N N . GLU A 1 199 ? -5.623 -14.876 38.076 1.00 90.12 199 GLU A N 1
ATOM 1561 C CA . GLU A 1 199 ? -6.566 -15.085 39.183 1.00 90.12 199 GLU A CA 1
ATOM 1562 C C . GLU A 1 199 ? -8.036 -15.094 38.735 1.00 90.12 199 GLU A C 1
ATOM 1564 O O . GLU A 1 199 ? -8.822 -15.930 39.177 1.00 90.12 199 GLU A O 1
ATOM 1569 N N . ASN A 1 200 ? -8.429 -14.169 37.853 1.00 84.69 200 ASN A N 1
ATOM 1570 C CA . ASN A 1 200 ? -9.837 -13.957 37.487 1.00 84.69 200 ASN A CA 1
ATOM 1571 C C . ASN A 1 200 ? -10.241 -14.636 36.167 1.00 84.69 200 ASN A C 1
ATOM 1573 O O . ASN A 1 200 ? -11.428 -14.696 35.834 1.00 84.69 200 ASN A O 1
ATOM 1577 N N . GLY A 1 201 ? -9.271 -15.092 35.368 1.00 83.31 201 GLY A N 1
ATOM 1578 C CA . GLY A 1 201 ? -9.481 -15.707 34.053 1.00 83.31 201 GLY A CA 1
ATOM 1579 C C . GLY A 1 201 ? -10.049 -14.767 32.979 1.00 83.31 201 GLY A C 1
ATOM 1580 O O . GLY A 1 201 ? -10.344 -15.206 31.867 1.00 83.31 201 GLY A O 1
ATOM 1581 N N . LYS A 1 202 ? -10.251 -13.481 33.292 1.00 82.62 202 LYS A N 1
ATOM 1582 C CA . LYS A 1 202 ? -10.833 -12.468 32.400 1.00 82.62 202 LYS A CA 1
ATOM 1583 C C . LYS A 1 202 ? -10.120 -11.132 32.560 1.00 82.62 202 LYS A C 1
ATOM 1585 O O . LYS A 1 202 ? -9.589 -10.812 33.620 1.00 82.62 202 LYS A O 1
ATOM 1590 N N . LEU A 1 203 ? -10.146 -10.333 31.495 1.00 83.69 203 LEU A N 1
ATOM 1591 C CA . LEU A 1 203 ? -9.640 -8.964 31.529 1.00 83.69 203 LEU A CA 1
ATOM 1592 C C . LEU A 1 203 ? -10.552 -8.048 32.362 1.00 83.69 203 LEU A C 1
ATOM 1594 O O . LEU A 1 203 ? -11.773 -8.221 32.314 1.00 83.69 203 LEU A O 1
ATOM 1598 N N . PRO A 1 204 ? -9.983 -7.029 33.038 1.00 81.00 204 PRO A N 1
ATOM 1599 C CA . PRO A 1 204 ? -10.754 -6.011 33.741 1.00 81.00 204 PRO A CA 1
ATOM 1600 C C . PRO A 1 204 ? -11.795 -5.353 32.831 1.00 81.00 204 PRO A C 1
ATOM 1602 O O . PRO A 1 204 ? -11.498 -4.959 31.695 1.00 81.00 204 PRO A O 1
ATOM 1605 N N . GLU A 1 205 ? -13.015 -5.185 33.334 1.00 73.69 205 GLU A N 1
ATOM 1606 C CA . GLU A 1 205 ? -14.083 -4.563 32.560 1.00 73.69 205 GLU A CA 1
ATOM 1607 C C . GLU A 1 205 ? -13.846 -3.054 32.385 1.00 73.69 205 GLU A C 1
ATOM 1609 O O . GLU A 1 205 ? -13.854 -2.265 33.328 1.00 73.69 205 GLU A O 1
ATOM 1614 N N . LEU A 1 206 ? -13.705 -2.615 31.132 1.00 68.19 206 LEU A N 1
ATOM 1615 C CA . LEU A 1 206 ? -13.368 -1.228 30.776 1.00 68.19 206 LEU A CA 1
ATOM 1616 C C . LEU A 1 206 ? -14.453 -0.185 31.119 1.00 68.19 206 LEU A C 1
ATOM 1618 O O . LEU A 1 206 ? -14.171 1.012 31.108 1.00 68.19 206 LEU A O 1
ATOM 1622 N N . ASN A 1 207 ? -15.692 -0.605 31.402 1.00 59.38 207 ASN A N 1
ATOM 1623 C CA . ASN A 1 207 ? -16.865 0.282 31.449 1.00 59.38 207 ASN A CA 1
ATOM 1624 C C . ASN A 1 207 ? -17.417 0.574 32.856 1.00 59.38 207 ASN A C 1
ATOM 1626 O O . ASN A 1 207 ? -18.445 1.246 32.991 1.00 59.38 207 ASN A O 1
ATOM 1630 N N . GLN A 1 208 ? -16.759 0.128 33.925 1.00 55.56 208 GLN A N 1
ATOM 1631 C CA . GLN A 1 208 ? -17.331 0.228 35.268 1.00 55.56 208 GLN A CA 1
ATOM 1632 C C . GLN A 1 208 ? -16.955 1.541 35.971 1.00 55.56 208 GLN A C 1
ATOM 1634 O O . GLN A 1 208 ? -16.056 1.614 36.804 1.00 55.56 208 GLN A O 1
ATOM 1639 N N . ARG A 1 209 ? -17.733 2.603 35.714 1.00 52.62 209 ARG A N 1
ATOM 1640 C CA . ARG A 1 209 ? -17.696 3.836 36.527 1.00 52.62 209 ARG A CA 1
ATOM 1641 C C . ARG A 1 209 ? -18.115 3.628 37.996 1.00 52.62 209 ARG A C 1
ATOM 1643 O O . ARG A 1 209 ? -18.030 4.591 38.753 1.00 52.62 209 ARG A O 1
ATOM 1650 N N . LYS A 1 210 ? -18.589 2.446 38.431 1.00 53.09 210 LYS A N 1
ATOM 1651 C CA . LYS A 1 210 ? -19.207 2.304 39.769 1.00 53.09 210 LYS A CA 1
ATOM 1652 C C . LYS A 1 210 ? -18.952 1.032 40.598 1.00 53.09 210 LYS A C 1
ATOM 1654 O O . LYS A 1 210 ? -19.290 1.084 41.775 1.00 53.09 210 LYS A O 1
ATOM 1659 N N . ARG A 1 211 ? -18.327 -0.049 40.118 1.00 52.97 211 ARG A N 1
ATOM 1660 C CA . ARG A 1 211 ? -17.955 -1.192 40.985 1.00 52.97 211 ARG A CA 1
ATOM 1661 C C . ARG A 1 211 ? -16.631 -1.799 40.528 1.00 52.97 211 ARG A C 1
ATOM 1663 O O . ARG A 1 211 ? -16.465 -2.058 39.351 1.00 52.97 211 ARG A O 1
ATOM 1670 N N . GLY A 1 212 ? -15.687 -1.927 41.451 1.00 60.00 212 GLY A N 1
ATOM 1671 C CA . GLY A 1 212 ? -14.370 -2.509 41.200 1.00 60.00 212 GLY A CA 1
ATOM 1672 C C . GLY A 1 212 ? -13.362 -2.072 42.258 1.00 60.00 212 GLY A C 1
ATOM 1673 O O . GLY A 1 212 ? -13.434 -0.932 42.746 1.00 60.00 212 GLY A O 1
ATOM 1674 N N . SER A 1 213 ? -12.449 -2.982 42.609 1.00 69.44 213 SER A N 1
ATOM 1675 C CA . SER A 1 213 ? -11.301 -2.703 43.483 1.00 69.44 213 SER A CA 1
ATOM 1676 C C . SER A 1 213 ? -10.452 -1.565 42.894 1.00 69.44 213 SER A C 1
ATOM 1678 O O . SER A 1 213 ? -10.474 -1.316 41.684 1.00 69.44 213 SER A O 1
ATOM 1680 N N . GLY A 1 214 ? -9.709 -0.833 43.732 1.00 80.88 214 GLY A N 1
ATOM 1681 C CA . GLY A 1 214 ? -8.835 0.254 43.268 1.00 80.88 214 GLY A CA 1
ATOM 1682 C C . GLY A 1 214 ? -7.843 -0.204 42.189 1.00 80.88 214 GLY A C 1
ATOM 1683 O O . GLY A 1 214 ? -7.569 0.534 41.241 1.00 80.88 214 GLY A O 1
ATOM 1684 N N . GLU A 1 215 ? -7.382 -1.450 42.288 1.00 82.38 215 GLU A N 1
ATOM 1685 C CA . GLU A 1 215 ? -6.454 -2.075 41.343 1.00 82.38 215 GLU A CA 1
ATOM 1686 C C . GLU A 1 215 ? -7.112 -2.393 39.998 1.00 82.38 215 GLU A C 1
ATOM 1688 O O . GLU A 1 215 ? -6.583 -2.025 38.951 1.00 82.38 215 GLU A O 1
ATOM 1693 N N . GLU A 1 216 ? -8.318 -2.962 40.009 1.00 84.69 216 GLU A N 1
ATOM 1694 C CA . GLU A 1 216 ? -9.087 -3.255 38.794 1.00 84.69 216 GLU A CA 1
ATOM 1695 C C . GLU A 1 216 ? -9.346 -1.981 37.975 1.00 84.69 216 GLU A C 1
ATOM 1697 O O . GLU A 1 216 ? -9.150 -1.954 36.759 1.00 84.69 216 GLU A O 1
ATOM 1702 N N . LYS A 1 217 ? -9.689 -0.873 38.648 1.00 84.69 217 LYS A N 1
ATOM 1703 C CA . LYS A 1 217 ? -9.871 0.437 37.999 1.00 84.69 217 LYS A CA 1
ATOM 1704 C C . LYS A 1 217 ? -8.580 0.960 37.375 1.00 84.69 217 LYS A C 1
ATOM 1706 O O . LYS A 1 217 ? -8.614 1.548 36.288 1.00 84.69 217 LYS A O 1
ATOM 1711 N N . MET A 1 218 ? -7.444 0.762 38.044 1.00 88.31 218 MET A N 1
ATOM 1712 C CA . MET A 1 218 ? -6.134 1.149 37.522 1.00 88.31 218 MET A CA 1
ATOM 1713 C C . MET A 1 218 ? -5.795 0.356 36.253 1.00 88.31 218 MET A C 1
ATOM 1715 O O . MET A 1 218 ? -5.392 0.955 35.251 1.00 88.31 218 MET A O 1
ATOM 1719 N N . LEU A 1 219 ? -6.003 -0.963 36.272 1.00 89.69 219 LEU A N 1
ATOM 1720 C CA . LEU A 1 219 ? -5.740 -1.852 35.140 1.00 89.69 219 LEU A CA 1
ATOM 1721 C C . LEU A 1 219 ? -6.691 -1.585 33.962 1.00 89.69 219 LEU A C 1
ATOM 1723 O O . LEU A 1 219 ? -6.243 -1.474 32.819 1.00 89.69 219 LEU A O 1
ATOM 1727 N N . ALA A 1 220 ? -7.980 -1.363 34.225 1.00 87.50 220 ALA A N 1
ATOM 1728 C CA . ALA A 1 220 ? -8.946 -0.964 33.202 1.00 87.50 220 ALA A CA 1
ATOM 1729 C C . ALA A 1 220 ? -8.549 0.370 32.540 1.00 87.50 220 ALA A C 1
ATOM 1731 O O . ALA A 1 220 ? -8.528 0.490 31.313 1.00 87.50 220 ALA A O 1
ATOM 1732 N N . THR A 1 221 ? -8.144 1.366 33.335 1.00 88.69 221 THR A N 1
ATOM 1733 C CA . THR A 1 221 ? -7.668 2.662 32.816 1.00 88.69 221 THR A CA 1
ATOM 1734 C C . THR A 1 221 ? -6.390 2.505 31.987 1.00 88.69 221 THR A C 1
ATOM 1736 O O . THR A 1 221 ? -6.223 3.166 30.958 1.00 88.69 221 THR A O 1
ATOM 1739 N N . PHE A 1 222 ? -5.492 1.609 32.400 1.00 90.25 222 PHE A N 1
ATOM 1740 C CA . PHE A 1 222 ? -4.271 1.285 31.668 1.00 90.25 222 PHE A CA 1
ATOM 1741 C C . PHE A 1 222 ? -4.568 0.697 30.280 1.00 90.25 222 PHE A C 1
ATOM 1743 O O . PHE A 1 222 ? -4.050 1.211 29.283 1.00 90.25 222 PHE A O 1
ATOM 1750 N N . ILE A 1 223 ? -5.462 -0.295 30.193 1.00 88.94 223 ILE A N 1
ATOM 17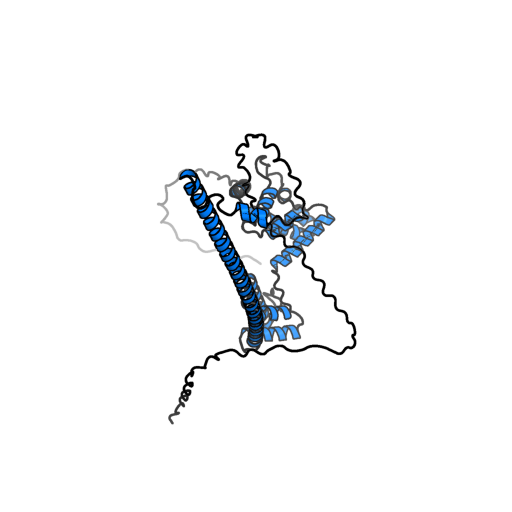51 C CA . ILE A 1 223 ? -5.894 -0.891 28.918 1.00 88.94 223 ILE A CA 1
ATOM 1752 C C . ILE A 1 223 ? -6.608 0.154 28.046 1.00 88.94 223 ILE A C 1
ATOM 1754 O O . ILE A 1 223 ? -6.310 0.267 26.855 1.00 88.94 223 ILE A O 1
ATOM 1758 N N . ALA A 1 224 ? -7.498 0.971 28.620 1.00 86.06 224 ALA A N 1
ATOM 1759 C CA . ALA A 1 224 ? -8.187 2.042 27.893 1.00 86.06 224 ALA A CA 1
ATOM 1760 C C . ALA A 1 224 ? -7.202 3.065 27.297 1.00 86.06 224 ALA A C 1
ATOM 1762 O O . ALA A 1 224 ? -7.331 3.471 26.139 1.00 86.06 224 ALA A O 1
ATOM 1763 N N . SER A 1 225 ? -6.175 3.453 28.062 1.00 87.31 225 SER A N 1
ATOM 1764 C CA . SER A 1 225 ? -5.106 4.338 27.586 1.00 87.31 225 SER A CA 1
ATOM 1765 C C . SER A 1 225 ? -4.322 3.706 26.434 1.00 87.31 225 SER A C 1
ATOM 1767 O O . SER A 1 225 ? -4.050 4.379 25.438 1.00 87.31 225 SER A O 1
ATOM 1769 N N . ALA A 1 226 ? -3.985 2.416 26.535 1.00 86.88 226 ALA A N 1
ATOM 1770 C CA . ALA A 1 226 ? -3.301 1.684 25.471 1.00 86.88 226 ALA A CA 1
ATOM 1771 C C . ALA A 1 226 ? -4.150 1.621 24.188 1.00 86.88 226 ALA A C 1
ATOM 1773 O O . ALA A 1 226 ? -3.658 1.988 23.120 1.00 86.88 226 ALA A O 1
ATOM 1774 N N . LYS A 1 227 ? -5.441 1.275 24.300 1.00 84.50 227 LYS A N 1
ATOM 1775 C CA . LYS A 1 227 ? -6.402 1.274 23.182 1.00 84.50 227 LYS A CA 1
ATOM 1776 C C . LYS A 1 227 ? -6.491 2.639 22.493 1.00 84.50 227 LYS A C 1
ATOM 1778 O O . LYS A 1 227 ? -6.357 2.720 21.275 1.00 84.50 227 LYS A O 1
ATOM 1783 N N . ASN A 1 228 ? -6.620 3.728 23.252 1.00 82.00 228 ASN A N 1
ATOM 1784 C CA . ASN A 1 228 ? -6.659 5.081 22.682 1.00 82.00 228 ASN A CA 1
ATOM 1785 C C . ASN A 1 228 ? -5.374 5.431 21.911 1.00 82.00 228 ASN A C 1
ATOM 1787 O O . ASN A 1 228 ? -5.433 6.049 20.849 1.00 82.00 228 ASN A O 1
ATOM 1791 N N . LYS A 1 229 ? -4.203 5.010 22.405 1.00 82.62 229 LYS A N 1
ATOM 1792 C CA . LYS A 1 229 ? -2.923 5.250 21.719 1.00 82.62 229 LYS A CA 1
ATOM 1793 C C . LYS A 1 229 ? -2.763 4.410 20.444 1.00 82.62 229 LYS A C 1
ATOM 1795 O O . LYS A 1 229 ? -2.105 4.869 19.508 1.00 82.62 229 LYS A O 1
ATOM 1800 N N . VAL A 1 230 ? -3.347 3.210 20.393 1.00 81.00 230 VAL A N 1
ATOM 1801 C CA . VAL A 1 230 ? -3.400 2.376 19.176 1.00 81.00 230 VAL A CA 1
ATOM 1802 C C . VAL A 1 230 ? -4.342 2.979 18.139 1.00 81.00 230 VAL A C 1
ATOM 1804 O O . VAL A 1 230 ? -3.960 3.080 16.976 1.00 81.00 230 VAL A O 1
ATOM 1807 N N . ASN A 1 231 ? -5.505 3.479 18.560 1.00 73.44 231 ASN A N 1
ATOM 1808 C CA . ASN A 1 231 ? -6.459 4.149 17.670 1.00 73.44 231 ASN A CA 1
ATOM 1809 C C . ASN A 1 231 ? -5.885 5.434 17.053 1.00 73.44 231 ASN A C 1
ATOM 1811 O O . ASN A 1 231 ? -6.212 5.772 15.922 1.00 73.44 231 ASN A O 1
ATOM 1815 N N . ASN A 1 232 ? -4.960 6.101 17.749 1.00 73.75 232 ASN A N 1
ATOM 1816 C CA . ASN A 1 232 ? -4.189 7.230 17.216 1.00 73.75 232 ASN A CA 1
ATOM 1817 C C . ASN A 1 232 ? -2.982 6.791 16.347 1.00 73.75 232 ASN A C 1
ATOM 1819 O O . ASN A 1 232 ? -2.053 7.571 16.142 1.00 73.75 232 ASN A O 1
ATOM 1823 N N . HIS A 1 233 ? -2.966 5.538 15.871 1.00 66.00 233 HIS A N 1
ATOM 1824 C CA . HIS A 1 233 ? -2.024 4.932 14.912 1.00 66.00 233 HIS A CA 1
ATOM 1825 C C . HIS A 1 233 ? -0.524 4.970 15.265 1.00 66.00 233 HIS A C 1
ATOM 1827 O O . HIS A 1 233 ? 0.322 4.658 14.426 1.00 66.00 233 HIS A O 1
ATOM 1833 N N . ASN A 1 234 ? -0.160 5.300 16.506 1.00 72.94 234 ASN A N 1
ATOM 1834 C CA . ASN A 1 234 ? 1.242 5.511 16.881 1.00 72.94 234 ASN A CA 1
ATOM 1835 C C . ASN A 1 234 ? 1.809 4.394 17.769 1.00 72.94 234 ASN A C 1
ATOM 1837 O O . ASN A 1 234 ? 3.004 4.113 17.737 1.00 72.94 234 ASN A O 1
ATOM 1841 N N . PHE A 1 235 ? 0.966 3.752 18.580 1.00 78.06 235 PHE A N 1
ATOM 1842 C CA . PHE A 1 235 ? 1.435 2.826 19.614 1.00 78.06 235 PHE A CA 1
ATOM 1843 C C . PHE A 1 235 ? 1.893 1.476 19.064 1.00 78.06 235 PHE A C 1
ATOM 1845 O O . PHE A 1 235 ? 3.018 1.075 19.340 1.00 78.06 235 PHE A O 1
ATOM 1852 N N . ALA A 1 236 ? 1.064 0.813 18.253 1.00 78.00 236 ALA A N 1
ATOM 1853 C CA . ALA A 1 236 ? 1.401 -0.491 17.677 1.00 78.00 236 ALA A CA 1
ATOM 1854 C C . ALA A 1 236 ? 2.621 -0.414 16.741 1.00 78.00 236 ALA A C 1
ATOM 1856 O O . ALA A 1 236 ? 3.429 -1.333 16.706 1.00 78.00 236 ALA A O 1
ATOM 1857 N N . ASN A 1 237 ? 2.804 0.719 16.054 1.00 79.88 237 ASN A N 1
ATOM 1858 C CA . ASN A 1 237 ? 3.940 0.932 15.157 1.00 79.88 237 ASN A CA 1
ATOM 1859 C C . ASN A 1 237 ? 5.244 1.228 15.911 1.00 79.88 237 ASN A C 1
ATOM 1861 O O . ASN A 1 237 ? 6.297 0.726 15.532 1.00 79.88 237 ASN A O 1
ATOM 1865 N N . LYS A 1 238 ? 5.196 2.040 16.977 1.00 83.94 238 LYS A N 1
ATOM 1866 C CA . LYS A 1 238 ? 6.400 2.404 17.745 1.00 83.94 238 LYS A CA 1
ATOM 1867 C C . LYS A 1 238 ? 6.810 1.354 18.768 1.00 83.94 238 LYS A C 1
ATOM 1869 O O . LYS A 1 238 ? 7.992 1.228 19.062 1.00 83.94 238 LYS A O 1
ATOM 1874 N N . LYS A 1 239 ? 5.841 0.664 19.369 1.00 87.19 239 LYS A N 1
ATOM 1875 C CA . LYS A 1 239 ? 6.056 -0.305 20.451 1.00 87.19 239 LYS A CA 1
ATOM 1876 C C . LYS A 1 239 ? 5.259 -1.585 20.180 1.00 87.19 239 LYS A C 1
ATOM 1878 O O . LYS A 1 239 ? 4.354 -1.911 20.952 1.00 87.19 239 LYS A O 1
ATOM 1883 N N . PRO A 1 240 ? 5.577 -2.306 19.089 1.00 88.62 240 PRO A N 1
ATOM 1884 C CA . PRO A 1 240 ? 4.831 -3.498 18.687 1.00 88.62 240 PRO A CA 1
ATOM 1885 C C . PRO A 1 240 ? 4.856 -4.581 19.767 1.00 88.62 240 PRO A C 1
ATOM 1887 O O . PRO A 1 240 ? 3.833 -5.194 20.039 1.00 88.62 240 PRO A O 1
ATOM 1890 N N . HIS A 1 241 ? 5.979 -4.743 20.468 1.00 89.94 241 HIS A N 1
ATOM 1891 C CA . HIS A 1 241 ? 6.129 -5.726 21.542 1.00 89.94 241 HIS A CA 1
ATOM 1892 C C . HIS A 1 241 ? 5.156 -5.507 22.710 1.00 89.94 241 HIS A C 1
ATOM 1894 O O . HIS A 1 241 ? 4.605 -6.461 23.248 1.00 89.94 241 HIS A O 1
ATOM 1900 N N . ARG A 1 242 ? 4.866 -4.246 23.059 1.00 91.06 242 ARG A N 1
ATOM 1901 C CA . ARG A 1 242 ? 3.889 -3.904 24.107 1.00 91.06 242 ARG A CA 1
ATOM 1902 C C . ARG A 1 242 ? 2.461 -4.195 23.679 1.00 91.06 242 ARG A C 1
ATOM 1904 O O . ARG A 1 242 ? 1.637 -4.555 24.512 1.00 91.06 242 ARG A O 1
ATOM 1911 N N . ALA A 1 243 ? 2.167 -4.004 22.394 1.00 89.69 243 ALA A N 1
ATOM 1912 C CA . ALA A 1 243 ? 0.879 -4.382 21.834 1.00 89.69 243 ALA A CA 1
ATOM 1913 C C . ALA A 1 243 ? 0.731 -5.913 21.809 1.00 89.69 243 ALA A C 1
ATOM 1915 O O . ALA A 1 243 ? -0.264 -6.429 22.299 1.00 89.69 243 ALA A O 1
ATOM 1916 N N . MET A 1 244 ? 1.750 -6.646 21.357 1.00 88.94 244 MET A N 1
ATOM 1917 C CA . MET A 1 244 ? 1.736 -8.114 21.363 1.00 88.94 244 MET A CA 1
ATOM 1918 C C . MET A 1 244 ? 1.571 -8.693 22.774 1.00 88.94 244 MET A C 1
ATOM 1920 O O . MET A 1 244 ? 0.759 -9.588 22.967 1.00 88.94 244 MET A O 1
ATOM 1924 N N . ALA A 1 245 ? 2.269 -8.146 23.775 1.00 91.50 245 ALA A N 1
ATOM 1925 C CA . ALA A 1 245 ? 2.145 -8.599 25.163 1.00 91.50 245 ALA A CA 1
ATOM 1926 C C . ALA A 1 245 ? 0.731 -8.400 25.740 1.00 91.50 245 ALA A C 1
ATOM 1928 O O . ALA A 1 245 ? 0.268 -9.203 26.539 1.00 91.50 245 ALA A O 1
ATOM 1929 N N . LEU A 1 246 ? 0.031 -7.333 25.345 1.00 91.38 246 LEU A N 1
ATOM 1930 C CA . LEU A 1 246 ? -1.363 -7.114 25.743 1.00 91.38 246 LEU A CA 1
ATOM 1931 C C . LEU A 1 246 ? -2.334 -7.995 24.938 1.00 91.38 246 LEU A C 1
ATOM 1933 O O . LEU A 1 246 ? -3.340 -8.446 25.481 1.00 91.38 246 LEU A O 1
ATOM 1937 N N . GLU A 1 247 ? -2.038 -8.263 23.666 1.00 90.56 247 GLU A N 1
ATOM 1938 C CA . GLU A 1 247 ? -2.825 -9.160 22.810 1.00 90.56 247 GLU A CA 1
ATOM 1939 C C . GLU A 1 247 ? -2.766 -10.615 23.293 1.00 90.56 247 GLU A C 1
ATOM 1941 O O . GLU A 1 247 ? -3.795 -11.285 23.318 1.00 90.56 247 GLU A O 1
ATOM 1946 N N . GLU A 1 248 ? -1.604 -11.068 23.773 1.00 89.69 248 GLU A N 1
ATOM 1947 C CA . GLU A 1 248 ? -1.418 -12.368 24.436 1.00 89.69 248 GLU A CA 1
ATOM 1948 C C . GLU A 1 248 ? -2.337 -12.528 25.660 1.00 89.69 248 GLU A C 1
ATOM 1950 O O . GLU A 1 248 ? -2.855 -13.611 25.917 1.00 89.69 248 GLU A O 1
ATOM 1955 N N . LEU A 1 249 ? -2.616 -11.431 26.372 1.00 89.00 249 LEU A N 1
ATOM 1956 C CA . LEU A 1 249 ? -3.554 -11.396 27.501 1.00 89.00 249 LEU A CA 1
ATOM 1957 C C . LEU A 1 249 ? -5.024 -11.265 27.071 1.00 89.00 249 LEU A C 1
ATOM 1959 O O . LEU A 1 249 ? -5.909 -11.131 27.915 1.00 89.00 249 LEU A O 1
ATOM 1963 N N . GLY A 1 250 ? -5.303 -11.284 25.766 1.00 85.19 250 GLY A N 1
ATOM 1964 C CA . GLY A 1 250 ? -6.649 -11.209 25.200 1.00 85.19 250 GLY A CA 1
ATOM 1965 C C . GLY A 1 250 ? -7.155 -9.788 24.941 1.00 85.19 250 GLY A C 1
ATOM 1966 O O . GLY A 1 250 ? -8.351 -9.598 24.695 1.00 85.19 250 GLY A O 1
ATOM 1967 N N . VAL A 1 251 ? -6.293 -8.761 24.997 1.00 85.31 251 VAL A N 1
ATOM 1968 C CA . VAL A 1 251 ? -6.708 -7.386 24.682 1.00 85.31 251 VAL A CA 1
ATOM 1969 C C . VAL A 1 251 ? -6.957 -7.272 23.182 1.00 85.31 251 VAL A C 1
ATOM 1971 O O . VAL A 1 251 ? -6.035 -7.224 22.374 1.00 85.31 251 VAL A O 1
ATOM 1974 N N . ASN A 1 252 ? -8.229 -7.172 22.803 1.00 81.44 252 ASN A N 1
ATOM 1975 C CA . ASN A 1 252 ? -8.607 -6.967 21.412 1.00 81.44 252 ASN A CA 1
ATOM 1976 C C . ASN A 1 252 ? -8.446 -5.491 21.006 1.00 81.44 252 ASN A C 1
ATOM 1978 O O . ASN A 1 252 ? -9.060 -4.597 21.602 1.00 81.44 252 ASN A O 1
ATOM 1982 N N . TRP A 1 253 ? -7.654 -5.251 19.959 1.00 79.38 253 TRP A N 1
ATOM 1983 C CA . TRP A 1 253 ? -7.425 -3.929 19.366 1.00 79.38 253 TRP A CA 1
ATOM 1984 C C . TRP A 1 253 ? -8.555 -3.451 18.455 1.00 79.38 253 TRP A C 1
ATOM 1986 O O . TRP A 1 253 ? -8.547 -2.291 18.044 1.00 79.38 253 TRP A O 1
ATOM 1996 N N . ARG A 1 254 ? -9.527 -4.312 18.116 1.00 70.00 254 ARG A N 1
ATOM 1997 C CA . ARG A 1 254 ? -10.670 -3.905 17.291 1.00 70.00 254 ARG A CA 1
ATOM 1998 C C . ARG A 1 254 ? -11.382 -2.730 17.946 1.00 70.00 254 ARG A C 1
ATOM 2000 O O . ARG A 1 254 ? -11.755 -2.772 19.119 1.00 70.00 254 ARG A O 1
ATOM 2007 N N . ASN A 1 255 ? -11.617 -1.697 17.144 1.00 72.06 255 ASN A N 1
ATOM 2008 C CA . ASN A 1 255 ? -12.415 -0.557 17.551 1.00 72.06 255 ASN A CA 1
ATOM 2009 C C . ASN A 1 255 ? -13.786 -1.053 18.014 1.00 72.06 255 ASN A C 1
ATOM 2011 O O . ASN A 1 255 ? -14.532 -1.645 17.236 1.00 72.06 255 ASN A O 1
ATOM 2015 N N . GLU A 1 256 ? -14.163 -0.766 19.258 1.00 71.69 256 GLU A N 1
ATOM 2016 C CA . GLU A 1 256 ? -15.486 -1.137 19.778 1.00 71.69 256 GLU A CA 1
ATOM 2017 C C . GLU A 1 256 ? -16.612 -0.550 18.920 1.00 71.69 256 GLU A C 1
ATOM 2019 O O . GLU A 1 256 ? -17.660 -1.165 18.750 1.00 71.69 256 GLU A O 1
ATOM 2024 N N . ASN A 1 257 ? -16.375 0.615 18.316 1.00 73.94 257 ASN A N 1
ATOM 2025 C CA . ASN A 1 257 ? -17.297 1.243 17.373 1.00 73.94 257 ASN A CA 1
ATOM 2026 C C . ASN A 1 257 ? -17.456 0.437 16.077 1.00 73.94 257 ASN A C 1
ATOM 2028 O O . ASN A 1 257 ? -18.548 0.382 15.524 1.00 73.94 257 ASN A O 1
ATOM 2032 N N . GLU A 1 258 ? -16.386 -0.200 15.610 1.00 78.69 258 GLU A N 1
ATOM 2033 C CA . GLU A 1 258 ? -16.373 -1.025 14.400 1.00 78.69 258 GLU A CA 1
ATOM 2034 C C . GLU A 1 258 ? -17.000 -2.398 14.673 1.00 78.69 258 GLU A C 1
ATOM 2036 O O . GLU A 1 258 ? -17.803 -2.874 13.880 1.00 78.69 258 GLU A O 1
ATOM 2041 N N . ALA A 1 259 ? -16.762 -2.975 15.855 1.00 79.44 259 ALA A N 1
ATOM 2042 C CA . ALA A 1 259 ? -17.468 -4.173 16.311 1.00 79.44 259 ALA A CA 1
ATOM 2043 C C . ALA A 1 259 ? -18.978 -3.925 16.503 1.00 79.44 259 ALA A C 1
ATOM 2045 O O . ALA A 1 259 ? -19.803 -4.728 16.068 1.00 79.44 259 ALA A O 1
ATOM 2046 N N . LYS A 1 260 ? -19.362 -2.788 17.105 1.00 84.75 260 LYS A N 1
ATOM 2047 C CA . LYS A 1 260 ? -20.771 -2.365 17.216 1.00 84.75 260 LYS A CA 1
ATOM 2048 C C . LYS A 1 260 ? -21.397 -2.129 15.845 1.00 84.75 260 LYS A C 1
ATOM 2050 O O . LYS A 1 260 ? -22.556 -2.487 15.651 1.00 84.75 260 LYS A O 1
ATOM 2055 N N . PHE A 1 261 ? -20.648 -1.529 14.919 1.00 88.31 261 PHE A N 1
ATOM 2056 C CA . PHE A 1 261 ? -21.076 -1.371 13.534 1.00 88.31 261 PHE A CA 1
ATOM 2057 C C . PHE A 1 261 ? -21.370 -2.734 12.904 1.00 88.31 261 PHE A C 1
ATOM 2059 O O . PHE A 1 261 ? -22.477 -2.925 12.420 1.00 88.31 261 PHE A O 1
ATOM 2066 N N . GLU A 1 262 ? -20.437 -3.687 12.985 1.00 86.62 262 GLU A N 1
ATOM 2067 C CA . GLU A 1 262 ? -20.596 -5.023 12.402 1.00 86.62 262 GLU A CA 1
ATOM 2068 C C . GLU A 1 262 ? -21.818 -5.754 12.962 1.00 86.62 262 GLU A C 1
ATOM 2070 O O . GLU A 1 262 ? -22.648 -6.252 12.209 1.00 86.62 262 GLU A O 1
ATOM 2075 N N . MET A 1 263 ? -21.978 -5.755 14.287 1.00 89.00 263 MET A N 1
ATOM 2076 C CA . MET A 1 263 ? -23.108 -6.407 14.950 1.00 89.00 263 MET A CA 1
ATOM 2077 C C . MET A 1 263 ? -24.454 -5.821 14.496 1.00 89.00 263 MET A C 1
ATOM 2079 O O . MET A 1 263 ? -25.396 -6.560 14.218 1.00 89.00 263 MET A O 1
ATOM 2083 N N . MET A 1 264 ? -24.572 -4.492 14.432 1.00 90.81 264 MET A N 1
ATOM 2084 C CA . MET A 1 264 ? -25.816 -3.838 14.008 1.00 90.81 264 MET A CA 1
ATOM 2085 C C . MET A 1 264 ? -26.053 -3.967 12.501 1.00 90.81 264 MET A C 1
ATOM 2087 O O . MET A 1 264 ? -27.197 -4.103 12.071 1.00 90.81 264 MET A O 1
ATOM 2091 N N . PHE A 1 265 ? -24.984 -3.970 11.705 1.00 92.19 265 PHE A N 1
ATOM 2092 C CA . PHE A 1 265 ? -25.052 -4.226 10.273 1.00 92.19 265 PHE A CA 1
ATOM 2093 C C . PHE A 1 265 ? -25.536 -5.651 9.996 1.00 92.19 265 PHE A C 1
ATOM 2095 O O . PHE A 1 265 ? -26.427 -5.831 9.175 1.00 92.19 265 PHE A O 1
ATOM 2102 N N . GLN A 1 266 ? -25.054 -6.646 10.745 1.00 92.12 266 GLN A N 1
ATOM 2103 C CA . GLN A 1 266 ? -25.543 -8.019 10.646 1.00 92.12 266 GLN A CA 1
ATOM 2104 C C . GLN A 1 266 ? -27.038 -8.113 10.979 1.00 92.12 266 GLN A C 1
ATOM 2106 O O . GLN A 1 266 ? -27.799 -8.676 10.198 1.00 92.12 266 GLN A O 1
ATOM 2111 N N . LYS A 1 267 ? -27.493 -7.454 12.054 1.00 91.88 267 LYS A N 1
ATOM 2112 C CA . LYS A 1 267 ? -28.930 -7.364 12.379 1.00 91.88 267 LYS A CA 1
ATOM 2113 C C . LYS A 1 267 ? -29.755 -6.728 11.258 1.00 91.88 267 LYS A C 1
ATOM 2115 O O . LYS A 1 267 ? -30.892 -7.129 11.031 1.00 91.88 267 LYS A O 1
ATOM 2120 N N . LEU A 1 268 ? -29.198 -5.748 10.544 1.00 91.31 268 LEU A N 1
ATOM 2121 C CA . LEU A 1 268 ? -29.853 -5.156 9.377 1.00 91.31 268 LEU A CA 1
ATOM 2122 C C . LEU A 1 268 ? -29.977 -6.156 8.215 1.00 91.31 268 LEU A C 1
ATOM 2124 O O . LEU A 1 268 ? -30.985 -6.148 7.508 1.00 91.31 268 LEU A O 1
ATOM 2128 N N . LEU A 1 269 ? -28.969 -7.008 8.007 1.00 92.44 269 LEU A N 1
ATOM 2129 C CA . LEU A 1 269 ? -29.020 -8.077 7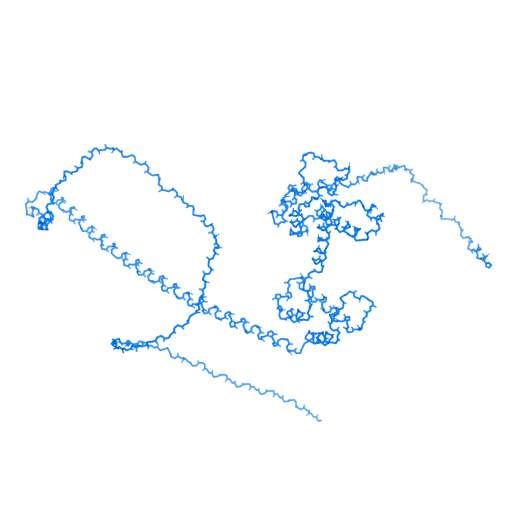.007 1.00 92.44 269 LEU A CA 1
ATOM 2130 C C . LEU A 1 269 ? -30.063 -9.129 7.364 1.00 92.44 269 LEU A C 1
ATOM 2132 O O . LEU A 1 269 ? -30.810 -9.554 6.486 1.00 92.44 269 LEU A O 1
ATOM 2136 N N . ASP A 1 270 ? -30.128 -9.522 8.631 1.00 91.38 270 ASP A N 1
ATOM 2137 C CA . ASP A 1 270 ? -31.095 -10.510 9.105 1.00 91.38 270 ASP A CA 1
ATOM 2138 C C . ASP A 1 270 ? -32.524 -9.965 8.969 1.00 91.38 270 ASP A C 1
ATOM 2140 O O . ASP A 1 270 ? -33.373 -10.621 8.371 1.00 91.38 270 ASP A O 1
ATOM 2144 N N . TYR A 1 271 ? -32.746 -8.693 9.321 1.00 90.25 271 TYR A N 1
ATOM 2145 C CA . TYR A 1 271 ? -34.013 -8.002 9.056 1.00 90.25 271 TYR A CA 1
ATOM 2146 C C . TYR A 1 271 ? -34.391 -8.011 7.562 1.00 90.25 271 TYR A C 1
ATOM 2148 O O . TYR A 1 271 ? -35.546 -8.241 7.203 1.00 90.25 271 TYR A O 1
ATOM 2156 N N . LYS A 1 272 ? -33.423 -7.797 6.656 1.00 90.94 272 LYS A N 1
ATOM 2157 C CA . LYS A 1 272 ? -33.663 -7.870 5.204 1.00 90.94 272 LYS A CA 1
ATOM 2158 C C . LYS A 1 272 ? -34.038 -9.281 4.754 1.00 90.94 272 LYS A C 1
ATOM 2160 O O . LYS A 1 272 ? -34.850 -9.413 3.844 1.00 90.94 272 LYS A O 1
ATOM 2165 N N . LYS A 1 273 ? -33.435 -10.318 5.339 1.00 90.62 273 LYS A N 1
ATOM 2166 C CA . LYS A 1 273 ? -33.766 -11.715 5.026 1.00 90.62 273 LYS A CA 1
ATOM 2167 C C . LYS A 1 273 ? -35.189 -12.052 5.464 1.00 90.62 273 LYS A C 1
ATOM 2169 O O . LYS A 1 273 ? -35.905 -12.688 4.704 1.00 90.62 273 LYS A O 1
ATOM 2174 N N . GLU A 1 274 ? -35.598 -11.588 6.642 1.00 89.56 274 GLU A N 1
ATOM 2175 C CA . GLU A 1 274 ? -36.927 -11.854 7.204 1.00 89.56 274 GLU A CA 1
ATOM 2176 C C . GLU A 1 274 ? -38.041 -11.080 6.485 1.00 89.56 274 GLU A C 1
ATOM 2178 O O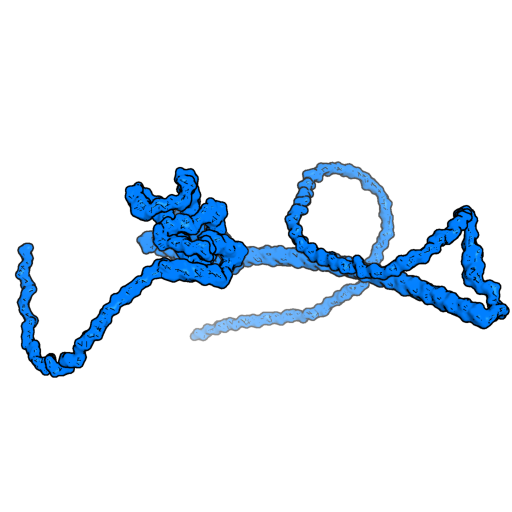 . GLU A 1 274 ? -39.090 -11.640 6.178 1.00 89.56 274 GLU A O 1
ATOM 2183 N N . HIS A 1 275 ? -37.818 -9.799 6.177 1.00 86.06 275 HIS A N 1
ATOM 2184 C CA . HIS A 1 275 ? -38.860 -8.910 5.646 1.00 86.06 275 HIS A CA 1
ATOM 2185 C C . HIS A 1 275 ? -38.712 -8.573 4.154 1.00 86.06 275 HIS A C 1
ATOM 2187 O O . HIS A 1 275 ? -39.531 -7.840 3.599 1.00 86.06 275 HIS A O 1
ATOM 2193 N N . GLY A 1 276 ? -37.643 -9.029 3.497 1.00 86.44 276 GLY A N 1
ATOM 2194 C CA . GLY A 1 276 ? -37.347 -8.742 2.087 1.00 86.44 276 GLY A CA 1
ATOM 2195 C C . GLY A 1 276 ? -36.962 -7.285 1.790 1.00 86.44 276 GLY A C 1
ATOM 2196 O O . GLY A 1 276 ? -36.731 -6.924 0.636 1.00 86.44 276 GLY A O 1
ATOM 2197 N N . THR A 1 277 ? -36.882 -6.421 2.807 1.00 86.50 277 THR A N 1
ATOM 2198 C CA . THR A 1 277 ? -36.640 -4.983 2.645 1.00 86.50 277 THR A CA 1
ATOM 2199 C C . THR A 1 277 ? -35.741 -4.424 3.741 1.00 86.50 277 THR A C 1
ATOM 2201 O O . THR A 1 277 ? -35.763 -4.875 4.879 1.00 86.50 277 THR A O 1
ATOM 2204 N N . PHE A 1 278 ? -34.976 -3.382 3.413 1.00 85.19 278 PHE A N 1
ATOM 2205 C CA . PHE A 1 278 ? -34.237 -2.578 4.396 1.00 85.19 278 PHE A CA 1
ATOM 2206 C C . PHE A 1 278 ? -35.074 -1.450 5.007 1.00 85.19 278 PHE A C 1
ATOM 2208 O O . PHE A 1 278 ? -34.570 -0.636 5.786 1.00 85.19 278 PHE A O 1
ATOM 2215 N N . ARG A 1 279 ? -36.350 -1.351 4.620 1.00 82.81 279 ARG A N 1
ATOM 2216 C CA . ARG A 1 279 ? -37.258 -0.335 5.137 1.00 82.81 279 ARG A CA 1
ATOM 2217 C C . ARG A 1 279 ? -37.768 -0.770 6.507 1.00 82.81 279 ARG A C 1
ATOM 2219 O O . ARG A 1 279 ? -38.656 -1.610 6.618 1.00 82.81 279 ARG A O 1
ATOM 2226 N N . ILE A 1 280 ? -37.175 -0.184 7.537 1.00 83.50 280 ILE A N 1
ATOM 2227 C CA . ILE A 1 280 ? -37.620 -0.348 8.919 1.00 83.50 280 ILE A CA 1
ATOM 2228 C C . ILE A 1 280 ? -38.891 0.507 9.112 1.00 83.50 280 ILE A C 1
ATOM 2230 O O . ILE A 1 280 ? -38.944 1.614 8.560 1.00 83.50 280 ILE A O 1
ATOM 2234 N N . PRO A 1 281 ? -39.923 0.031 9.841 1.00 81.56 281 PRO A N 1
ATOM 2235 C CA . PRO A 1 281 ? -41.129 0.803 10.126 1.00 81.56 281 PRO A CA 1
ATOM 2236 C C . PRO A 1 281 ? -40.808 2.103 10.861 1.00 81.56 281 PRO A C 1
ATOM 2238 O O . PRO A 1 281 ? -39.725 2.271 11.419 1.00 81.56 281 PRO A O 1
ATOM 2241 N N . SER A 1 282 ? -41.767 3.031 10.894 1.00 80.81 282 SER A N 1
ATOM 2242 C CA . SER A 1 282 ? -41.587 4.278 11.641 1.00 80.81 282 SER A CA 1
ATOM 2243 C C . SER A 1 282 ? -41.287 3.997 13.118 1.00 80.81 282 SER A C 1
ATOM 2245 O O . SER A 1 282 ? -41.701 2.975 13.669 1.00 80.81 282 SER A O 1
ATOM 2247 N N . LEU A 1 283 ? -40.593 4.926 13.783 1.00 81.12 283 LEU A N 1
ATOM 2248 C CA . LEU A 1 283 ? -40.256 4.785 15.202 1.00 81.12 283 LEU A CA 1
ATOM 2249 C C . LEU A 1 283 ? -41.483 4.472 16.077 1.00 81.12 283 LEU A C 1
ATOM 2251 O O . LEU A 1 283 ? -41.362 3.675 17.000 1.00 81.12 283 LEU A O 1
ATOM 2255 N N . LYS A 1 284 ? -42.651 5.052 15.761 1.00 79.25 284 LYS A N 1
ATOM 2256 C CA . LYS A 1 284 ? -43.909 4.808 16.487 1.00 79.25 284 LYS A CA 1
ATOM 2257 C C . LYS A 1 284 ? -44.355 3.349 16.374 1.00 79.25 284 LYS A C 1
ATOM 2259 O O . LYS A 1 284 ? -44.528 2.695 17.391 1.00 79.25 284 LYS A O 1
ATOM 2264 N N . LEU A 1 285 ? -44.387 2.812 15.154 1.00 77.75 285 LEU A N 1
ATOM 2265 C CA . LEU A 1 285 ? -44.702 1.401 14.897 1.00 77.75 285 LEU A CA 1
ATOM 2266 C C . LEU A 1 285 ? -43.685 0.457 15.561 1.00 77.75 285 LEU A C 1
ATOM 2268 O O . LEU A 1 285 ? -44.048 -0.580 16.108 1.00 77.75 285 LEU A O 1
ATOM 2272 N N . CYS A 1 286 ? -42.401 0.829 15.565 1.00 80.75 286 CYS A N 1
ATOM 2273 C CA . CYS A 1 286 ? -41.371 0.049 16.254 1.00 80.75 286 CYS A CA 1
ATOM 2274 C C . CYS A 1 286 ? -41.569 0.054 17.779 1.00 80.75 286 CYS A C 1
ATOM 2276 O O . CYS A 1 286 ? -41.337 -0.962 18.427 1.00 80.75 286 CYS A O 1
ATOM 2278 N N . GLN A 1 287 ? -41.998 1.175 18.362 1.00 82.31 287 GLN A N 1
ATOM 2279 C CA . GLN A 1 287 ? -42.303 1.273 19.792 1.00 82.31 287 GLN A CA 1
ATOM 2280 C C . GLN A 1 287 ? -43.567 0.485 20.158 1.00 82.31 287 GLN A C 1
ATOM 2282 O O . GLN A 1 287 ? -43.557 -0.228 21.157 1.00 82.31 287 GLN A O 1
ATOM 2287 N N . GLU A 1 288 ? -44.604 0.552 19.321 1.00 79.12 288 GLU A N 1
ATOM 2288 C CA . GLU A 1 288 ? -45.864 -0.190 19.476 1.00 79.12 288 GLU A CA 1
ATOM 2289 C C . GLU A 1 288 ? -45.659 -1.711 19.405 1.00 79.12 288 GLU A C 1
ATOM 2291 O O . GLU A 1 288 ? -46.309 -2.452 20.134 1.00 79.12 288 GLU A O 1
ATOM 2296 N N . SER A 1 289 ? -44.694 -2.184 18.607 1.00 78.06 289 SER A N 1
ATOM 2297 C CA . SER A 1 289 ? -44.338 -3.611 18.536 1.00 78.06 289 SER A CA 1
ATOM 2298 C C . SER A 1 289 ? -43.695 -4.174 19.815 1.00 78.06 289 SER A C 1
ATOM 2300 O O . SER A 1 289 ? -43.562 -5.386 19.956 1.00 78.06 289 SER A O 1
ATOM 2302 N N . GLY A 1 290 ? -43.219 -3.319 20.731 1.00 78.38 290 GLY A N 1
ATOM 2303 C CA . GLY A 1 290 ? -42.509 -3.733 21.949 1.00 78.38 290 GLY A CA 1
ATOM 2304 C C . GLY A 1 290 ? -41.102 -4.323 21.730 1.00 78.38 290 GLY A C 1
ATOM 2305 O O . GLY A 1 290 ? -40.369 -4.558 22.697 1.00 78.38 290 GLY A O 1
ATOM 2306 N N . CYS A 1 291 ? -40.662 -4.523 20.483 1.00 83.12 291 CYS A N 1
ATOM 2307 C CA . CYS A 1 291 ? -39.356 -5.094 20.158 1.00 83.12 291 CYS A CA 1
ATOM 2308 C C . CYS A 1 291 ? -38.216 -4.080 20.367 1.00 83.12 291 CYS A C 1
ATOM 2310 O O . CYS A 1 291 ? -37.849 -3.313 19.474 1.00 83.12 291 CYS A O 1
ATOM 2312 N N . LYS A 1 292 ? -37.579 -4.117 21.547 1.00 85.81 292 LYS A N 1
ATOM 2313 C CA . LYS A 1 292 ? -36.447 -3.233 21.907 1.00 85.81 292 LYS A CA 1
ATOM 2314 C C . LYS A 1 292 ? -35.290 -3.279 20.900 1.00 85.81 292 LYS A C 1
ATOM 2316 O O . LYS A 1 292 ? -34.658 -2.255 20.647 1.00 85.81 292 LYS A O 1
ATOM 2321 N N . GLU A 1 293 ? -35.008 -4.445 20.324 1.00 86.25 293 GLU A N 1
ATOM 2322 C CA . GLU A 1 293 ? -33.942 -4.610 19.327 1.00 86.25 293 GLU A CA 1
ATOM 2323 C C . GLU A 1 293 ? -34.269 -3.913 18.000 1.00 86.25 293 GLU A C 1
ATOM 2325 O O . GLU A 1 293 ? -33.394 -3.274 17.416 1.00 86.25 293 GLU A O 1
ATOM 2330 N N . LEU A 1 294 ? -35.538 -3.932 17.581 1.00 86.44 294 LEU A N 1
ATOM 2331 C CA . LEU A 1 294 ? -35.997 -3.238 16.379 1.00 86.44 294 LEU A CA 1
ATOM 2332 C C . LEU A 1 294 ? -35.894 -1.715 16.541 1.00 86.44 294 LEU A C 1
ATOM 2334 O O . LEU A 1 294 ? -35.425 -1.022 15.640 1.00 86.44 294 LEU A O 1
ATOM 2338 N N . VAL A 1 295 ? -36.235 -1.189 17.723 1.00 87.69 295 VAL A N 1
ATOM 2339 C CA . VAL A 1 295 ? -36.071 0.240 18.051 1.00 87.69 295 VAL A CA 1
ATOM 2340 C C . VAL A 1 295 ? -34.595 0.657 18.016 1.00 87.69 295 VAL A C 1
ATOM 2342 O O . VAL A 1 295 ? -34.258 1.703 17.453 1.00 87.69 295 VAL A O 1
ATOM 2345 N N . LYS A 1 296 ? -33.693 -0.164 18.575 1.00 89.00 296 LYS A N 1
ATOM 2346 C CA . LYS A 1 296 ? -32.241 0.085 18.514 1.00 89.00 296 LYS A CA 1
ATOM 2347 C C . LYS A 1 296 ? -31.733 0.080 17.073 1.00 89.00 296 LYS A C 1
ATOM 2349 O O . LYS A 1 296 ? -30.963 0.966 16.704 1.00 89.00 296 LYS A O 1
ATOM 2354 N N . LEU A 1 297 ? -32.170 -0.887 16.264 1.00 89.75 297 LEU A N 1
ATOM 2355 C CA . LEU A 1 297 ? -31.809 -0.979 14.851 1.00 89.75 297 LEU A CA 1
ATOM 2356 C C . LEU A 1 297 ? -32.297 0.245 14.071 1.00 89.75 297 LEU A C 1
ATOM 2358 O O . LEU A 1 297 ? -31.504 0.865 13.364 1.00 89.75 297 LEU A O 1
ATOM 2362 N N . HIS A 1 298 ? -33.549 0.662 14.279 1.00 89.38 298 HIS A N 1
ATOM 2363 C CA . HIS A 1 298 ? -34.104 1.878 13.685 1.00 89.38 298 HIS A CA 1
ATOM 2364 C C . HIS A 1 298 ? -33.246 3.107 14.011 1.00 89.38 298 HIS A C 1
ATOM 2366 O O . HIS A 1 298 ? -32.848 3.847 13.113 1.00 89.38 298 HIS A O 1
ATOM 2372 N N . HIS A 1 299 ? -32.927 3.332 15.290 1.00 89.25 299 HIS A N 1
ATOM 2373 C CA . HIS A 1 299 ? -32.132 4.491 15.705 1.00 89.25 299 HIS A CA 1
ATOM 2374 C C . HIS A 1 299 ? -30.702 4.453 15.142 1.00 89.25 299 HIS A C 1
ATOM 2376 O O . HIS A 1 299 ? -30.154 5.485 14.747 1.00 89.25 299 HIS A O 1
ATOM 2382 N N . TRP A 1 300 ? -30.106 3.262 15.056 1.00 91.25 300 TRP A N 1
ATOM 2383 C CA . TRP A 1 300 ? -28.774 3.075 14.490 1.00 91.25 300 TRP A CA 1
ATOM 2384 C C . TRP A 1 300 ? -28.731 3.375 12.987 1.00 91.25 300 TRP A C 1
ATOM 2386 O O . TRP A 1 300 ? -27.865 4.144 12.554 1.00 91.25 300 TRP A O 1
ATOM 2396 N N . VAL A 1 301 ? -29.690 2.851 12.209 1.00 89.94 301 VAL A N 1
ATOM 2397 C CA . VAL A 1 301 ? -29.813 3.155 10.773 1.00 89.94 301 VAL A CA 1
ATOM 2398 C C . VAL A 1 301 ? -30.094 4.642 10.572 1.00 89.94 301 VAL A C 1
ATOM 2400 O O . VAL A 1 301 ? -29.392 5.281 9.790 1.00 89.94 301 VAL A O 1
ATOM 2403 N N . PHE A 1 302 ? -31.022 5.224 11.341 1.00 87.56 302 PHE A N 1
ATOM 2404 C CA . PHE A 1 302 ? -31.305 6.664 11.315 1.00 87.56 302 PHE A CA 1
ATOM 2405 C C . PHE A 1 302 ? -30.033 7.492 11.494 1.00 87.56 302 PHE A C 1
ATOM 2407 O O . PHE A 1 302 ? -29.753 8.394 10.710 1.00 87.56 302 PHE A O 1
ATOM 2414 N N . THR A 1 303 ? -29.233 7.157 12.508 1.00 88.62 303 THR A N 1
ATOM 2415 C CA . THR A 1 303 ? -27.983 7.860 12.813 1.00 88.62 303 THR A CA 1
ATOM 2416 C C . THR A 1 303 ? -27.002 7.782 11.646 1.00 88.62 303 THR A C 1
ATOM 2418 O O . THR A 1 303 ? -26.381 8.787 11.301 1.00 88.62 303 THR A O 1
ATOM 2421 N N . HIS A 1 304 ? -26.869 6.614 11.012 1.00 88.19 304 HIS A N 1
ATOM 2422 C CA . HIS A 1 304 ? -25.955 6.439 9.884 1.00 88.19 304 HIS A CA 1
ATOM 2423 C C . HIS A 1 304 ? -26.423 7.225 8.668 1.00 88.19 304 HIS A C 1
ATOM 2425 O O . HIS A 1 304 ? -25.646 8.001 8.116 1.00 88.19 304 HIS A O 1
ATOM 2431 N N . VAL A 1 305 ? -27.690 7.089 8.280 1.00 86.31 305 VAL A N 1
ATOM 2432 C CA . VAL A 1 305 ? -28.206 7.773 7.093 1.00 86.31 305 VAL A CA 1
ATOM 2433 C C . VAL A 1 305 ? -28.248 9.292 7.293 1.00 86.31 305 VAL A C 1
ATOM 2435 O O . VAL A 1 305 ? -27.830 10.029 6.400 1.00 86.31 305 VAL A O 1
ATOM 2438 N N . ALA A 1 306 ? -28.651 9.780 8.472 1.00 84.12 306 ALA A N 1
ATOM 2439 C CA . ALA A 1 306 ? -28.568 11.202 8.802 1.00 84.12 306 ALA A CA 1
ATOM 2440 C C . ALA A 1 306 ? -27.124 11.705 8.689 1.00 84.12 306 ALA A C 1
ATOM 2442 O O . ALA A 1 306 ? -26.864 12.744 8.083 1.00 84.12 306 ALA A O 1
ATOM 2443 N N . ALA A 1 307 ? -26.162 10.951 9.219 1.00 85.94 307 ALA A N 1
ATOM 2444 C CA . ALA A 1 307 ? -24.771 11.355 9.160 1.00 85.94 307 ALA A CA 1
ATOM 2445 C C . ALA A 1 307 ? -24.200 11.312 7.730 1.00 85.94 307 ALA A C 1
ATOM 2447 O O . ALA A 1 307 ? -23.438 12.203 7.378 1.00 85.94 307 ALA A O 1
ATOM 2448 N N . PHE A 1 308 ? -24.605 10.369 6.875 1.00 85.06 308 PHE A N 1
ATOM 2449 C CA . PHE A 1 308 ? -24.250 10.403 5.452 1.00 85.06 308 PHE A CA 1
ATOM 2450 C C . PHE A 1 308 ? -24.873 11.597 4.725 1.00 85.06 308 PHE A C 1
ATOM 2452 O O . PHE A 1 308 ? -24.235 12.179 3.861 1.00 85.06 308 PHE A O 1
ATOM 2459 N N . ARG A 1 309 ? -26.083 12.023 5.092 1.00 80.12 309 ARG A N 1
ATOM 2460 C CA . ARG A 1 309 ? -26.760 13.164 4.455 1.00 80.12 309 ARG A CA 1
ATOM 2461 C C . ARG A 1 309 ? -26.190 14.521 4.867 1.00 80.12 309 ARG A C 1
ATOM 2463 O O . ARG A 1 309 ? -26.042 15.416 4.036 1.00 80.12 309 ARG A O 1
ATOM 2470 N N . TYR A 1 310 ? -25.893 14.689 6.153 1.00 83.00 310 TYR A N 1
ATOM 2471 C CA . TYR A 1 310 ? -25.454 15.975 6.701 1.00 83.00 310 TYR A CA 1
ATOM 2472 C C . TYR A 1 310 ? -23.932 16.103 6.799 1.00 83.00 310 TYR A C 1
ATOM 2474 O O . TYR A 1 310 ? -23.409 17.212 6.807 1.00 83.00 310 TYR A O 1
ATOM 2482 N N . GLN A 1 311 ? -23.219 14.979 6.875 1.00 82.38 311 GLN A N 1
ATOM 2483 C CA . GLN A 1 311 ? -21.791 14.922 7.185 1.00 82.38 311 GLN A CA 1
ATOM 2484 C C . GLN A 1 311 ? -21.063 13.901 6.292 1.00 82.38 311 GLN A C 1
ATOM 2486 O O . GLN A 1 311 ? -20.130 13.243 6.744 1.00 82.38 311 GLN A O 1
ATOM 2491 N N . LEU A 1 312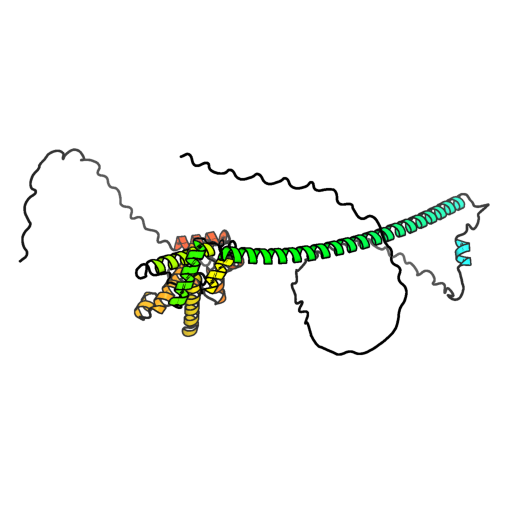 ? -21.469 13.766 5.020 1.00 80.62 312 LEU A N 1
ATOM 2492 C CA . LEU A 1 312 ? -20.848 12.837 4.061 1.00 80.62 312 LEU A CA 1
ATOM 2493 C C . LEU A 1 312 ? -19.307 12.903 4.048 1.00 80.62 312 LEU A C 1
ATOM 2495 O O . LEU A 1 312 ? -18.687 11.845 4.136 1.00 80.62 312 LEU A O 1
ATOM 2499 N N . PRO A 1 313 ? -18.666 14.095 4.023 1.00 77.00 313 PRO A N 1
ATOM 2500 C CA . PRO A 1 313 ? -17.209 14.187 3.920 1.00 77.00 313 PRO A CA 1
ATOM 2501 C C . PRO A 1 313 ? -16.448 13.634 5.130 1.00 77.00 313 PRO A C 1
ATOM 2503 O O . PRO A 1 313 ? -15.265 13.337 5.013 1.00 77.00 313 PRO A O 1
ATOM 2506 N N . THR A 1 314 ? -17.091 13.510 6.296 1.00 77.19 314 THR A N 1
ATOM 2507 C CA . THR A 1 314 ? -16.435 13.040 7.528 1.00 77.19 314 THR A CA 1
ATOM 2508 C C . THR A 1 314 ? -16.559 11.530 7.724 1.00 77.19 314 THR A C 1
ATOM 2510 O O . THR A 1 314 ? -16.051 10.989 8.710 1.00 77.19 314 THR A O 1
ATOM 2513 N N . LYS A 1 315 ? -17.253 10.827 6.821 1.00 82.50 315 LYS A N 1
ATOM 2514 C CA . LYS A 1 315 ? -17.496 9.390 6.943 1.00 82.50 315 LYS A CA 1
ATOM 2515 C C . LYS A 1 315 ? -16.450 8.559 6.226 1.00 82.50 315 LYS A C 1
ATOM 2517 O O . LYS A 1 315 ? -15.914 8.926 5.192 1.00 82.50 315 LYS A O 1
ATOM 2522 N N . LYS A 1 316 ? -16.192 7.387 6.801 1.00 84.25 316 LYS A N 1
ATOM 2523 C CA . LYS A 1 316 ? -15.341 6.366 6.199 1.00 84.25 316 LYS A CA 1
ATOM 2524 C C . LYS A 1 316 ? -15.988 5.851 4.916 1.00 84.25 316 LYS A C 1
ATOM 2526 O O . LYS A 1 316 ? -17.154 5.442 4.924 1.00 84.25 316 LYS A O 1
ATOM 2531 N N . VAL A 1 317 ? -15.218 5.853 3.836 1.00 87.38 317 VAL A N 1
ATOM 2532 C CA . VAL A 1 317 ? -15.651 5.430 2.497 1.00 87.38 317 VAL A CA 1
ATOM 2533 C C . VAL A 1 317 ? -16.079 3.965 2.502 1.00 87.38 317 VAL A C 1
ATOM 2535 O O . VAL A 1 317 ? -17.048 3.585 1.849 1.00 87.38 317 VAL A O 1
ATOM 2538 N N . GLU A 1 318 ? -15.404 3.152 3.308 1.00 87.50 318 GLU A N 1
ATOM 2539 C CA . GLU A 1 318 ? -15.642 1.720 3.451 1.00 87.50 318 GLU A CA 1
ATOM 2540 C C . GLU A 1 318 ? -17.043 1.432 4.001 1.00 87.50 318 GLU A C 1
ATOM 2542 O O . GLU A 1 318 ? -17.696 0.482 3.570 1.00 87.50 318 GLU A O 1
ATOM 2547 N N . ILE A 1 319 ? -17.537 2.276 4.913 1.00 88.44 319 ILE A N 1
ATOM 2548 C CA . ILE A 1 319 ? -18.880 2.130 5.484 1.00 88.44 319 ILE A CA 1
ATOM 2549 C C . ILE A 1 319 ? -19.931 2.412 4.408 1.00 88.44 319 ILE A C 1
ATOM 2551 O O . ILE A 1 319 ? -20.855 1.621 4.235 1.00 88.44 319 ILE A O 1
ATOM 2555 N N . ALA A 1 320 ? -19.777 3.509 3.658 1.00 87.81 320 ALA A N 1
ATOM 2556 C CA . ALA A 1 320 ? -20.684 3.853 2.562 1.00 87.81 320 ALA A CA 1
ATOM 2557 C C . ALA A 1 320 ? -20.720 2.748 1.497 1.00 87.81 320 ALA A C 1
ATOM 2559 O O . ALA A 1 320 ? -21.797 2.327 1.072 1.00 87.81 320 ALA A O 1
ATOM 2560 N N . LYS A 1 321 ? -19.542 2.233 1.127 1.00 91.00 321 LYS A N 1
ATOM 2561 C CA . LYS A 1 321 ? -19.400 1.123 0.187 1.00 91.00 321 LYS A CA 1
ATOM 2562 C C . LYS A 1 321 ? -20.160 -0.117 0.660 1.00 91.00 321 LYS A C 1
ATOM 2564 O O . LYS A 1 321 ? -20.948 -0.662 -0.100 1.00 91.00 321 LYS A O 1
ATOM 2569 N N . ARG A 1 322 ? -20.011 -0.509 1.930 1.00 91.25 322 ARG A N 1
ATOM 2570 C CA . ARG A 1 322 ? -20.708 -1.679 2.489 1.00 91.25 322 ARG A CA 1
ATOM 2571 C C . ARG A 1 322 ? -22.228 -1.577 2.414 1.00 91.25 322 ARG A C 1
ATOM 2573 O O . ARG A 1 322 ? -22.874 -2.561 2.083 1.00 91.25 322 ARG A O 1
ATOM 2580 N N . PHE A 1 323 ? -22.814 -0.413 2.686 1.00 90.81 323 PHE A N 1
ATOM 2581 C CA . PHE A 1 323 ? -24.259 -0.235 2.509 1.00 90.81 323 PHE A CA 1
ATOM 2582 C C . PHE A 1 323 ? -24.672 -0.383 1.036 1.00 90.81 323 PHE A C 1
ATOM 2584 O O . PHE A 1 323 ? -25.629 -1.100 0.737 1.00 90.81 323 PHE A O 1
ATOM 2591 N N . LEU A 1 324 ? -23.933 0.243 0.114 1.00 89.75 324 LEU A N 1
ATOM 2592 C CA . LEU A 1 324 ? -24.217 0.162 -1.321 1.00 89.75 324 LEU A CA 1
ATOM 2593 C C . LEU A 1 324 ? -24.083 -1.265 -1.874 1.00 89.75 324 LEU A C 1
ATOM 2595 O O . LEU A 1 324 ? -24.937 -1.685 -2.653 1.00 89.75 324 LEU A O 1
ATOM 2599 N N . ASP A 1 325 ? -23.068 -2.015 -1.442 1.00 90.62 325 ASP A N 1
ATOM 2600 C CA . ASP A 1 325 ? -22.784 -3.377 -1.915 1.00 90.62 325 ASP A CA 1
ATOM 2601 C C . ASP A 1 325 ? -23.933 -4.350 -1.600 1.00 90.62 325 ASP A C 1
ATOM 2603 O O . ASP A 1 325 ? -24.239 -5.241 -2.388 1.00 90.62 325 ASP A O 1
ATOM 2607 N N . VAL A 1 326 ? -24.639 -4.153 -0.482 1.00 90.06 326 VAL A N 1
ATOM 2608 C CA . VAL A 1 326 ? -25.804 -4.981 -0.113 1.00 90.06 326 VAL A CA 1
ATOM 2609 C C . VAL A 1 326 ? -27.111 -4.465 -0.755 1.00 90.06 326 VAL A C 1
ATOM 2611 O O . VAL A 1 326 ? -28.200 -5.024 -0.563 1.00 90.06 326 VAL A O 1
ATOM 2614 N N . GLY A 1 327 ? -27.025 -3.398 -1.552 1.00 87.31 327 GLY A N 1
ATOM 2615 C CA . GLY A 1 327 ? -28.161 -2.768 -2.218 1.00 87.31 327 GLY A CA 1
ATOM 2616 C C . GLY A 1 327 ? -29.017 -1.914 -1.283 1.00 87.31 327 GLY A C 1
ATOM 2617 O O . GLY A 1 327 ? -30.219 -1.771 -1.512 1.00 87.31 327 GLY A O 1
ATOM 2618 N N . PHE A 1 328 ? -28.437 -1.376 -0.206 1.00 89.06 328 PHE A N 1
ATOM 2619 C CA . PHE A 1 328 ? -29.125 -0.405 0.638 1.00 89.06 328 PHE A CA 1
ATOM 2620 C C . PHE A 1 328 ? -29.298 0.916 -0.126 1.00 89.06 328 PHE A C 1
ATOM 2622 O O . PHE A 1 328 ? -28.340 1.450 -0.681 1.00 89.06 328 PHE A O 1
ATOM 2629 N N . SER A 1 329 ? -30.521 1.450 -0.136 1.00 86.94 329 SER A N 1
ATOM 2630 C CA . SER A 1 329 ? -30.844 2.741 -0.754 1.00 86.94 329 SER A CA 1
ATOM 2631 C C . SER A 1 329 ? -31.076 3.786 0.332 1.00 86.94 329 SER A C 1
ATOM 2633 O O . SER A 1 329 ? -32.021 3.679 1.118 1.00 86.94 329 SER A O 1
ATOM 2635 N N . PHE A 1 330 ? -30.215 4.803 0.372 1.00 83.88 330 PHE A N 1
ATOM 2636 C CA . PHE A 1 330 ? -30.304 5.912 1.321 1.00 83.88 330 PHE A CA 1
ATOM 2637 C C . PHE A 1 330 ? -31.467 6.842 0.965 1.00 83.88 330 PHE A C 1
ATOM 2639 O O . PHE A 1 330 ? -32.118 7.396 1.852 1.00 83.88 330 PHE A O 1
ATOM 2646 N N . GLU A 1 331 ? -31.766 6.969 -0.328 1.00 78.38 331 GLU A N 1
ATOM 2647 C CA . GLU A 1 331 ? -32.884 7.762 -0.838 1.00 78.38 331 GLU A CA 1
ATOM 2648 C C . GLU A 1 331 ? -34.246 7.204 -0.397 1.00 78.38 331 GLU A C 1
ATOM 2650 O O . GLU A 1 331 ? -35.082 7.934 0.141 1.00 78.38 331 GLU A O 1
ATOM 2655 N N . ARG A 1 332 ? -34.458 5.887 -0.536 1.00 75.44 332 ARG A N 1
ATOM 2656 C CA . ARG A 1 332 ? -35.732 5.235 -0.174 1.00 75.44 332 ARG A CA 1
ATOM 2657 C C . ARG A 1 332 ? -36.049 5.289 1.319 1.00 75.44 332 ARG A C 1
ATOM 2659 O O . ARG A 1 332 ? -37.218 5.207 1.692 1.00 75.44 332 ARG A O 1
ATOM 2666 N N . TRP A 1 333 ? -35.037 5.422 2.171 1.00 73.38 333 TRP A N 1
ATOM 2667 C CA . TRP A 1 333 ? -35.213 5.449 3.622 1.00 73.38 333 TRP A CA 1
ATOM 2668 C C . TRP A 1 333 ? -35.762 6.800 4.132 1.00 73.38 333 TRP A C 1
ATOM 2670 O O . TRP A 1 333 ? -36.433 6.838 5.158 1.00 73.38 333 TRP A O 1
ATOM 2680 N N . TYR A 1 334 ? -35.564 7.893 3.382 1.00 63.34 334 TYR A N 1
ATOM 2681 C CA . TYR A 1 334 ? -36.052 9.247 3.711 1.00 63.34 334 TYR A CA 1
ATOM 2682 C C . TYR A 1 334 ? -37.197 9.740 2.824 1.00 63.34 334 TYR A C 1
ATOM 2684 O O . TYR A 1 334 ? -37.611 10.892 2.954 1.00 63.34 334 TYR A O 1
ATOM 2692 N N . ALA A 1 335 ? -37.730 8.896 1.940 1.00 56.19 335 ALA A N 1
ATOM 2693 C CA . ALA A 1 335 ? -38.907 9.212 1.139 1.00 56.19 335 ALA A CA 1
ATOM 2694 C C . ALA A 1 335 ? -40.179 9.218 2.017 1.00 56.19 335 ALA A C 1
ATOM 2696 O O . ALA A 1 335 ? -41.063 8.373 1.885 1.00 56.19 335 ALA A O 1
ATOM 2697 N N . THR A 1 336 ? -40.258 10.143 2.971 1.00 48.03 336 THR A N 1
ATOM 2698 C CA . THR A 1 336 ? -41.517 10.611 3.545 1.00 48.03 336 THR A CA 1
ATOM 2699 C C . THR A 1 336 ? -41.963 11.851 2.767 1.00 48.03 336 THR A C 1
ATOM 2701 O O . THR A 1 336 ? -41.146 12.667 2.345 1.00 48.03 336 THR A O 1
ATOM 2704 N N . ASN A 1 337 ? -43.275 11.931 2.538 1.00 42.25 337 ASN A N 1
ATOM 2705 C CA . ASN A 1 337 ? -44.038 12.732 1.564 1.00 42.25 337 ASN A CA 1
ATOM 2706 C C . ASN A 1 337 ? -43.753 14.248 1.408 1.00 42.25 337 ASN A C 1
ATOM 2708 O O . ASN A 1 337 ? -44.485 14.915 0.685 1.00 42.25 337 ASN A O 1
ATOM 2712 N N . THR A 1 338 ? -42.741 14.828 2.049 1.00 43.97 338 THR A N 1
ATOM 2713 C CA . THR A 1 338 ? -42.437 16.270 1.986 1.00 43.97 338 THR A CA 1
ATOM 2714 C C . THR A 1 338 ? -41.199 16.620 1.164 1.00 43.97 338 THR A C 1
ATOM 2716 O O . THR A 1 338 ? -40.984 17.793 0.862 1.00 43.97 338 THR A O 1
ATOM 2719 N N . HIS A 1 339 ? -40.401 15.635 0.749 1.00 50.75 339 HIS A N 1
ATOM 2720 C CA . HIS A 1 339 ? -39.283 15.857 -0.164 1.00 50.75 339 HIS A CA 1
ATOM 2721 C C . HIS A 1 339 ? -39.734 15.631 -1.604 1.00 50.75 339 HIS A C 1
ATOM 2723 O O . HIS A 1 339 ? -39.560 14.558 -2.174 1.00 50.75 339 HIS A O 1
ATOM 2729 N N . VAL A 1 340 ? -40.359 16.663 -2.173 1.00 47.22 340 VAL A N 1
ATOM 2730 C CA . VAL A 1 340 ? -40.659 16.741 -3.604 1.00 47.22 340 VAL A CA 1
ATOM 2731 C C . VAL A 1 340 ? -39.354 16.533 -4.368 1.00 47.22 340 VAL A C 1
ATOM 2733 O O . VAL A 1 340 ? -38.409 17.306 -4.223 1.00 47.22 340 VAL A O 1
ATOM 2736 N N . PHE A 1 341 ? -39.303 15.450 -5.140 1.00 55.06 341 PHE A N 1
ATOM 2737 C CA . PHE A 1 341 ? -38.250 15.176 -6.103 1.00 55.06 341 PHE A CA 1
ATOM 2738 C C . PHE A 1 341 ? -38.197 16.342 -7.092 1.00 55.06 341 PHE A C 1
ATOM 2740 O O . PHE A 1 341 ? -39.016 16.418 -8.010 1.00 55.06 341 PHE A O 1
ATOM 2747 N N . GLU A 1 342 ? -37.252 17.264 -6.931 1.00 58.00 342 GLU A N 1
ATOM 2748 C CA . GLU A 1 342 ? -36.885 18.104 -8.063 1.00 58.00 342 GLU A CA 1
ATOM 2749 C C . GLU A 1 342 ? -36.297 17.159 -9.111 1.00 58.00 342 GLU A C 1
ATOM 2751 O O . GLU A 1 342 ? -35.244 16.562 -8.894 1.00 58.00 342 GLU A O 1
ATOM 2756 N N . ARG A 1 343 ? -37.007 16.982 -10.234 1.00 60.19 343 ARG A N 1
ATOM 2757 C CA . ARG A 1 343 ? -36.645 16.042 -11.315 1.00 60.19 343 ARG A CA 1
ATOM 2758 C C . ARG A 1 343 ? -35.226 16.249 -11.863 1.00 60.19 343 ARG A C 1
ATOM 2760 O O . ARG A 1 343 ? -34.717 15.366 -12.542 1.00 60.19 343 ARG A O 1
ATOM 2767 N N . ASN A 1 344 ? -34.611 17.390 -11.561 1.00 70.31 344 ASN A N 1
ATOM 2768 C CA . ASN A 1 344 ? -33.319 17.808 -12.087 1.00 70.31 344 ASN A CA 1
ATOM 2769 C C . ASN A 1 344 ? -32.152 17.577 -11.113 1.00 70.31 344 ASN A C 1
ATOM 2771 O O . ASN A 1 344 ? -31.006 17.764 -11.511 1.00 70.31 344 ASN A O 1
ATOM 2775 N N . LEU A 1 345 ? -32.407 17.186 -9.857 1.00 72.69 345 LEU A N 1
ATOM 2776 C CA . LEU A 1 345 ? -31.334 16.886 -8.907 1.00 72.69 345 LEU A CA 1
ATOM 2777 C C . LEU A 1 345 ? -30.928 15.407 -9.015 1.00 72.69 345 LEU A C 1
ATOM 2779 O O . LEU A 1 345 ? -31.799 14.531 -9.050 1.00 72.69 345 LEU A O 1
ATOM 2783 N N . PRO A 1 346 ? -29.619 15.098 -9.061 1.00 78.06 346 PRO A N 1
ATOM 2784 C CA . PRO A 1 346 ? -29.156 13.720 -9.075 1.00 78.06 346 PRO A CA 1
ATOM 2785 C C . PRO A 1 346 ? -29.555 13.014 -7.776 1.00 78.06 346 PRO A C 1
ATOM 2787 O O . PRO A 1 346 ? -29.524 13.600 -6.692 1.00 78.06 346 PRO A O 1
ATOM 2790 N N . LYS A 1 347 ? -29.902 11.730 -7.887 1.00 84.00 347 LYS A N 1
ATOM 2791 C CA . LYS A 1 347 ? -30.311 10.915 -6.743 1.00 84.00 347 LYS A CA 1
ATOM 2792 C C . LYS A 1 347 ? -29.200 10.854 -5.707 1.00 84.00 347 LYS A C 1
ATOM 2794 O O . LYS A 1 347 ? -28.019 10.731 -6.040 1.00 84.00 347 LYS A O 1
ATOM 2799 N N . PHE A 1 348 ? -29.576 10.878 -4.433 1.00 83.50 348 PHE A N 1
ATOM 2800 C CA . PHE A 1 348 ? -28.597 10.866 -3.347 1.00 83.50 348 PHE A CA 1
ATOM 2801 C C . PHE A 1 348 ? -27.735 9.591 -3.351 1.00 83.50 348 PHE A C 1
ATOM 2803 O O . PHE A 1 348 ? -26.537 9.652 -3.080 1.00 83.50 348 PHE A O 1
ATOM 2810 N N . ASP A 1 349 ? -28.307 8.453 -3.752 1.00 86.56 349 ASP A N 1
ATOM 2811 C CA . ASP A 1 349 ? -27.560 7.200 -3.912 1.00 86.56 349 ASP A CA 1
ATOM 2812 C C . ASP A 1 349 ? -26.449 7.322 -4.977 1.00 86.56 349 ASP A C 1
ATOM 2814 O O . ASP A 1 349 ? -25.368 6.755 -4.802 1.00 86.56 349 ASP A O 1
ATOM 2818 N N . ASP A 1 350 ? -26.663 8.101 -6.043 1.00 88.00 350 ASP A N 1
ATOM 2819 C CA . ASP A 1 350 ? -25.659 8.332 -7.091 1.00 88.00 350 ASP A CA 1
ATOM 2820 C C . ASP A 1 350 ? -24.515 9.222 -6.588 1.00 88.00 350 ASP A C 1
ATOM 2822 O O . ASP A 1 350 ? -23.353 8.993 -6.929 1.00 88.00 350 ASP A O 1
ATOM 2826 N N . ILE A 1 351 ? -24.825 10.195 -5.724 1.00 87.12 351 ILE A N 1
ATOM 2827 C CA . ILE A 1 351 ? -23.823 11.034 -5.051 1.00 87.12 351 ILE A CA 1
ATOM 2828 C C . ILE A 1 351 ? -22.926 10.171 -4.157 1.00 87.12 351 ILE A C 1
ATOM 2830 O O . ILE A 1 351 ? -21.702 10.304 -4.194 1.00 87.12 351 ILE A O 1
ATOM 2834 N N . ILE A 1 352 ? -23.505 9.239 -3.390 1.00 87.19 352 ILE A N 1
ATOM 2835 C CA . ILE A 1 352 ? -22.722 8.326 -2.542 1.00 87.19 352 ILE A CA 1
ATOM 2836 C C . ILE A 1 352 ? -21.872 7.382 -3.402 1.00 87.19 352 ILE A C 1
ATOM 2838 O O . ILE A 1 352 ? -20.706 7.152 -3.078 1.00 87.19 352 ILE A O 1
ATOM 2842 N N . ARG A 1 353 ? -22.396 6.869 -4.523 1.00 90.75 353 ARG A N 1
ATOM 2843 C CA . ARG A 1 353 ? -21.602 6.046 -5.455 1.00 90.75 353 ARG A CA 1
ATOM 2844 C C . ARG A 1 353 ? -20.388 6.808 -5.982 1.00 90.75 353 ARG A C 1
ATOM 2846 O O . ARG A 1 353 ? -19.285 6.266 -5.936 1.00 90.75 353 ARG A O 1
ATOM 2853 N N . ARG A 1 354 ? -20.563 8.062 -6.415 1.00 90.00 354 ARG A N 1
ATOM 2854 C CA . ARG A 1 354 ? -19.449 8.923 -6.854 1.00 90.00 354 ARG A CA 1
ATOM 2855 C C . ARG A 1 354 ? -18.456 9.193 -5.728 1.00 90.00 354 ARG A C 1
ATOM 2857 O O . ARG A 1 354 ? -17.254 9.074 -5.939 1.00 90.00 354 ARG A O 1
ATOM 2864 N N . TYR A 1 355 ? -18.942 9.478 -4.520 1.00 89.81 355 TYR A N 1
ATOM 2865 C CA . TYR A 1 355 ? -18.099 9.661 -3.336 1.00 89.81 355 TYR A CA 1
ATOM 2866 C C . TYR A 1 355 ? -17.205 8.441 -3.066 1.00 89.81 355 TYR A C 1
ATOM 2868 O O . TYR A 1 355 ? -16.007 8.591 -2.819 1.00 89.81 355 TYR A O 1
ATOM 2876 N N . VAL A 1 356 ? -17.763 7.230 -3.169 1.00 90.88 356 VAL A N 1
ATOM 2877 C CA . VAL A 1 356 ? -17.006 5.980 -3.004 1.00 90.88 356 VAL A CA 1
ATOM 2878 C C . VAL A 1 356 ? -16.003 5.771 -4.139 1.00 90.88 356 VAL A C 1
ATOM 2880 O O . VAL A 1 356 ? -14.851 5.433 -3.873 1.00 90.88 356 VAL A O 1
ATOM 2883 N N . GLN A 1 357 ? -16.402 6.014 -5.390 1.00 91.00 357 GLN A N 1
ATOM 2884 C CA . GLN A 1 357 ? -15.522 5.887 -6.561 1.00 91.00 357 GLN A CA 1
ATOM 2885 C C . GLN A 1 357 ? -14.333 6.856 -6.510 1.00 91.00 357 GLN A C 1
ATOM 2887 O O . GLN A 1 357 ? -13.220 6.486 -6.876 1.00 91.00 357 GLN A O 1
ATOM 2892 N N . ASN A 1 358 ? -14.543 8.060 -5.981 1.00 89.81 358 ASN A N 1
ATOM 2893 C CA . ASN A 1 358 ? -13.516 9.092 -5.847 1.00 89.81 358 ASN A CA 1
ATOM 2894 C C . ASN A 1 358 ? -12.652 8.944 -4.581 1.00 89.81 358 ASN A C 1
ATOM 2896 O O . ASN A 1 358 ? -11.934 9.876 -4.212 1.00 89.81 358 ASN A O 1
ATOM 2900 N N . GLY A 1 359 ? -12.733 7.811 -3.874 1.00 87.50 359 GLY A N 1
ATOM 2901 C CA . GLY A 1 359 ? -11.935 7.562 -2.671 1.00 87.50 359 GLY A CA 1
ATOM 2902 C C . GLY A 1 359 ? -12.253 8.521 -1.521 1.00 87.50 359 GLY A C 1
ATOM 2903 O O . GLY A 1 359 ? -11.359 8.895 -0.767 1.00 87.50 359 GLY A O 1
ATOM 2904 N N . GLY A 1 360 ? -13.511 8.953 -1.402 1.00 86.44 360 GLY A N 1
ATOM 2905 C CA . GLY A 1 360 ? -13.965 9.840 -0.331 1.00 86.44 360 GLY A CA 1
ATOM 2906 C C . GLY A 1 360 ? -13.838 11.331 -0.626 1.00 86.44 360 GLY A C 1
ATOM 2907 O O . GLY A 1 360 ? -13.956 12.150 0.286 1.00 86.44 360 GLY A O 1
ATOM 2908 N N . LYS A 1 361 ? -13.610 11.708 -1.887 1.00 87.38 361 LYS A N 1
ATOM 2909 C CA . LYS A 1 361 ? -13.617 13.107 -2.331 1.00 87.38 361 LYS A CA 1
ATOM 2910 C C . LYS A 1 361 ? -14.929 13.421 -3.048 1.00 87.38 361 LYS A C 1
ATOM 2912 O O . LYS A 1 361 ? -15.279 12.769 -4.030 1.00 87.38 361 LYS A O 1
ATOM 2917 N N . MET A 1 362 ? -15.661 14.419 -2.559 1.00 86.56 362 MET A N 1
ATOM 2918 C CA . MET A 1 362 ? -16.832 14.948 -3.264 1.00 86.56 362 MET A CA 1
ATOM 2919 C C . MET A 1 362 ? -16.395 15.929 -4.349 1.00 86.56 362 MET A C 1
ATOM 2921 O O . MET A 1 362 ? -15.439 16.678 -4.154 1.00 86.56 362 MET A O 1
ATOM 2925 N N . THR A 1 363 ? -17.113 15.939 -5.470 1.00 88.12 363 THR A N 1
ATOM 2926 C CA . THR A 1 363 ? -16.966 16.997 -6.476 1.00 88.12 363 THR A CA 1
ATOM 2927 C C . THR A 1 363 ? -17.650 18.279 -5.995 1.00 88.12 363 THR A C 1
ATOM 2929 O O . THR A 1 363 ? -18.573 18.222 -5.177 1.00 88.12 363 THR A O 1
ATOM 2932 N N . ASP A 1 364 ? -17.235 19.440 -6.505 1.00 87.06 364 ASP A N 1
ATOM 2933 C CA . ASP A 1 364 ? -17.868 20.721 -6.154 1.00 87.06 364 ASP A CA 1
ATOM 2934 C C . ASP A 1 364 ? -19.370 20.728 -6.471 1.00 87.06 364 ASP A C 1
ATOM 2936 O O . ASP A 1 364 ? -20.165 21.308 -5.728 1.00 87.06 364 ASP A O 1
ATOM 2940 N N . GLU A 1 365 ? -19.769 20.022 -7.530 1.00 86.25 365 GLU A N 1
ATOM 2941 C CA . GLU A 1 365 ? -21.168 19.847 -7.909 1.00 86.25 365 GLU A CA 1
ATOM 2942 C C . GLU A 1 365 ? -21.937 19.011 -6.876 1.00 86.25 365 GLU A C 1
ATOM 2944 O O . GLU A 1 365 ? -22.991 19.428 -6.396 1.00 86.25 365 GLU A O 1
ATOM 2949 N N . ASP A 1 366 ? -21.370 17.887 -6.427 1.00 85.06 366 ASP A N 1
ATOM 2950 C CA . ASP A 1 366 ? -21.971 17.066 -5.370 1.00 85.06 366 ASP A CA 1
ATOM 2951 C C . ASP A 1 366 ? -22.118 17.852 -4.058 1.00 85.06 366 ASP A C 1
ATOM 2953 O O . ASP A 1 366 ? -23.120 17.718 -3.353 1.00 85.06 366 ASP A O 1
ATOM 2957 N N . VAL A 1 367 ? -21.141 18.703 -3.719 1.00 85.00 367 VAL A N 1
ATOM 2958 C CA . VAL A 1 367 ? -21.204 19.557 -2.521 1.00 85.00 367 VAL A CA 1
ATOM 2959 C C . VAL A 1 367 ? -22.340 20.573 -2.636 1.00 85.00 367 VAL A C 1
ATOM 2961 O O . VAL A 1 367 ? -23.058 20.794 -1.656 1.00 85.00 367 VAL A O 1
ATOM 2964 N N . ARG A 1 368 ? -22.532 21.184 -3.812 1.00 84.81 368 ARG A N 1
ATOM 2965 C CA . ARG A 1 368 ? -23.647 22.111 -4.074 1.00 84.81 368 ARG A CA 1
ATOM 2966 C C . ARG A 1 368 ? -24.993 21.408 -3.951 1.00 84.81 368 ARG A C 1
ATOM 2968 O O . ARG A 1 368 ? -25.862 21.910 -3.241 1.00 84.81 368 ARG A O 1
ATOM 2975 N N . VAL A 1 369 ? -25.136 20.229 -4.556 1.00 81.50 369 VAL A N 1
ATOM 2976 C CA . VAL A 1 369 ? -26.364 19.425 -4.494 1.00 81.50 369 VAL A CA 1
ATOM 2977 C C . VAL A 1 369 ? -26.689 19.013 -3.056 1.00 81.50 369 VAL A C 1
ATOM 2979 O O . VAL A 1 369 ? -27.818 19.191 -2.596 1.00 81.50 369 VAL A O 1
ATOM 2982 N N . VAL A 1 370 ? -25.701 18.531 -2.295 1.00 81.38 370 VAL A N 1
ATOM 2983 C CA . VAL A 1 370 ? -25.903 18.166 -0.884 1.00 81.38 370 VAL A CA 1
ATOM 2984 C C . VAL A 1 370 ? -26.314 19.385 -0.054 1.00 81.38 370 VAL A C 1
ATOM 2986 O O . VAL A 1 370 ? -27.270 19.296 0.717 1.00 81.38 370 VAL A O 1
ATOM 2989 N N . LYS A 1 371 ? -25.676 20.548 -0.245 1.00 82.56 371 LYS A N 1
ATOM 2990 C CA . LYS A 1 371 ? -26.076 21.797 0.429 1.00 82.56 371 LYS A CA 1
ATOM 2991 C C . LYS A 1 371 ? -27.492 22.240 0.050 1.00 82.56 371 LYS A C 1
ATOM 2993 O O . LYS A 1 371 ? -28.242 22.654 0.932 1.00 82.56 371 LYS A O 1
ATOM 2998 N N . ALA A 1 372 ? -27.884 22.119 -1.219 1.00 79.69 372 ALA A N 1
ATOM 2999 C CA . ALA A 1 372 ? -29.238 22.434 -1.674 1.00 79.69 372 ALA A CA 1
ATOM 3000 C C . ALA A 1 372 ? -30.284 21.537 -0.986 1.00 79.69 372 ALA A C 1
ATOM 3002 O O . ALA A 1 372 ? -31.256 22.037 -0.416 1.00 79.69 372 ALA A O 1
ATOM 3003 N N . HIS A 1 373 ? -30.034 20.224 -0.913 1.00 73.12 373 HIS A N 1
ATOM 3004 C CA . HIS A 1 373 ? -30.902 19.289 -0.189 1.00 73.12 373 HIS A CA 1
ATOM 3005 C C . HIS A 1 373 ? -31.007 19.582 1.316 1.00 73.12 373 HIS A C 1
ATOM 3007 O O . HIS A 1 373 ? -32.064 19.349 1.908 1.00 73.12 373 HIS A O 1
ATOM 3013 N N . GLN A 1 374 ? -29.937 20.080 1.945 1.00 74.50 374 GLN A N 1
ATOM 3014 C CA . GLN A 1 374 ? -29.931 20.479 3.360 1.00 74.50 374 GLN A CA 1
ATOM 3015 C C . GLN A 1 374 ? -30.677 21.802 3.604 1.00 74.50 374 GLN A C 1
ATOM 3017 O O . GLN A 1 374 ? -31.363 21.964 4.616 1.00 74.50 374 GLN A O 1
ATOM 3022 N N . ALA A 1 375 ? -30.577 22.752 2.672 1.00 74.12 375 ALA A N 1
ATOM 3023 C CA . ALA A 1 375 ? -31.291 24.022 2.754 1.00 74.12 375 ALA A CA 1
ATOM 3024 C C . ALA A 1 375 ? -32.813 23.824 2.658 1.00 74.12 375 ALA A C 1
ATOM 3026 O O . ALA A 1 375 ? -33.565 24.471 3.387 1.00 74.12 375 ALA A O 1
ATOM 3027 N N . LEU A 1 376 ? -33.263 22.881 1.824 1.00 68.56 376 LEU A N 1
ATOM 3028 C CA . LEU A 1 376 ? -34.679 22.529 1.675 1.00 68.56 376 LEU A CA 1
ATOM 3029 C C . LEU A 1 376 ? -35.265 21.823 2.909 1.00 68.56 376 LEU A C 1
ATOM 3031 O O . LEU A 1 376 ? -36.454 21.964 3.181 1.00 68.56 376 LEU A O 1
ATOM 3035 N N . SER A 1 377 ? -34.457 21.083 3.681 1.00 61.06 377 SER A N 1
ATOM 3036 C CA . SER A 1 377 ? -34.929 20.398 4.896 1.00 61.06 377 SER A CA 1
ATOM 3037 C C . SER A 1 377 ? -35.026 21.308 6.123 1.00 61.06 377 SER A C 1
ATOM 3039 O O . SER A 1 377 ? -35.574 20.896 7.144 1.00 61.06 377 SER A O 1
ATOM 3041 N N . SER A 1 378 ? -34.488 22.528 6.059 1.00 53.69 378 SER A N 1
ATOM 3042 C CA . SER A 1 378 ? -34.553 23.484 7.164 1.00 53.69 378 SER A CA 1
ATOM 3043 C C . SER A 1 378 ? -35.887 24.239 7.110 1.00 53.69 378 SER A C 1
ATOM 3045 O O . SER A 1 378 ? -36.092 25.032 6.187 1.00 53.69 378 SER A O 1
ATOM 3047 N N . PRO A 1 379 ? -36.818 24.049 8.066 1.00 51.16 379 PRO A N 1
ATOM 3048 C CA . PRO A 1 379 ? -38.065 24.798 8.065 1.00 51.16 379 PRO A CA 1
ATOM 3049 C C . PRO A 1 379 ? -37.730 26.283 8.202 1.00 51.16 379 PRO A C 1
ATOM 3051 O O . PRO A 1 379 ? -37.168 26.713 9.213 1.00 51.16 379 PRO A O 1
ATOM 3054 N N . LYS A 1 380 ? -38.059 27.077 7.174 1.00 50.12 380 LYS A N 1
ATOM 3055 C CA . LYS A 1 380 ? -37.978 28.539 7.233 1.00 50.12 380 LYS A CA 1
ATOM 3056 C C . LYS A 1 380 ? -38.789 28.984 8.447 1.00 50.12 380 LYS A C 1
ATOM 3058 O O . LYS A 1 380 ? -40.018 29.016 8.393 1.00 50.12 380 LYS A O 1
ATOM 3063 N N . LYS A 1 381 ? -38.109 29.322 9.549 1.00 47.91 381 LYS A N 1
ATOM 3064 C CA . LYS A 1 381 ? -38.710 30.027 10.683 1.00 47.91 381 LYS A CA 1
ATOM 3065 C C . LYS A 1 381 ? -39.326 31.301 10.108 1.00 47.91 381 LYS A C 1
ATOM 3067 O O . LYS A 1 381 ? -38.609 32.261 9.830 1.00 47.91 381 LYS A O 1
ATOM 3072 N N . LYS A 1 382 ? -40.644 31.300 9.876 1.00 46.81 382 LYS A N 1
ATOM 3073 C CA . LYS A 1 382 ? -41.406 32.515 9.581 1.00 46.81 382 LYS A CA 1
ATOM 3074 C C . LYS A 1 382 ? -41.149 33.460 10.752 1.00 46.81 382 LYS A C 1
ATOM 3076 O O . LYS A 1 382 ? -41.687 33.259 11.837 1.00 46.81 382 LYS A O 1
ATOM 3081 N N . LYS A 1 383 ? -40.285 34.460 10.548 1.00 46.16 383 LYS A N 1
ATOM 3082 C CA . LYS A 1 383 ? -40.164 35.612 11.441 1.00 46.16 383 LYS A CA 1
ATOM 3083 C C . LYS A 1 383 ? -41.559 36.234 11.523 1.00 46.16 383 LYS A C 1
ATOM 3085 O O . LYS A 1 383 ? -41.983 36.909 10.588 1.00 46.16 383 LYS A O 1
ATOM 3090 N N . ARG A 1 384 ? -42.285 35.981 12.616 1.00 44.25 384 ARG A N 1
ATOM 3091 C CA . ARG A 1 384 ? -43.408 36.826 13.033 1.00 44.25 384 ARG A CA 1
ATOM 3092 C C . ARG A 1 384 ? -42.830 38.236 13.164 1.00 44.25 384 ARG A C 1
ATOM 3094 O O . ARG A 1 384 ? -42.032 38.491 14.059 1.00 44.25 384 ARG A O 1
ATOM 3101 N N . LYS A 1 385 ? -43.164 39.119 12.220 1.00 45.31 385 LYS A N 1
ATOM 3102 C CA . LYS A 1 385 ? -42.974 40.566 12.358 1.00 45.31 385 LYS A CA 1
ATOM 3103 C C . LYS A 1 385 ? -43.813 40.993 13.568 1.00 45.31 385 LYS A C 1
ATOM 3105 O O . LYS A 1 385 ? -45.024 41.123 13.445 1.00 45.31 385 LYS A O 1
ATOM 3110 N N . GLN A 1 386 ? -43.189 41.157 14.732 1.00 46.06 386 GLN A N 1
ATOM 3111 C CA . GLN A 1 386 ? -43.736 42.028 15.767 1.00 46.06 386 GLN A CA 1
ATOM 3112 C C . GLN A 1 386 ? -43.553 43.459 15.262 1.00 46.06 386 GLN A C 1
ATOM 3114 O O . GLN A 1 386 ? -42.432 43.938 15.091 1.00 46.06 386 GLN A O 1
ATOM 3119 N N . SER A 1 387 ? -44.668 44.102 14.935 1.00 40.50 387 SER A N 1
ATOM 3120 C CA . SER A 1 387 ? -44.744 45.532 14.679 1.00 40.50 387 SER A CA 1
ATOM 3121 C C . SER A 1 387 ? -44.357 46.289 15.951 1.00 40.50 387 SER A C 1
ATOM 3123 O O . SER A 1 387 ? -45.074 46.238 16.947 1.00 40.50 387 SER A O 1
ATOM 3125 N N . LYS A 1 388 ? -43.224 46.994 15.910 1.00 43.47 388 LYS A N 1
ATOM 3126 C CA . LYS A 1 388 ? -42.886 48.065 16.852 1.00 43.47 388 LYS A CA 1
ATOM 3127 C C . LYS A 1 388 ? -43.836 49.251 16.609 1.00 43.47 388 LYS A C 1
ATOM 3129 O O . LYS A 1 388 ? -43.623 50.000 15.662 1.00 43.47 388 LYS A O 1
ATOM 3134 N N . GLY A 1 389 ? -44.856 49.414 17.450 1.00 40.34 389 GLY A N 1
ATOM 3135 C CA . GLY A 1 389 ? -45.356 50.734 17.864 1.00 40.34 389 GLY A CA 1
ATOM 3136 C C . GLY A 1 389 ? -44.671 51.045 19.198 1.00 40.34 389 GLY A C 1
ATOM 3137 O O . GLY A 1 389 ? -44.660 50.185 20.068 1.00 40.34 389 GLY A O 1
ATOM 3138 N N . LYS A 1 390 ? -43.782 52.038 19.274 1.00 42.53 390 LYS A N 1
ATOM 3139 C CA . LYS A 1 390 ? -44.057 53.462 19.540 1.00 42.53 390 LYS A CA 1
ATOM 3140 C C . LYS A 1 390 ? -44.597 53.650 20.968 1.00 42.53 390 LYS A C 1
ATOM 3142 O O . LYS A 1 390 ? -45.743 53.322 21.233 1.00 42.53 390 LYS A O 1
ATOM 3147 N N . GLY A 1 391 ? -43.732 54.145 21.850 1.00 37.28 391 GLY A N 1
ATOM 3148 C CA . GLY A 1 391 ? -44.008 54.402 23.265 1.00 37.28 391 GLY A CA 1
ATOM 3149 C C . GLY A 1 391 ? -42.694 54.532 24.029 1.00 37.28 391 GLY A C 1
ATOM 3150 O O . GLY A 1 391 ? -42.234 53.572 24.633 1.00 37.28 391 GLY A O 1
ATOM 3151 N N . LYS A 1 392 ? -42.033 55.679 23.866 1.00 41.03 392 LYS A N 1
ATOM 3152 C CA . LYS A 1 392 ? -40.840 56.093 24.604 1.00 41.03 392 LYS A CA 1
ATOM 3153 C C . LYS A 1 392 ? -41.216 57.442 25.205 1.00 41.03 392 LYS A C 1
ATOM 3155 O O . LYS A 1 392 ? -41.131 58.432 24.497 1.00 41.03 392 LYS A O 1
ATOM 3160 N N . GLU A 1 393 ? -41.741 57.420 26.416 1.00 42.09 393 GLU A N 1
ATOM 3161 C CA . GLU A 1 393 ? -41.958 58.546 27.326 1.00 42.09 393 GLU A CA 1
ATOM 3162 C C . GLU A 1 393 ? -42.394 57.908 28.654 1.00 42.09 393 GLU A C 1
ATOM 3164 O O . GLU A 1 393 ? -43.047 56.865 28.638 1.00 42.09 393 GLU A O 1
ATOM 3169 N N . ASP A 1 394 ? -41.954 58.496 29.764 1.00 40.88 394 ASP A N 1
ATOM 3170 C CA . ASP A 1 394 ? -42.239 58.119 31.158 1.00 40.88 394 ASP A CA 1
ATOM 3171 C C . ASP A 1 394 ? -41.254 57.138 31.829 1.00 40.88 394 ASP A C 1
ATOM 3173 O O . ASP A 1 394 ? -41.630 56.147 32.449 1.00 40.88 394 ASP A O 1
ATOM 3177 N N . GLU A 1 395 ? -39.962 57.478 31.782 1.00 43.62 395 GLU A N 1
ATOM 3178 C CA . GLU A 1 395 ? -38.954 57.043 32.767 1.00 43.62 395 GLU A CA 1
ATOM 3179 C C . GLU A 1 395 ? -38.458 58.275 33.545 1.00 43.62 395 GLU A C 1
ATOM 3181 O O . GLU A 1 395 ? -37.285 58.618 33.522 1.00 43.62 395 GLU A O 1
ATOM 3186 N N . GLU A 1 396 ? -39.386 59.008 34.168 1.00 45.72 396 GLU A N 1
ATOM 3187 C CA . GLU A 1 396 ? -39.065 60.079 35.123 1.00 45.72 396 GLU A CA 1
ATOM 3188 C C . GLU A 1 396 ? -40.279 60.375 36.019 1.00 45.72 396 GLU A C 1
ATOM 3190 O O . GLU A 1 396 ? -40.883 61.440 35.950 1.00 45.72 396 GLU A O 1
ATOM 3195 N N . LYS A 1 397 ? -40.717 59.377 36.803 1.00 45.81 397 LYS A N 1
ATOM 3196 C CA . LYS A 1 397 ? -41.612 59.530 37.972 1.00 45.81 397 LYS A CA 1
ATOM 3197 C C . LYS A 1 397 ? -41.860 58.165 38.619 1.00 45.81 397 LYS A C 1
ATOM 3199 O O . LYS A 1 397 ? -42.908 57.574 38.406 1.00 45.81 397 LYS A O 1
ATOM 3204 N N . LEU A 1 398 ? -40.900 57.648 39.389 1.00 38.19 398 LEU A N 1
ATOM 3205 C CA . LEU A 1 398 ? -41.201 56.778 40.541 1.00 38.19 398 LEU A CA 1
ATOM 3206 C C . LEU A 1 398 ? -39.993 56.577 41.486 1.00 38.19 398 LEU A C 1
ATOM 3208 O O . LEU A 1 398 ? -39.872 55.544 42.130 1.00 38.19 398 LEU A O 1
ATOM 3212 N N . GLU A 1 399 ? -39.108 57.567 41.628 1.00 45.69 399 GLU A N 1
ATOM 3213 C CA . GLU A 1 399 ? -38.337 57.714 42.872 1.00 45.69 399 GLU A CA 1
ATOM 3214 C C . GLU A 1 399 ? -39.140 58.612 43.807 1.00 45.69 399 GLU A C 1
ATOM 3216 O O . GLU A 1 399 ? -38.945 59.824 43.846 1.00 45.69 399 GLU A O 1
ATOM 3221 N N . GLN A 1 400 ? -40.127 58.009 44.469 1.00 37.88 400 GLN A N 1
ATOM 3222 C CA . GLN A 1 400 ? -40.759 58.459 45.710 1.00 37.88 400 GLN A CA 1
ATOM 3223 C C . GLN A 1 400 ? -41.986 57.583 45.937 1.00 37.88 400 GLN A C 1
ATOM 3225 O O . GLN A 1 400 ? -43.000 57.775 45.275 1.00 37.88 400 GLN A O 1
ATOM 3230 N N . LEU A 1 401 ? -41.861 56.618 46.850 1.00 37.06 401 LEU A N 1
ATOM 3231 C CA . LEU A 1 401 ? -42.829 56.276 47.902 1.00 37.06 401 LEU A CA 1
ATOM 3232 C C . LEU A 1 401 ? -42.612 54.823 48.356 1.00 37.06 401 LEU A C 1
ATOM 3234 O O . LEU A 1 401 ? -42.904 53.880 47.629 1.00 37.06 401 LEU A O 1
ATOM 3238 N N . THR A 1 402 ? -42.155 54.715 49.610 1.00 37.59 402 THR A N 1
ATOM 3239 C CA . THR A 1 402 ? -42.627 53.758 50.634 1.00 37.59 402 THR A CA 1
ATOM 3240 C C . THR A 1 402 ? -42.283 52.286 50.375 1.00 37.59 402 THR A C 1
ATOM 3242 O O . THR A 1 402 ? -42.828 51.666 49.475 1.00 37.59 402 THR A O 1
ATOM 3245 N N . THR A 1 403 ? -41.359 51.637 51.094 1.00 39.41 403 THR A N 1
ATOM 3246 C CA . THR A 1 403 ? -41.362 51.410 52.557 1.00 39.41 403 THR A CA 1
ATOM 3247 C C . THR A 1 403 ? -42.763 51.137 53.098 1.00 39.41 403 THR A C 1
ATOM 3249 O O . THR A 1 403 ? -43.412 52.063 53.565 1.00 39.41 403 THR A O 1
ATOM 3252 N N . ALA A 1 404 ? -43.211 49.882 53.033 1.00 39.09 404 ALA A N 1
ATOM 3253 C CA . ALA A 1 404 ? -44.031 49.225 54.056 1.00 39.09 404 ALA A CA 1
ATOM 3254 C C . ALA A 1 404 ? -44.298 47.759 53.664 1.00 39.09 404 ALA A C 1
ATOM 3256 O O . ALA A 1 404 ? -44.511 47.451 52.495 1.00 39.09 404 ALA A O 1
ATOM 3257 N N . ASP A 1 405 ? -44.306 46.903 54.684 1.00 39.78 405 ASP A N 1
ATOM 3258 C CA . ASP A 1 405 ? -44.985 45.605 54.754 1.00 39.78 405 ASP A CA 1
ATOM 3259 C C . ASP A 1 405 ? -44.326 44.389 54.089 1.00 39.78 405 ASP A C 1
ATOM 3261 O O . ASP A 1 405 ? -44.816 43.774 53.143 1.00 39.78 405 ASP A O 1
ATOM 3265 N N . ALA A 1 406 ? -43.229 43.971 54.722 1.00 39.25 406 ALA A N 1
ATOM 3266 C CA . ALA A 1 406 ? -42.941 42.560 54.930 1.00 39.25 406 ALA A CA 1
ATOM 3267 C C . ALA A 1 406 ? -43.533 42.141 56.286 1.00 39.25 406 ALA A C 1
ATOM 3269 O O . ALA A 1 406 ? -42.937 42.438 57.312 1.00 39.25 406 ALA A O 1
ATOM 3270 N N . ASP A 1 407 ? -44.698 41.494 56.283 1.00 38.06 407 ASP A N 1
ATOM 3271 C CA . ASP A 1 407 ? -45.102 40.499 57.283 1.00 38.06 407 ASP A CA 1
ATOM 3272 C C . ASP A 1 407 ? -46.446 39.865 56.888 1.00 38.06 407 ASP A C 1
ATOM 3274 O O . ASP A 1 407 ? -47.254 40.479 56.198 1.00 38.06 407 ASP A O 1
ATOM 3278 N N . VAL A 1 408 ? -46.693 38.649 57.391 1.00 41.25 408 VAL A N 1
ATOM 3279 C CA . VAL A 1 408 ? -47.965 37.890 57.358 1.00 41.25 408 VAL A CA 1
ATOM 3280 C C . VAL A 1 408 ? -48.164 36.937 56.162 1.00 41.25 408 VAL A C 1
ATOM 3282 O O . VAL A 1 408 ? -48.799 37.272 55.170 1.00 41.25 408 VAL A O 1
ATOM 3285 N N . LEU A 1 409 ? -47.675 35.690 56.296 1.00 40.00 409 LEU A N 1
ATOM 3286 C CA . LEU A 1 409 ? -48.498 34.455 56.346 1.00 40.00 409 LEU A CA 1
ATOM 3287 C C . LEU A 1 409 ? -47.634 33.189 56.192 1.00 40.00 409 LEU A C 1
ATOM 3289 O O . LEU A 1 409 ? -47.372 32.707 55.093 1.00 40.00 409 LEU A O 1
ATOM 3293 N N . ASN A 1 410 ? -47.261 32.608 57.332 1.00 38.22 410 ASN A N 1
ATOM 3294 C CA . ASN A 1 410 ? -46.885 31.204 57.463 1.00 38.22 410 ASN A CA 1
ATOM 3295 C C . ASN A 1 410 ? -47.795 30.605 58.542 1.00 38.22 410 ASN A C 1
ATOM 3297 O O . ASN A 1 410 ? -47.748 31.050 59.687 1.00 38.22 410 ASN A O 1
ATOM 3301 N N . GLY A 1 411 ? -48.615 29.615 58.186 1.00 30.91 411 GLY A N 1
ATOM 3302 C CA . GLY A 1 411 ? -49.353 28.812 59.162 1.00 30.91 411 GLY A CA 1
ATOM 3303 C C . GLY A 1 411 ? -50.695 28.289 58.663 1.00 30.91 411 GLY A C 1
ATOM 3304 O O . GLY A 1 411 ? -51.695 28.981 58.800 1.00 30.91 411 GLY A O 1
ATOM 3305 N N . ALA A 1 412 ? -50.705 27.060 58.134 1.00 36.00 412 ALA A N 1
ATOM 3306 C CA . ALA A 1 412 ? -51.773 26.071 58.337 1.00 36.00 412 ALA A CA 1
ATOM 3307 C C . ALA A 1 412 ? -51.462 24.768 57.574 1.00 36.00 412 ALA A C 1
ATOM 3309 O O . ALA A 1 412 ? -51.775 24.651 56.394 1.00 36.00 412 ALA A O 1
ATOM 3310 N N . THR A 1 413 ? -50.918 23.768 58.268 1.00 45.78 413 THR A N 1
ATOM 3311 C CA . THR A 1 413 ? -51.233 22.354 58.003 1.00 45.78 413 THR A CA 1
ATOM 3312 C C . THR A 1 413 ? -51.254 21.606 59.328 1.00 45.78 413 THR A C 1
ATOM 3314 O O . THR A 1 413 ? -50.306 21.701 60.109 1.00 45.78 413 THR A O 1
ATOM 3317 N N . VAL A 1 414 ? -52.392 20.945 59.534 1.00 47.97 414 VAL A N 1
ATOM 3318 C CA . VAL A 1 414 ? -52.744 19.961 60.567 1.00 47.97 414 VAL A CA 1
ATOM 3319 C C . VAL A 1 414 ? -51.897 18.703 60.431 1.00 47.97 414 VAL A C 1
ATOM 3321 O O . VAL A 1 414 ? -51.563 18.362 59.271 1.00 47.97 414 VAL A O 1
#

pLDDT: mean 74.27, std 20.58, range [30.91, 98.69]

Sequence (414 aa):
MSSSVPQPNPLPPLPPIGDLPMPDSLEVMTVTEPVALDASAPTEGESLVDDSSKRGVKRRRSNENLSNIEGGQESADYSDPPVVAIDESEDHSNLAHAFKQRLFPKDCSDTLSTAYFQRDATVQERKQLRQNKRIVLSDLKALREQFYAKKKELLVMNSSLKANSKKLGGWNRKVFDLELQESCPWNDKLQKLRDYVGENGKLPELNQRKRGSGEEKMLATFIASAKNKVNNHNFANKKPHRAMALEELGVNWRNENEAKFEMMFQKLLDYKKEHGTFRIPSLKLCQESGCKELVKLHHWVFTHVAAFRYQLPTKKVEIAKRFLDVGFSFERWYATNTHVFERNLPKFDDIIRRYVQNGGKMTDEDVRVVKAHQALSSPKKKKRKQSKGKGKEDEEKLEQLTTADADVLNGATV

Radius of gyration: 47.17 Å; chains: 1; bounding box: 104×106×132 Å

Foldseek 3Di:
DDDDDDDDDDDDDDDDDDDDDDDDDDDDDDDDDDDDDDDDDDDDDDDDDDDDDDDDPPPDDPPPDPPDPPDDDPPPPPPPDPPDPDDPVDDCVVVVVVVVDQPDPDDDDPVSVVVVVVVVVVVVVVVVVVVVVVVVVVVVVVVVVVVVVVVVVVVVVVVVVVVVVVVVVVVVVVVLVVVLVDDDPLNVLLVLQVVVCVVVVDQQDLPDPDDDDPSSPVNSVSLVVLLVVVVVVHPCVPRVSSVVSVVVSVSDSPDPVVVVVVVLVVVLVVVCVVPVDSAQDPLVVVVVVVPPSSNVSVVVVVVVLVCCLPPVLVDQLVSLVVCVVVPNASQVNPPDPQPPPPVPQDGSNVQSVVCSVVRSDGDPSSVVSSVVVVVSPDPPPPPPPPDDDDDPDDPPDDPDDDDDDDDDDDDDDD

Organism: NCBI:txid267567

Secondary structure (DSSP, 8-state):
---PPPPPPPPPPPPP-PPPPP------PPP-----------------------------------------------PPPP-----TTS-THHHHHHTTS-S-SSS--HHHHHHHHHHHHHHHHHHHHHHHHHHHHHHHHHHHHHHHHHHHHHHHHHHHHHHHHHHHHHHHHHHHHHHHHS--HHHHHHHHHHHHHHHHSSPPPTT-SS---HHHHHHHHHHHHHHHHHHTTSHHHH-HHHHHHHHHTT---S-HHHHHHHHHHHHHHHHHHHHSSS-PPPHHHHHHT--HHHHHHHHHHHHHHHHHHHHGGGS-HHHHHHHHHTT--HHHHS--TT----TTSPPHHHHHHHHHHTTTPPPHHHHHHHHHHHHHHS-----------------SS-S---------------